Protein AF-0000000086396543 (afdb_homodimer)

InterPro domains:
  IPR000195 Rab-GAP-TBC domain [PF00566] (41-269)
  IPR000195 Rab-GAP-TBC domain [PS50086] (37-247)
  IPR000195 Rab-GAP-TBC domain [SM00164] (34-272)
  IPR035969 Rab-GAP-TBC domain superfamily [SSF47923] (40-202)
  IPR035969 Rab-GAP-TBC domain superfamily [SSF47923] (183-300)

Sequence (752 aa):
NTCYLIRITWVFCSWSSFFSFKGSSFTLSGFFFFGSMLCHALRKEVWKFLLGYYSWNSTRDERTSMQKRKTDEYFRMKLQWKSVSEEQEKRNCRLRDYRSLIEKDVNRTDRTNKFYEGQDNPGLILLHDILMTYCMYDFDLGYVQGMSDLLSPILYVMENEVDAFWCFALYMDQMHQNFEEQMQGMKTQLIQLSTLLRLLDSGFCNYLESQDSGYLYFCFRWLLIRFKREFSFQDILRLWEVMWTDLPCQNFHLLLCCAILESEKQQIMEKHYGFNEILKHINELSMKMDVDDILCKAEAVSMQMMTCKELPQAICEILGLENSAMTTPDSDAGEDETVDGMSCLASTYPNVSLPVAVVNKRNEKIQQVTHTDSTNNTCYLIRITWVFCSWSSFFSFKGSSFTLSGFFFFGSMLCHALRKEVWKFLLGYYSWNSTRDERTSMQKRKTDEYFRMKLQWKSVSEEQEKRNCRLRDYRSLIEKDVNRTDRTNKFYEGQDNPGLILLHDILMTYCMYDFDLGYVQGMSDLLSPILYVMENEVDAFWCFALYMDQMHQNFEEQMQGMKTQLIQLSTLLRLLDSGFCNYLESQDSGYLYFCFRWLLIRFKREFSFQDILRLWEVMWTDLPCQNFHLLLCCAILESEKQQIMEKHYGFNEILKHINELSMKMDVDDILCKAEAVSMQMMTCKELPQAICEILGLENSAMTTPDSDAGEDETVDGMSCLASTYPNVSLPVAVVNKRNEKIQQVTHTDSTN

pLDDT: mean 78.71, std 28.87, range [18.05, 98.94]

Organism: Laticauda laticaudata (NCBI:txid8630)

Structure (mmCIF, N/CA/C/O backbone):
data_AF-0000000086396543-model_v1
#
loop_
_entity.id
_entity.type
_entity.pdbx_description
1 polymer 'TBC1 domain family member 15'
#
loop_
_atom_site.group_PDB
_atom_site.id
_atom_site.type_symbol
_atom_site.label_atom_id
_atom_site.label_alt_id
_atom_site.label_comp_id
_atom_site.label_asym_id
_atom_site.label_entity_id
_atom_site.label_seq_id
_atom_site.pdbx_PDB_ins_code
_atom_site.Cartn_x
_atom_site.Cartn_y
_atom_site.Cartn_z
_atom_site.occupancy
_atom_site.B_iso_or_equiv
_atom_site.auth_seq_id
_atom_site.auth_comp_id
_atom_site.auth_asym_id
_atom_site.auth_atom_id
_atom_site.pdbx_PDB_model_num
ATOM 1 N N . ASN A 1 1 ? -13.297 -53.656 0.285 1 18.64 1 ASN A N 1
ATOM 2 C CA . ASN A 1 1 ? -12.969 -52.25 0.363 1 18.64 1 ASN A CA 1
ATOM 3 C C . ASN A 1 1 ? -11.992 -51.812 -0.74 1 18.64 1 ASN A C 1
ATOM 5 O O . ASN A 1 1 ? -10.781 -51.844 -0.545 1 18.64 1 ASN A O 1
ATOM 9 N N . THR A 1 2 ? -12.219 -52.312 -1.992 1 20.03 2 THR A N 1
ATOM 10 C CA . THR A 1 2 ? -11.539 -52.594 -3.248 1 20.03 2 THR A CA 1
ATOM 11 C C . THR A 1 2 ? -11.125 -51.312 -3.953 1 20.03 2 THR A C 1
ATOM 13 O O . THR A 1 2 ? -11.977 -50.5 -4.312 1 20.03 2 THR A O 1
ATOM 16 N N . CYS A 1 3 ? -10.008 -50.781 -3.469 1 23.42 3 CYS A N 1
ATOM 17 C CA . CYS A 1 3 ? -9.328 -49.594 -3.994 1 23.42 3 CYS A CA 1
ATOM 18 C C . CYS A 1 3 ? -9.164 -49.688 -5.508 1 23.42 3 CYS A C 1
ATOM 20 O O . CYS A 1 3 ? -8.492 -50.594 -6.008 1 23.42 3 CYS A O 1
ATOM 22 N N . TYR A 1 4 ? -10.234 -49.562 -6.309 1 24.08 4 TYR A N 1
ATOM 23 C CA . TYR A 1 4 ? -10.289 -49.625 -7.766 1 24.08 4 TYR A CA 1
ATOM 24 C C . TYR A 1 4 ? -9.25 -48.688 -8.383 1 24.08 4 TYR A C 1
ATOM 26 O O . TYR A 1 4 ? -9.125 -47.531 -7.984 1 24.08 4 TYR A O 1
ATOM 34 N N . LEU A 1 5 ? -8.133 -49.219 -8.586 1 24.39 5 LEU A N 1
ATOM 35 C CA . LEU A 1 5 ? -7.023 -48.688 -9.359 1 24.39 5 LEU A CA 1
ATOM 36 C C . LEU A 1 5 ? -7.508 -48.156 -10.703 1 24.39 5 LEU A C 1
ATOM 38 O O . LEU A 1 5 ? -7.918 -48.938 -11.57 1 24.39 5 LEU A O 1
ATOM 42 N N . ILE A 1 6 ? -8.43 -47.312 -10.711 1 26.95 6 ILE A N 1
ATOM 43 C CA . ILE A 1 6 ? -8.977 -46.719 -11.922 1 26.95 6 ILE A CA 1
ATOM 44 C C . ILE A 1 6 ? -7.844 -46.125 -12.773 1 26.95 6 ILE A C 1
ATOM 46 O O . ILE A 1 6 ? -7.051 -45.312 -12.289 1 26.95 6 ILE A O 1
ATOM 50 N N . ARG A 1 7 ? -7.332 -47.062 -13.586 1 26.44 7 ARG A N 1
ATOM 51 C CA . ARG A 1 7 ? -6.445 -46.656 -14.672 1 26.44 7 ARG A CA 1
ATOM 52 C C . ARG A 1 7 ? -7.051 -45.531 -15.477 1 26.44 7 ARG A C 1
ATOM 54 O O . ARG A 1 7 ? -8.172 -45.625 -15.984 1 26.44 7 ARG A O 1
ATOM 61 N N . ILE A 1 8 ? -6.902 -44.375 -15.188 1 29.88 8 ILE A N 1
ATOM 62 C CA . ILE A 1 8 ? -7.359 -43.094 -15.719 1 29.88 8 ILE A CA 1
ATOM 63 C C . ILE A 1 8 ? -6.961 -42.969 -17.188 1 29.88 8 ILE A C 1
ATOM 65 O O . ILE A 1 8 ? -5.781 -42.844 -17.516 1 29.88 8 ILE A O 1
ATOM 69 N N . THR A 1 9 ? -7.258 -43.906 -18.125 1 28.03 9 THR A N 1
ATOM 70 C CA . THR A 1 9 ? -7.113 -43.656 -19.547 1 28.03 9 THR A CA 1
ATOM 71 C C . THR A 1 9 ? -8.016 -42.5 -19.984 1 28.03 9 THR A C 1
ATOM 73 O O . THR A 1 9 ? -9.211 -42.5 -19.688 1 28.03 9 THR A O 1
ATOM 76 N N . TRP A 1 10 ? -7.52 -41.406 -20.266 1 29.61 10 TRP A N 1
ATOM 77 C CA . TRP A 1 10 ? -8.117 -40.156 -20.766 1 29.61 10 TRP A CA 1
ATOM 78 C C . TRP A 1 10 ? -8.766 -40.375 -22.125 1 29.61 10 TRP A C 1
ATOM 80 O O . TRP A 1 10 ? -8.086 -40.719 -23.094 1 29.61 10 TRP A O 1
ATOM 90 N N . VAL A 1 11 ? -9.602 -41.281 -22.469 1 30.58 11 VAL A N 1
ATOM 91 C CA . VAL A 1 11 ? -10.281 -41.25 -23.766 1 30.58 11 VAL A CA 1
ATOM 92 C C . VAL A 1 11 ? -11.172 -40 -23.844 1 30.58 11 VAL A C 1
ATOM 94 O O . VAL A 1 11 ? -12.031 -39.812 -22.984 1 30.58 11 VAL A O 1
ATOM 97 N N . PHE A 1 12 ? -10.672 -38.844 -24.469 1 31.28 12 PHE A N 1
ATOM 98 C CA . PHE A 1 12 ? -11.469 -37.75 -25.016 1 31.28 12 PHE A CA 1
ATOM 99 C C . PHE A 1 12 ? -12.719 -38.25 -25.703 1 31.28 12 PHE A C 1
ATOM 101 O O . PHE A 1 12 ? -12.641 -38.812 -26.797 1 31.28 12 PHE A O 1
ATOM 108 N N . CYS A 1 13 ? -13.641 -38.875 -25.109 1 31.38 13 CYS A N 1
ATOM 109 C CA . CYS A 1 13 ? -14.93 -39.062 -25.766 1 31.38 13 CYS A CA 1
ATOM 110 C C . CYS A 1 13 ? -15.5 -37.75 -26.266 1 31.38 13 CYS A C 1
ATOM 112 O O . CYS A 1 13 ? -15.141 -36.688 -25.75 1 31.38 13 CYS A O 1
ATOM 114 N N . SER A 1 14 ? -16.172 -37.625 -27.484 1 30.94 14 SER A N 1
ATOM 115 C CA . SER A 1 14 ? -17 -36.594 -28.109 1 30.94 14 SER A CA 1
ATOM 116 C C . SER A 1 14 ? -17.719 -35.781 -27.062 1 30.94 14 SER A C 1
ATOM 118 O O . SER A 1 14 ? -18.375 -36.312 -26.172 1 30.94 14 SER A O 1
ATOM 120 N N . TRP A 1 15 ? -17.25 -34.594 -26.797 1 32.59 15 TRP A N 1
ATOM 121 C CA . TRP A 1 15 ? -17.781 -33.562 -25.906 1 32.59 15 TRP A CA 1
ATOM 122 C C . TRP A 1 15 ? -19.297 -33.562 -25.953 1 32.59 15 TRP A C 1
ATOM 124 O O . TRP A 1 15 ? -19.953 -33.25 -24.938 1 32.59 15 TRP A O 1
ATOM 134 N N . SER A 1 16 ? -19.906 -33.719 -27.125 1 33.75 16 SER A N 1
ATOM 135 C CA . SER A 1 16 ? -21.375 -33.719 -27.172 1 33.75 16 SER A CA 1
ATOM 136 C C . SER A 1 16 ? -21.953 -34.688 -26.172 1 33.75 16 SER A C 1
ATOM 138 O O . SER A 1 16 ? -23.078 -34.531 -25.703 1 33.75 16 SER A O 1
ATOM 140 N N . SER A 1 17 ? -21.531 -35.875 -26.125 1 33.09 17 SER A N 1
ATOM 141 C CA . SER A 1 17 ? -22.094 -36.906 -25.266 1 33.09 17 SER A CA 1
ATOM 142 C C . SER A 1 17 ? -21.75 -36.656 -23.797 1 33.09 17 SER A C 1
ATOM 144 O O . SER A 1 17 ? -22.25 -37.344 -22.906 1 33.09 17 SER A O 1
ATOM 146 N N . PHE A 1 18 ? -20.656 -36.031 -23.453 1 34.47 18 PHE A N 1
ATOM 147 C CA . PHE A 1 18 ? -20.266 -35.781 -22.078 1 34.47 18 PHE A CA 1
ATOM 148 C C . PHE A 1 18 ? -21.156 -34.719 -21.453 1 34.47 18 PHE A C 1
ATOM 150 O O . PHE A 1 18 ? -21.391 -34.719 -20.234 1 34.47 18 PHE A O 1
ATOM 157 N N . PHE A 1 19 ? -21.422 -33.594 -22.172 1 33.12 19 PHE A N 1
ATOM 158 C CA . PHE A 1 19 ? -22.375 -32.625 -21.625 1 33.12 19 PHE A CA 1
ATOM 159 C C . PHE A 1 19 ? -23.797 -33.156 -21.672 1 33.12 19 PHE A C 1
ATOM 161 O O . PHE A 1 19 ? -24.625 -32.656 -22.453 1 33.12 19 PHE A O 1
ATOM 168 N N . SER A 1 20 ? -24.062 -34.406 -21.875 1 32.66 20 SER A N 1
ATOM 169 C CA . SER A 1 20 ? -25.484 -34.656 -21.594 1 32.66 20 SER A CA 1
ATOM 170 C C . SER A 1 20 ? -25.859 -34.156 -20.203 1 32.66 20 SER A C 1
ATOM 172 O O . SER A 1 20 ? -25.281 -34.625 -19.203 1 32.66 20 SER A O 1
ATOM 174 N N . PHE A 1 21 ? -26.312 -32.875 -20.031 1 32.44 21 PHE A N 1
ATOM 175 C CA . PHE A 1 21 ? -27.078 -32.188 -19 1 32.44 21 PHE A CA 1
ATOM 176 C C . PHE A 1 21 ? -28.125 -33.094 -18.391 1 32.44 21 PHE A C 1
ATOM 178 O O . PHE A 1 21 ? -29.312 -33 -18.734 1 32.44 21 PHE A O 1
ATOM 185 N N . LYS A 1 22 ? -28.078 -34.438 -18.234 1 31.34 22 LYS A N 1
ATOM 186 C CA . LYS A 1 22 ? -29.234 -34.812 -17.422 1 31.34 22 LYS A CA 1
ATOM 187 C C . LYS A 1 22 ? -29.203 -34.125 -16.062 1 31.34 22 LYS A C 1
ATOM 189 O O . LYS A 1 22 ? -28.172 -33.625 -15.633 1 31.34 22 LYS A O 1
ATOM 194 N N . GLY A 1 23 ? -30.156 -34.531 -14.93 1 29.62 23 GLY A N 1
ATOM 195 C CA . GLY A 1 23 ? -30.438 -34.031 -13.602 1 29.62 23 GLY A CA 1
ATOM 196 C C . GLY A 1 23 ? -29.188 -33.625 -12.844 1 29.62 23 GLY A C 1
ATOM 197 O O . GLY A 1 23 ? -28.094 -33.562 -13.422 1 29.62 23 GLY A O 1
ATOM 198 N N . SER A 1 24 ? -29.234 -34.062 -11.258 1 31.39 24 SER A N 1
ATOM 199 C CA . SER A 1 24 ? -28.672 -33.562 -10.008 1 31.39 24 SER A CA 1
ATOM 200 C C . SER A 1 24 ? -27.156 -33.594 -10.039 1 31.39 24 SER A C 1
ATOM 202 O O . SER A 1 24 ? -26.5 -32.594 -9.688 1 31.39 24 SER A O 1
ATOM 204 N N . SER A 1 25 ? -26.516 -34.875 -9.57 1 30.38 25 SER A N 1
ATOM 205 C CA . SER A 1 25 ? -25.203 -35.156 -9.023 1 30.38 25 SER A CA 1
ATOM 206 C C . SER A 1 25 ? -24.141 -35.156 -10.117 1 30.38 25 SER A C 1
ATOM 208 O O . SER A 1 25 ? -24.281 -35.875 -11.109 1 30.38 25 SER A O 1
ATOM 210 N N . PHE A 1 26 ? -23.609 -34.031 -10.43 1 33.62 26 PHE A N 1
ATOM 211 C CA . PHE A 1 26 ? -22.422 -34 -11.281 1 33.62 26 PHE A CA 1
ATOM 212 C C . PHE A 1 26 ? -21.391 -35 -10.836 1 33.62 26 PHE A C 1
ATOM 214 O O . PHE A 1 26 ? -20.875 -34.938 -9.719 1 33.62 26 PHE A O 1
ATOM 221 N N . THR A 1 27 ? -21.781 -36.281 -10.805 1 32.25 27 THR A N 1
ATOM 222 C CA . THR A 1 27 ? -20.656 -37.125 -10.484 1 32.25 27 THR A CA 1
ATOM 223 C C . THR A 1 27 ? -19.516 -36.906 -11.492 1 32.25 27 THR A C 1
ATOM 225 O O . THR A 1 27 ? -19.719 -37.062 -12.695 1 32.25 27 THR A O 1
ATOM 228 N N . LEU A 1 28 ? -18.828 -35.812 -11.383 1 35.38 28 LEU A N 1
ATOM 229 C CA . LEU A 1 28 ? -17.516 -35.812 -12.008 1 35.38 28 LEU A CA 1
ATOM 230 C C . LEU A 1 28 ? -16.922 -37.219 -12.039 1 35.38 28 LEU A C 1
ATOM 232 O O . LEU A 1 28 ? -16.422 -37.688 -11.023 1 35.38 28 LEU A O 1
ATOM 236 N N . SER A 1 29 ? -17.688 -38.188 -12.125 1 34.41 29 SER A N 1
ATOM 237 C CA . SER A 1 29 ? -17.094 -39.5 -12.195 1 34.41 29 SER A CA 1
ATOM 238 C C . SER A 1 29 ? -15.883 -39.5 -13.125 1 34.41 29 SER A C 1
ATOM 240 O O . SER A 1 29 ? -15.547 -40.531 -13.711 1 34.41 29 SER A O 1
ATOM 242 N N . GLY A 1 30 ? -15.57 -38.406 -13.766 1 34.41 30 GLY A N 1
ATOM 243 C CA . GLY A 1 30 ? -14.719 -38.219 -14.93 1 34.41 30 GLY A CA 1
ATOM 244 C C . GLY A 1 30 ? -13.297 -38.688 -14.703 1 34.41 30 GLY A C 1
ATOM 245 O O . GLY A 1 30 ? -12.688 -38.375 -13.68 1 34.41 30 GLY A O 1
ATOM 246 N N . PHE A 1 31 ? -12.836 -39.875 -15.125 1 33.69 31 PHE A N 1
ATOM 247 C CA . PHE A 1 31 ? -11.523 -40.5 -15.266 1 33.69 31 PHE A CA 1
ATOM 248 C C . PHE A 1 31 ? -10.516 -39.5 -15.844 1 33.69 31 PHE A C 1
ATOM 250 O O . PHE A 1 31 ? -10.625 -39.125 -17.016 1 33.69 31 PHE A O 1
ATOM 257 N N . PHE A 1 32 ? -10.047 -38.469 -15.312 1 36.47 32 PHE A N 1
ATOM 258 C CA . PHE A 1 32 ? -9.031 -37.5 -15.719 1 36.47 32 PHE A CA 1
ATOM 259 C C . PHE A 1 32 ? -7.719 -38.188 -16.047 1 36.47 32 PHE A C 1
ATOM 261 O O . PHE A 1 32 ? -7.012 -38.656 -15.156 1 36.47 32 PHE A O 1
ATOM 268 N N . PHE A 1 33 ? -7.574 -39.156 -17.078 1 35.22 33 PHE A N 1
ATOM 269 C CA . PHE A 1 33 ? -6.293 -39.688 -17.5 1 35.22 33 PHE A CA 1
ATOM 270 C C . PHE A 1 33 ? -5.402 -38.594 -18.078 1 35.22 33 PHE A C 1
ATOM 272 O O . PHE A 1 33 ? -5.887 -37.688 -18.719 1 35.22 33 PHE A O 1
ATOM 279 N N . PHE A 1 34 ? -4.324 -38.312 -17.578 1 43.56 34 PHE A N 1
ATOM 280 C CA . PHE A 1 34 ? -3.303 -37.344 -17.953 1 43.56 34 PHE A CA 1
ATOM 281 C C . PHE A 1 34 ? -2.994 -37.438 -19.453 1 43.56 34 PHE A C 1
ATOM 283 O O . PHE A 1 34 ? -2.293 -36.594 -20 1 43.56 34 PHE A O 1
ATOM 290 N N . GLY A 1 35 ? -3.268 -38.625 -20.172 1 40.12 35 GLY A N 1
ATOM 291 C CA . GLY A 1 35 ? -2.695 -38.75 -21.5 1 40.12 35 GLY A CA 1
ATOM 292 C C . GLY A 1 35 ? -3.289 -37.781 -22.516 1 40.12 35 GLY A C 1
ATOM 293 O O . GLY A 1 35 ? -2.746 -37.625 -23.594 1 40.12 35 GLY A O 1
ATOM 294 N N . SER A 1 36 ? -4.609 -37.625 -22.641 1 45.28 36 SER A N 1
ATOM 295 C CA . SER A 1 36 ? -5.121 -36.969 -23.844 1 45.28 36 SER A CA 1
ATOM 296 C C . SER A 1 36 ? -5.066 -35.469 -23.703 1 45.28 36 SER A C 1
ATOM 298 O O . SER A 1 36 ? -5.281 -34.906 -22.609 1 45.28 36 SER A O 1
ATOM 300 N N . MET A 1 37 ? -4.094 -34.875 -24.578 1 52.03 37 MET A N 1
ATOM 301 C CA . MET A 1 37 ? -3.895 -33.438 -24.781 1 52.03 37 MET A CA 1
ATOM 302 C C . MET A 1 37 ? -5.211 -32.75 -25.125 1 52.03 37 MET A C 1
ATOM 304 O O . MET A 1 37 ? -5.969 -33.25 -25.969 1 52.03 37 MET A O 1
ATOM 308 N N . LEU A 1 38 ? -5.777 -31.984 -24.281 1 56.5 38 LEU A N 1
ATOM 309 C CA . LEU A 1 38 ? -6.891 -31.125 -24.688 1 56.5 38 LEU A CA 1
ATOM 310 C C . LEU A 1 38 ? -6.586 -30.406 -25.984 1 56.5 38 LEU A C 1
ATOM 312 O O . LEU A 1 38 ? -5.469 -29.922 -26.188 1 56.5 38 LEU A O 1
ATOM 316 N N . CYS A 1 39 ? -7.457 -30.688 -27 1 71.12 39 CYS A N 1
ATOM 317 C CA . CYS A 1 39 ? -7.316 -29.875 -28.188 1 71.12 39 CYS A CA 1
ATOM 318 C C . CYS A 1 39 ? -7.363 -28.391 -27.844 1 71.12 39 CYS A C 1
ATOM 320 O O . CYS A 1 39 ? -8.039 -27.984 -26.891 1 71.12 39 CYS A O 1
ATOM 322 N N . HIS A 1 40 ? -6.566 -27.688 -28.5 1 75.12 40 HIS A N 1
ATOM 323 C CA . HIS A 1 40 ? -6.359 -26.266 -28.234 1 75.12 40 HIS A CA 1
ATOM 324 C C . HIS A 1 40 ? -7.68 -25.5 -28.219 1 75.12 40 HIS A C 1
ATOM 326 O O . HIS A 1 40 ? -7.898 -24.641 -27.375 1 75.12 40 HIS A O 1
ATOM 332 N N . ALA A 1 41 ? -8.609 -25.953 -29 1 74.62 41 ALA A N 1
ATOM 333 C CA . ALA A 1 41 ? -9.867 -25.234 -29.125 1 74.62 41 ALA A CA 1
ATOM 334 C C . ALA A 1 41 ? -10.734 -25.422 -27.875 1 74.62 41 ALA A C 1
ATOM 336 O O . ALA A 1 41 ? -11.492 -24.516 -27.5 1 74.62 41 ALA A O 1
ATOM 337 N N . LEU A 1 42 ? -10.508 -26.5 -27.219 1 83.62 42 LEU A N 1
ATOM 338 C CA . LEU A 1 42 ? -11.352 -26.812 -26.062 1 83.62 42 LEU A CA 1
ATOM 339 C C . LEU A 1 42 ? -10.781 -26.203 -24.797 1 83.62 42 LEU A C 1
ATOM 341 O O . LEU A 1 42 ? -11.484 -26.062 -23.797 1 83.62 42 LEU A O 1
ATOM 345 N N . ARG A 1 43 ? -9.516 -25.875 -24.844 1 88.81 43 ARG A N 1
ATOM 346 C CA . ARG A 1 43 ? -8.828 -25.391 -23.656 1 88.81 43 ARG A CA 1
ATOM 347 C C . ARG A 1 43 ? -9.492 -24.125 -23.109 1 88.81 43 ARG A C 1
ATOM 349 O O . ARG A 1 43 ? -9.609 -23.953 -21.891 1 88.81 43 ARG A O 1
ATOM 356 N N . LYS A 1 44 ? -9.938 -23.359 -24.047 1 90.62 44 LYS A N 1
ATOM 357 C CA . LYS A 1 44 ? -10.531 -22.078 -23.688 1 90.62 44 LYS A CA 1
ATOM 358 C C . LYS A 1 44 ? -11.719 -22.266 -22.75 1 90.62 44 LYS A C 1
ATOM 360 O O . LYS A 1 44 ? -11.922 -21.484 -21.812 1 90.62 44 LYS A O 1
ATOM 365 N N . GLU A 1 45 ? -12.422 -23.25 -23.016 1 88.31 45 GLU A N 1
ATOM 366 C CA . GLU A 1 45 ? -13.609 -23.516 -22.219 1 88.31 45 GLU A CA 1
ATOM 367 C C . GLU A 1 45 ? -13.281 -24.375 -21 1 88.31 45 GLU A C 1
ATOM 369 O O . GLU A 1 45 ? -13.727 -24.078 -19.891 1 88.31 45 GLU A O 1
ATOM 374 N N . VAL A 1 46 ? -12.539 -25.344 -21.188 1 89.62 46 VAL A N 1
ATOM 375 C CA . VAL A 1 46 ? -12.281 -26.359 -20.156 1 89.62 46 VAL A CA 1
ATOM 376 C C . VAL A 1 46 ? -11.469 -25.734 -19.016 1 89.62 46 VAL A C 1
ATOM 378 O O . VAL A 1 46 ? -11.68 -26.047 -17.844 1 89.62 46 VAL A O 1
ATOM 381 N N . TRP A 1 47 ? -10.539 -24.859 -19.344 1 94.62 47 TRP A N 1
ATOM 382 C CA . TRP A 1 47 ? -9.695 -24.234 -18.328 1 94.62 47 TRP A CA 1
ATOM 383 C C . TRP A 1 47 ? -10.531 -23.422 -17.344 1 94.62 47 TRP A C 1
ATOM 385 O O . TRP A 1 47 ? -10.203 -23.344 -16.156 1 94.62 47 TRP A O 1
ATOM 395 N N . LYS A 1 48 ? -11.586 -22.844 -17.844 1 95.5 48 LYS A N 1
ATOM 396 C CA . LYS A 1 48 ? -12.461 -22.047 -16.984 1 95.5 48 LYS A CA 1
ATOM 397 C C . LYS A 1 48 ? -13.094 -22.906 -15.891 1 95.5 48 LYS A C 1
ATOM 399 O O . LYS A 1 48 ? -13.328 -22.438 -14.781 1 95.5 48 LYS A O 1
ATOM 404 N N . PHE A 1 49 ? -13.32 -24.172 -16.219 1 91 49 PHE A N 1
ATOM 405 C CA . PHE A 1 49 ? -13.859 -25.109 -15.234 1 91 49 PHE A CA 1
ATOM 406 C C . PHE A 1 49 ? -12.75 -25.641 -14.336 1 91 49 PHE A C 1
ATOM 408 O O . PHE A 1 49 ? -12.922 -25.719 -13.117 1 91 49 PHE A O 1
ATOM 415 N N . LEU A 1 50 ? -11.617 -25.969 -14.898 1 90.75 50 LEU A N 1
ATOM 416 C CA . LEU A 1 50 ? -10.5 -26.547 -14.164 1 90.75 50 LEU A CA 1
ATOM 417 C C . LEU A 1 50 ? -10 -25.594 -13.094 1 90.75 50 LEU A C 1
ATOM 419 O O . LEU A 1 50 ? -9.641 -26.016 -11.992 1 90.75 50 LEU A O 1
ATOM 423 N N . LEU A 1 51 ? -10.062 -24.281 -13.453 1 95.94 51 LEU A N 1
ATOM 424 C CA . LEU A 1 51 ? -9.516 -23.281 -12.555 1 95.94 51 LEU A CA 1
ATOM 425 C C . LEU A 1 51 ? -10.586 -22.75 -11.617 1 95.94 51 LEU A C 1
ATOM 427 O O . LEU A 1 51 ? -10.297 -21.969 -10.703 1 95.94 51 LEU A O 1
ATOM 431 N N . GLY A 1 52 ? -11.82 -23.062 -11.844 1 93.94 52 GLY A N 1
ATOM 432 C CA . GLY A 1 52 ? -12.898 -22.719 -10.938 1 93.94 52 GLY A CA 1
ATOM 433 C C . GLY A 1 52 ? -13.594 -21.422 -11.312 1 93.94 52 GLY A C 1
ATOM 434 O O . GLY A 1 52 ? -14.266 -20.797 -10.484 1 93.94 52 GLY A O 1
ATOM 435 N N . TYR A 1 53 ? -13.297 -20.984 -12.523 1 95.56 53 TYR A N 1
ATOM 436 C CA . TYR A 1 53 ? -14.031 -19.828 -13.023 1 95.56 53 TYR A CA 1
ATOM 437 C C . TYR A 1 53 ? -15.516 -20.156 -13.164 1 95.56 53 TYR A C 1
ATOM 439 O O . TYR A 1 53 ? -16.375 -19.344 -12.781 1 95.56 53 TYR A O 1
ATOM 447 N N . TYR A 1 54 ? -15.797 -21.281 -13.703 1 92.69 54 TYR A N 1
ATOM 448 C CA . TYR A 1 54 ? -17.141 -21.844 -13.758 1 92.69 54 TYR A CA 1
ATOM 449 C C . TYR A 1 54 ? -17.281 -23.016 -12.805 1 92.69 54 TYR A C 1
ATOM 451 O O . TYR A 1 54 ? -16.359 -23.828 -12.656 1 92.69 54 TYR A O 1
ATOM 459 N N . SER A 1 55 ? -18.484 -23 -12.242 1 91.56 55 SER A N 1
ATOM 460 C CA . SER A 1 55 ? -18.844 -24.219 -11.516 1 91.56 55 SER A CA 1
ATOM 461 C C . SER A 1 55 ? -19.25 -25.344 -12.469 1 91.56 55 SER A C 1
ATOM 463 O O . SER A 1 55 ? -19.906 -25.078 -13.492 1 91.56 55 SER A O 1
ATOM 465 N N . TRP A 1 56 ? -18.891 -26.484 -12.07 1 84.69 56 TRP A N 1
ATOM 466 C CA . TRP A 1 56 ? -19.203 -27.641 -12.914 1 84.69 56 TRP A CA 1
ATOM 467 C C . TRP A 1 56 ? -20.719 -27.828 -13.023 1 84.69 56 TRP A C 1
ATOM 469 O O . TRP A 1 56 ? -21.203 -28.406 -14 1 84.69 56 TRP A O 1
ATOM 479 N N . ASN A 1 57 ? -21.422 -27.25 -12.047 1 88.81 57 ASN A N 1
ATOM 480 C CA . ASN A 1 57 ? -22.875 -27.406 -12 1 88.81 57 ASN A CA 1
ATOM 481 C C . ASN A 1 57 ? -23.594 -26.172 -12.516 1 88.81 57 ASN A C 1
ATOM 483 O O . ASN A 1 57 ? -24.812 -26.078 -12.453 1 88.81 57 ASN A O 1
ATOM 487 N N . SER A 1 58 ? -22.844 -25.359 -13.094 1 87.5 58 SER A N 1
ATOM 488 C CA . SER A 1 58 ? -23.453 -24.109 -13.516 1 87.5 58 SER A CA 1
ATOM 489 C C . SER A 1 58 ? -24.156 -24.25 -14.859 1 87.5 58 SER A C 1
ATOM 491 O O . SER A 1 58 ? -23.734 -25.047 -15.703 1 87.5 58 SER A O 1
ATOM 493 N N . THR A 1 59 ? -25.219 -23.469 -15.023 1 91.75 59 THR A N 1
ATOM 494 C CA . THR A 1 59 ? -25.938 -23.422 -16.297 1 91.75 59 THR A CA 1
ATOM 495 C C . THR A 1 59 ? -25.328 -22.375 -17.219 1 91.75 59 THR A C 1
ATOM 497 O O . THR A 1 59 ? -24.562 -21.516 -16.781 1 91.75 59 THR A O 1
ATOM 500 N N . ARG A 1 60 ? -25.719 -22.453 -18.438 1 89.69 60 ARG A N 1
ATOM 501 C CA . ARG A 1 60 ? -25.203 -21.5 -19.422 1 89.69 60 ARG A CA 1
ATOM 502 C C . ARG A 1 60 ? -25.609 -20.078 -19.078 1 89.69 60 ARG A C 1
ATOM 504 O O . ARG A 1 60 ? -24.828 -19.141 -19.234 1 89.69 60 ARG A O 1
ATOM 511 N N . ASP A 1 61 ? -26.844 -19.906 -18.672 1 92.44 61 ASP A N 1
ATOM 512 C CA . ASP A 1 61 ? -27.359 -18.594 -18.312 1 92.44 61 ASP A CA 1
ATOM 513 C C . ASP A 1 61 ? -26.609 -18.016 -17.125 1 92.44 61 ASP A C 1
ATOM 515 O O . ASP A 1 61 ? -26.297 -16.828 -17.078 1 92.44 61 ASP A O 1
ATOM 519 N N . GLU A 1 62 ? -26.359 -18.891 -16.25 1 93.94 62 GLU A N 1
ATOM 520 C CA . GLU A 1 62 ? -25.594 -18.469 -15.07 1 93.94 62 GLU A CA 1
ATOM 521 C C . GLU A 1 62 ? -24.188 -18.047 -15.445 1 93.94 62 GLU A C 1
ATOM 523 O O . GLU A 1 62 ? -23.672 -17.047 -14.922 1 93.94 62 GLU A O 1
ATOM 528 N N . ARG A 1 63 ? -23.562 -18.703 -16.328 1 95 63 ARG A N 1
ATOM 529 C CA . ARG A 1 63 ? -22.203 -18.391 -16.766 1 95 63 ARG A CA 1
ATOM 530 C C . ARG A 1 63 ? -22.156 -17.078 -17.547 1 95 63 ARG A C 1
ATOM 532 O O . ARG A 1 63 ? -21.234 -16.297 -17.375 1 95 63 ARG A O 1
ATOM 539 N N . THR A 1 64 ? -23.156 -16.859 -18.328 1 94.69 64 THR A N 1
ATOM 540 C CA . THR A 1 64 ? -23.234 -15.609 -19.094 1 94.69 64 THR A CA 1
ATOM 541 C C . THR A 1 64 ? -23.375 -14.414 -18.172 1 94.69 64 THR A C 1
ATOM 543 O O . THR A 1 64 ? -22.734 -13.383 -18.359 1 94.69 64 THR A O 1
ATOM 546 N N . SER A 1 65 ? -24.297 -14.562 -17.219 1 96.06 65 SER A N 1
ATOM 547 C CA . SER A 1 65 ? -24.5 -13.508 -16.234 1 96.06 65 SER A CA 1
ATOM 548 C C . SER A 1 65 ? -23.219 -13.25 -15.438 1 96.06 65 SER A C 1
ATOM 550 O O . SER A 1 65 ? -22.859 -12.102 -15.18 1 96.06 65 SER A O 1
ATOM 552 N N . MET A 1 66 ? -22.578 -14.289 -15.109 1 95.75 66 MET A N 1
ATOM 553 C CA . MET A 1 66 ? -21.328 -14.18 -14.367 1 95.75 66 MET A CA 1
ATOM 554 C C . MET A 1 66 ? -20.25 -13.492 -15.203 1 95.75 66 MET A C 1
ATOM 556 O O . MET A 1 66 ? -19.531 -12.641 -14.695 1 95.75 66 MET A O 1
ATOM 560 N N . GLN A 1 67 ? -20.172 -13.812 -16.406 1 95.88 67 GLN A N 1
ATOM 561 C CA . GLN A 1 67 ? -19.188 -13.227 -17.312 1 95.88 67 GLN A CA 1
ATOM 562 C C . GLN A 1 67 ? -19.391 -11.719 -17.453 1 95.88 67 GLN A C 1
ATOM 564 O O . GLN A 1 67 ? -18.422 -10.961 -17.547 1 95.88 67 GLN A O 1
ATOM 569 N N . LYS A 1 68 ? -20.625 -11.297 -17.547 1 97.44 68 LYS A N 1
ATOM 570 C CA . LYS A 1 68 ? -20.938 -9.875 -17.656 1 97.44 68 LYS A CA 1
ATOM 571 C C . LYS A 1 68 ? -20.484 -9.125 -16.406 1 97.44 68 LYS A C 1
ATOM 573 O O . LYS A 1 68 ? -19.859 -8.062 -16.5 1 97.44 68 LYS A O 1
ATOM 578 N N . ARG A 1 69 ? -20.828 -9.633 -15.297 1 97.44 69 ARG A N 1
ATOM 579 C CA . ARG A 1 69 ? -20.438 -9.023 -14.031 1 97.44 69 ARG A CA 1
ATOM 580 C C . ARG A 1 69 ? -18.922 -8.961 -13.898 1 97.44 69 ARG A C 1
ATOM 582 O O . ARG A 1 69 ? -18.375 -7.941 -13.469 1 97.44 69 ARG A O 1
ATOM 589 N N . LYS A 1 70 ? -18.266 -10.031 -14.25 1 97.88 70 LYS A N 1
ATOM 590 C CA . LYS A 1 70 ? -16.812 -10.125 -14.133 1 97.88 70 LYS A CA 1
ATOM 591 C C . LYS A 1 70 ? -16.125 -9.195 -15.125 1 97.88 70 LYS A C 1
ATOM 593 O O . LYS A 1 70 ? -15.047 -8.664 -14.836 1 97.88 70 LYS A O 1
ATOM 598 N N . THR A 1 71 ? -16.734 -8.992 -16.25 1 98.5 71 THR A N 1
ATOM 599 C CA . THR A 1 71 ? -16.203 -8.055 -17.234 1 98.5 71 THR A CA 1
ATOM 600 C C . THR A 1 71 ? -16.234 -6.629 -16.688 1 98.5 71 THR A C 1
ATOM 602 O O . THR A 1 71 ? -15.258 -5.895 -16.797 1 98.5 71 THR A O 1
ATOM 605 N N . ASP A 1 72 ? -17.328 -6.273 -16.125 1 98.19 72 ASP A N 1
ATOM 606 C CA . ASP A 1 72 ? -17.469 -4.949 -15.531 1 98.19 72 ASP A CA 1
ATOM 607 C C . ASP A 1 72 ? -16.469 -4.738 -14.406 1 98.19 72 ASP A C 1
ATOM 609 O O . ASP A 1 72 ? -15.859 -3.666 -14.297 1 98.19 72 ASP A O 1
ATOM 613 N N . GLU A 1 73 ? -16.328 -5.707 -13.602 1 98 73 GLU A N 1
ATOM 614 C CA . GLU A 1 73 ? -15.383 -5.629 -12.492 1 98 73 GLU A CA 1
ATOM 615 C C . GLU A 1 73 ? -13.953 -5.449 -13 1 98 73 GLU A C 1
ATOM 617 O O . GLU A 1 73 ? -13.188 -4.656 -12.445 1 98 73 GLU A O 1
ATOM 622 N N . TYR A 1 74 ? -13.641 -6.184 -14.008 1 98.62 74 TYR A N 1
ATOM 623 C CA . TYR A 1 74 ? -12.297 -6.105 -14.57 1 98.62 74 TYR A CA 1
ATOM 624 C C . TYR A 1 74 ? -12 -4.699 -15.07 1 98.62 74 TYR A C 1
ATOM 626 O O . TYR A 1 74 ? -10.953 -4.125 -14.75 1 98.62 74 TYR A O 1
ATOM 634 N N . PHE A 1 75 ? -12.836 -4.117 -15.844 1 98.38 75 PHE A N 1
ATOM 635 C CA . PHE A 1 75 ? -12.562 -2.824 -16.453 1 98.38 75 PHE A CA 1
ATOM 636 C C . PHE A 1 75 ? -12.633 -1.707 -15.422 1 98.38 75 PHE A C 1
ATOM 638 O O . PHE A 1 75 ? -11.93 -0.702 -15.539 1 98.38 75 PHE A O 1
ATOM 645 N N . ARG A 1 76 ? -13.445 -1.922 -14.414 1 98.12 76 ARG A N 1
ATOM 646 C CA . ARG A 1 76 ? -13.43 -0.987 -13.289 1 98.12 76 ARG A CA 1
ATOM 647 C C . ARG A 1 76 ? -12.047 -0.935 -12.648 1 98.12 76 ARG A C 1
ATOM 649 O O . ARG A 1 76 ? -11.516 0.148 -12.398 1 98.12 76 ARG A O 1
ATOM 656 N N . MET A 1 77 ? -11.484 -2.062 -12.414 1 98.5 77 MET A N 1
ATOM 657 C CA . MET A 1 77 ? -10.156 -2.131 -11.812 1 98.5 77 MET A CA 1
ATOM 658 C C . MET A 1 77 ? -9.102 -1.588 -12.773 1 98.5 77 MET A C 1
ATOM 660 O O . MET A 1 77 ? -8.164 -0.911 -12.352 1 98.5 77 MET A O 1
ATOM 664 N N . LYS A 1 78 ? -9.242 -1.94 -14.031 1 98.44 78 LYS A N 1
ATOM 665 C CA . LYS A 1 78 ? -8.297 -1.441 -15.023 1 98.44 78 LYS A CA 1
ATOM 666 C C . LYS A 1 78 ? -8.297 0.084 -15.07 1 98.44 78 LYS A C 1
ATOM 668 O O . LYS A 1 78 ? -7.238 0.708 -15.172 1 98.44 78 LYS A O 1
ATOM 673 N N . LEU A 1 79 ? -9.438 0.667 -14.977 1 98 79 LEU A N 1
ATOM 674 C CA . LEU A 1 79 ? -9.562 2.121 -14.992 1 98 79 LEU A CA 1
ATOM 675 C C . LEU A 1 79 ? -8.906 2.736 -13.766 1 98 79 LEU A C 1
ATOM 677 O O . LEU A 1 79 ? -8.352 3.836 -13.836 1 98 79 LEU A O 1
ATOM 681 N N . GLN A 1 80 ? -8.945 2.107 -12.695 1 97.69 80 GLN A N 1
ATOM 682 C CA . GLN A 1 80 ? -8.367 2.605 -11.453 1 97.69 80 GLN A CA 1
ATOM 683 C C . GLN A 1 80 ? -6.887 2.926 -11.625 1 97.69 80 GLN A C 1
ATOM 685 O O . GLN A 1 80 ? -6.453 4.047 -11.359 1 97.69 80 GLN A O 1
ATOM 690 N N . TRP A 1 81 ? -6.098 1.961 -12.125 1 97.81 81 TRP A N 1
ATOM 691 C CA . TRP A 1 81 ? -4.664 2.217 -12.219 1 97.81 81 TRP A CA 1
ATOM 692 C C . TRP A 1 81 ? -4.34 3.064 -13.445 1 97.81 81 TRP A C 1
ATOM 694 O O . TRP A 1 81 ? -3.383 3.842 -13.438 1 97.81 81 TRP A O 1
ATOM 704 N N . LYS A 1 82 ? -5.16 2.979 -14.5 1 98.06 82 LYS A N 1
ATOM 705 C CA . LYS A 1 82 ? -4.91 3.777 -15.695 1 98.06 82 LYS A CA 1
ATOM 706 C C . LYS A 1 82 ? -5.156 5.258 -15.43 1 98.06 82 LYS A C 1
ATOM 708 O O . LYS A 1 82 ? -4.578 6.121 -16.094 1 98.06 82 LYS A O 1
ATOM 713 N N . SER A 1 83 ? -5.957 5.551 -14.453 1 97.69 83 SER A N 1
ATOM 714 C CA . SER A 1 83 ? -6.32 6.93 -14.141 1 97.69 83 SER A CA 1
ATOM 715 C C . SER A 1 83 ? -5.32 7.566 -13.188 1 97.69 83 SER A C 1
ATOM 717 O O . SER A 1 83 ? -5.406 8.766 -12.898 1 97.69 83 SER A O 1
ATOM 719 N N . VAL A 1 84 ? -4.418 6.84 -12.672 1 97.5 84 VAL A N 1
ATOM 720 C CA . VAL A 1 84 ? -3.395 7.379 -11.781 1 97.5 84 VAL A CA 1
ATOM 721 C C . VAL A 1 84 ? -2.396 8.211 -12.578 1 97.5 84 VAL A C 1
ATOM 723 O O . VAL A 1 84 ? -1.764 7.707 -13.508 1 97.5 84 VAL A O 1
ATOM 726 N N . SER A 1 85 ? -2.27 9.445 -12.242 1 96.75 85 SER A N 1
ATOM 727 C CA . SER A 1 85 ? -1.364 10.336 -12.969 1 96.75 85 SER A CA 1
ATOM 728 C C . SER A 1 85 ? 0.089 10.062 -12.594 1 96.75 85 SER A C 1
ATOM 730 O O . SER A 1 85 ? 0.365 9.367 -11.609 1 96.75 85 SER A O 1
ATOM 732 N N . GLU A 1 86 ? 0.998 10.586 -13.375 1 95.56 86 GLU A N 1
ATOM 733 C CA . GLU A 1 86 ? 2.424 10.445 -13.094 1 95.56 86 GLU A CA 1
ATOM 734 C C . GLU A 1 86 ? 2.783 11.078 -11.75 1 95.56 86 GLU A C 1
ATOM 736 O O . GLU A 1 86 ? 3.611 10.539 -11.008 1 95.56 86 GLU A O 1
ATOM 741 N N . GLU A 1 87 ? 2.189 12.227 -11.438 1 94.88 87 GLU A N 1
ATOM 742 C CA . GLU A 1 87 ? 2.447 12.914 -10.18 1 94.88 87 GLU A CA 1
ATOM 743 C C . GLU A 1 87 ? 1.969 12.094 -8.984 1 94.88 87 GLU A C 1
ATOM 745 O O . GLU A 1 87 ? 2.643 12.031 -7.957 1 94.88 87 GLU A O 1
ATOM 750 N N . GLN A 1 88 ? 0.827 11.461 -9.125 1 95.69 88 GLN A N 1
ATOM 751 C CA . GLN A 1 88 ? 0.319 10.586 -8.078 1 95.69 88 GLN A CA 1
ATOM 752 C C . GLN A 1 88 ? 1.254 9.398 -7.855 1 95.69 88 GLN A C 1
ATOM 754 O O . GLN A 1 88 ? 1.498 9 -6.715 1 95.69 88 GLN A O 1
ATOM 759 N N . GLU A 1 89 ? 1.671 8.828 -8.938 1 96.19 89 GLU A N 1
ATOM 760 C CA . GLU A 1 89 ? 2.516 7.637 -8.867 1 96.19 89 GLU A CA 1
ATOM 761 C C . GLU A 1 89 ? 3.82 7.934 -8.133 1 96.19 89 GLU A C 1
ATOM 763 O O . GLU A 1 89 ? 4.379 7.059 -7.469 1 96.19 89 GLU A O 1
ATOM 768 N N . LYS A 1 90 ? 4.336 9.172 -8.227 1 96.81 90 LYS A N 1
ATOM 769 C CA . LYS A 1 90 ? 5.539 9.586 -7.508 1 96.81 90 LYS A CA 1
ATOM 770 C C . LYS A 1 90 ? 5.332 9.492 -6 1 96.81 90 LYS A C 1
ATOM 772 O O . LYS A 1 90 ? 6.293 9.328 -5.246 1 96.81 90 LYS A O 1
ATOM 777 N N . ARG A 1 91 ? 4.105 9.656 -5.57 1 97.31 91 ARG A N 1
ATOM 778 C CA . ARG A 1 91 ? 3.768 9.594 -4.152 1 97.31 91 ARG A CA 1
ATOM 779 C C . ARG A 1 91 ? 3.074 8.273 -3.816 1 97.31 91 ARG A C 1
ATOM 781 O O . ARG A 1 91 ? 2.311 8.203 -2.852 1 97.31 91 ARG A O 1
ATOM 788 N N . ASN A 1 92 ? 3.162 7.332 -4.641 1 97.25 92 ASN A N 1
ATOM 789 C CA . ASN A 1 92 ? 2.727 5.949 -4.465 1 97.25 92 ASN A CA 1
ATOM 790 C C . ASN A 1 92 ? 3.82 4.961 -4.855 1 97.25 92 ASN A C 1
ATOM 792 O O . ASN A 1 92 ? 3.752 4.34 -5.918 1 97.25 92 ASN A O 1
ATOM 796 N N . CYS A 1 93 ? 4.719 4.754 -3.953 1 96.5 93 CYS A N 1
ATOM 797 C CA . CYS A 1 93 ? 5.914 3.975 -4.25 1 96.5 93 CYS A CA 1
ATOM 798 C C . CYS A 1 93 ? 5.562 2.523 -4.547 1 96.5 93 CYS A C 1
ATOM 800 O O . CYS A 1 93 ? 6.199 1.885 -5.387 1 96.5 93 CYS A O 1
ATOM 802 N N . ARG A 1 94 ? 4.633 2.057 -3.898 1 96.56 94 ARG A N 1
ATOM 803 C CA . ARG A 1 94 ? 4.258 0.661 -4.098 1 96.56 94 ARG A CA 1
ATOM 804 C C . ARG A 1 94 ? 3.773 0.422 -5.523 1 96.56 94 ARG A C 1
ATOM 806 O O . ARG A 1 94 ? 4.234 -0.504 -6.195 1 96.56 94 ARG A O 1
ATOM 813 N N . LEU A 1 95 ? 2.838 1.261 -5.953 1 97.56 95 LEU A N 1
ATOM 814 C CA . LEU A 1 95 ? 2.311 1.122 -7.305 1 97.56 95 LEU A CA 1
ATOM 815 C C . LEU A 1 95 ? 3.408 1.35 -8.344 1 97.56 95 LEU A C 1
ATOM 817 O O . LEU A 1 95 ? 3.469 0.647 -9.352 1 97.56 95 LEU A O 1
ATOM 821 N N . ARG A 1 96 ? 4.211 2.342 -8.141 1 97.75 96 ARG A N 1
ATOM 822 C CA . ARG A 1 96 ? 5.328 2.635 -9.031 1 97.75 96 ARG A CA 1
ATOM 823 C C . ARG A 1 96 ? 6.27 1.439 -9.141 1 97.75 96 ARG A C 1
ATOM 825 O O . ARG A 1 96 ? 6.707 1.087 -10.234 1 97.75 96 ARG A O 1
ATOM 832 N N . ASP A 1 97 ? 6.582 0.847 -8.031 1 97.69 97 ASP A N 1
ATOM 833 C CA . ASP A 1 97 ? 7.465 -0.314 -7.996 1 97.69 97 ASP A CA 1
ATOM 834 C C . ASP A 1 97 ? 6.848 -1.498 -8.734 1 97.69 97 ASP A C 1
ATOM 836 O O . ASP A 1 97 ? 7.539 -2.217 -9.461 1 97.69 97 ASP A O 1
ATOM 840 N N . TYR A 1 98 ? 5.543 -1.725 -8.516 1 98.19 98 TYR A N 1
ATOM 841 C CA . TYR A 1 98 ? 4.848 -2.773 -9.25 1 98.19 98 TYR A CA 1
ATOM 842 C C . TYR A 1 98 ? 4.969 -2.557 -10.758 1 98.19 98 TYR A C 1
ATOM 844 O O . TYR A 1 98 ? 5.344 -3.471 -11.492 1 98.19 98 TYR A O 1
ATOM 852 N N . ARG A 1 99 ? 4.684 -1.368 -11.219 1 98.19 99 ARG A N 1
ATOM 853 C CA . ARG A 1 99 ? 4.703 -1.052 -12.648 1 98.19 99 ARG A CA 1
ATOM 854 C C . ARG A 1 99 ? 6.09 -1.272 -13.234 1 98.19 99 ARG A C 1
ATOM 856 O O . ARG A 1 99 ? 6.227 -1.869 -14.305 1 98.19 99 ARG A O 1
ATOM 863 N N . SER A 1 100 ? 7.02 -0.753 -12.539 1 98.12 100 SER A N 1
ATOM 864 C CA . SER A 1 100 ? 8.398 -0.877 -13.008 1 98.12 100 SER A CA 1
ATOM 865 C C . SER A 1 100 ? 8.797 -2.34 -13.164 1 98.12 100 SER A C 1
ATOM 867 O O . SER A 1 100 ? 9.375 -2.723 -14.18 1 98.12 100 SER A O 1
ATOM 869 N N . LEU A 1 101 ? 8.523 -3.154 -12.211 1 98.31 101 LEU A N 1
ATOM 870 C CA . LEU A 1 101 ? 8.867 -4.57 -12.242 1 98.31 101 LEU A CA 1
ATOM 871 C C . LEU A 1 101 ? 8.094 -5.301 -13.328 1 98.31 101 LEU A C 1
ATOM 873 O O . LEU A 1 101 ? 8.648 -6.156 -14.023 1 98.31 101 LEU A O 1
ATOM 877 N N . ILE A 1 102 ? 6.809 -4.992 -13.484 1 98.56 102 ILE A N 1
ATOM 878 C CA . ILE A 1 102 ? 5.961 -5.598 -14.5 1 98.56 102 ILE A CA 1
ATOM 879 C C . ILE A 1 102 ? 6.516 -5.281 -15.891 1 98.56 102 ILE A C 1
ATOM 881 O O . ILE A 1 102 ? 6.633 -6.172 -16.734 1 98.56 102 ILE A O 1
ATOM 885 N N . GLU A 1 103 ? 6.832 -4.043 -16.109 1 97.75 103 GLU A N 1
ATOM 886 C CA . GLU A 1 103 ? 7.332 -3.627 -17.406 1 97.75 103 GLU A CA 1
ATOM 887 C C . GLU A 1 103 ? 8.633 -4.348 -17.766 1 97.75 103 GLU A C 1
ATOM 889 O O . GLU A 1 103 ? 8.82 -4.77 -18.906 1 97.75 103 GLU A O 1
ATOM 894 N N . LYS A 1 104 ? 9.453 -4.523 -16.828 1 97.38 104 LYS A N 1
ATOM 895 C CA . LYS A 1 104 ? 10.703 -5.258 -17.031 1 97.38 104 LYS A CA 1
ATOM 896 C C . LYS A 1 104 ? 10.422 -6.715 -17.391 1 97.38 104 LYS A C 1
ATOM 898 O O . LYS A 1 104 ? 11.016 -7.254 -18.328 1 97.38 104 LYS A O 1
ATOM 903 N N . ASP A 1 105 ? 9.57 -7.34 -16.719 1 97.31 105 ASP A N 1
ATOM 904 C CA . ASP A 1 105 ? 9.289 -8.758 -16.906 1 97.31 105 ASP A CA 1
ATOM 905 C C . ASP A 1 105 ? 8.516 -8.992 -18.203 1 97.31 105 ASP A C 1
ATOM 907 O O . ASP A 1 105 ? 8.773 -9.953 -18.922 1 97.31 105 ASP A O 1
ATOM 911 N N . VAL A 1 106 ? 7.523 -8.148 -18.469 1 97.31 106 VAL A N 1
ATOM 912 C CA . VAL A 1 106 ? 6.684 -8.305 -19.656 1 97.31 106 VAL A CA 1
ATOM 913 C C . VAL A 1 106 ? 7.547 -8.242 -20.906 1 97.31 106 VAL A C 1
ATOM 915 O O . VAL A 1 106 ? 7.332 -9 -21.859 1 97.31 106 VAL A O 1
ATOM 918 N N . ASN A 1 107 ? 8.508 -7.418 -20.922 1 95 107 ASN A N 1
ATOM 919 C CA . ASN A 1 107 ? 9.352 -7.199 -22.094 1 95 107 ASN A CA 1
ATOM 920 C C . ASN A 1 107 ? 10.219 -8.422 -22.391 1 95 107 ASN A C 1
ATOM 922 O O . ASN A 1 107 ? 10.727 -8.57 -23.5 1 95 107 ASN A O 1
ATOM 926 N N . ARG A 1 108 ? 10.336 -9.289 -21.469 1 94.81 108 ARG A N 1
ATOM 927 C CA . ARG A 1 108 ? 11.195 -10.445 -21.672 1 94.81 108 ARG A CA 1
ATOM 928 C C . ARG A 1 108 ? 10.406 -11.75 -21.578 1 94.81 108 ARG A C 1
ATOM 930 O O . ARG A 1 108 ? 10.977 -12.836 -21.672 1 94.81 108 ARG A O 1
ATOM 937 N N . THR A 1 109 ? 9.102 -11.727 -21.438 1 95.12 109 THR A N 1
ATOM 938 C CA . THR A 1 109 ? 8.281 -12.914 -21.234 1 95.12 109 THR A CA 1
ATOM 939 C C . THR A 1 109 ? 7.914 -13.547 -22.578 1 95.12 109 THR A C 1
ATOM 941 O O . THR A 1 109 ? 7.145 -12.977 -23.344 1 95.12 109 THR A O 1
ATOM 944 N N . ASP A 1 110 ? 8.391 -14.758 -22.891 1 95.69 110 ASP A N 1
ATOM 945 C CA . ASP A 1 110 ? 8.008 -15.641 -23.984 1 95.69 110 ASP A CA 1
ATOM 946 C C . ASP A 1 110 ? 8.094 -14.922 -25.328 1 95.69 110 ASP A C 1
ATOM 948 O O . ASP A 1 110 ? 7.203 -15.055 -26.172 1 95.69 110 ASP A O 1
ATOM 952 N N . ARG A 1 111 ? 9.133 -14.25 -25.594 1 93.12 111 ARG A N 1
ATOM 953 C CA . ARG A 1 111 ? 9.281 -13.414 -26.781 1 93.12 111 ARG A CA 1
ATOM 954 C C . ARG A 1 111 ? 9.539 -14.266 -28.031 1 93.12 111 ARG A C 1
ATOM 956 O O . ARG A 1 111 ? 9.453 -13.773 -29.156 1 93.12 111 ARG A O 1
ATOM 963 N N . THR A 1 112 ? 9.758 -15.562 -27.844 1 91.12 112 THR A N 1
ATOM 964 C CA . THR A 1 112 ? 9.945 -16.469 -28.969 1 91.12 112 THR A CA 1
ATOM 965 C C . THR A 1 112 ? 8.609 -17.062 -29.422 1 91.12 112 THR A C 1
ATOM 967 O O . THR A 1 112 ? 8.523 -17.688 -30.484 1 91.12 112 THR A O 1
ATOM 970 N N . ASN A 1 113 ? 7.652 -16.922 -28.594 1 92.5 113 ASN A N 1
ATOM 971 C CA . ASN A 1 113 ? 6.305 -17.344 -28.953 1 92.5 113 ASN A CA 1
ATOM 972 C C . ASN A 1 113 ? 5.66 -16.375 -29.953 1 92.5 113 ASN A C 1
ATOM 974 O O . ASN A 1 113 ? 5.703 -15.164 -29.75 1 92.5 113 ASN A O 1
ATOM 978 N N . LYS A 1 114 ? 5.02 -16.891 -30.953 1 91 114 LYS A N 1
ATOM 979 C CA . LYS A 1 114 ? 4.441 -16.078 -32.031 1 91 114 LYS A CA 1
ATOM 980 C C . LYS A 1 114 ? 3.391 -15.117 -31.484 1 91 114 LYS A C 1
ATOM 982 O O . LYS A 1 114 ? 3.227 -14.016 -32 1 91 114 LYS A O 1
ATOM 987 N N . PHE A 1 115 ? 2.748 -15.484 -30.531 1 92.31 115 PHE A N 1
ATOM 988 C CA . PHE A 1 115 ? 1.709 -14.664 -29.922 1 92.31 115 PHE A CA 1
ATOM 989 C C . PHE A 1 115 ? 2.311 -13.422 -29.266 1 92.31 115 PHE A C 1
ATOM 991 O O . PHE A 1 115 ? 1.671 -12.375 -29.219 1 92.31 115 PHE A O 1
ATOM 998 N N . TYR A 1 116 ? 3.533 -13.453 -28.859 1 94.25 116 TYR A N 1
ATOM 999 C CA . TYR A 1 116 ? 4.152 -12.391 -28.078 1 94.25 116 TYR A CA 1
ATOM 1000 C C . TYR A 1 116 ? 5.32 -11.766 -28.844 1 94.25 116 TYR A C 1
ATOM 1002 O O . TYR A 1 116 ? 5.875 -10.75 -28.406 1 94.25 116 TYR A O 1
ATOM 1010 N N . GLU A 1 117 ? 5.652 -12.25 -29.891 1 90.75 117 GLU A N 1
ATOM 1011 C CA . GLU A 1 117 ? 6.859 -11.844 -30.609 1 90.75 117 GLU A CA 1
ATOM 1012 C C . GLU A 1 117 ? 6.688 -10.477 -31.25 1 90.75 117 GLU A C 1
ATOM 1014 O O . GLU A 1 117 ? 5.578 -10.102 -31.641 1 90.75 117 GLU A O 1
ATOM 1019 N N . GLY A 1 118 ? 7.812 -9.695 -31.344 1 87.44 118 GLY A N 1
ATOM 1020 C CA . GLY A 1 118 ? 7.801 -8.406 -32.031 1 87.44 118 GLY A CA 1
ATOM 1021 C C . GLY A 1 118 ? 7.668 -7.23 -31.078 1 87.44 118 GLY A C 1
ATOM 1022 O O . GLY A 1 118 ? 7.418 -7.418 -29.875 1 87.44 118 GLY A O 1
ATOM 1023 N N . GLN A 1 119 ? 7.898 -6.094 -31.656 1 85.56 119 GLN A N 1
ATOM 1024 C CA . GLN A 1 119 ? 7.793 -4.855 -30.891 1 85.56 119 GLN A CA 1
ATOM 1025 C C . GLN A 1 119 ? 6.348 -4.371 -30.828 1 85.56 119 GLN A C 1
ATOM 1027 O O . GLN A 1 119 ? 5.605 -4.488 -31.812 1 85.56 119 GLN A O 1
ATOM 1032 N N . ASP A 1 120 ? 5.926 -3.766 -29.781 1 85.31 120 ASP A N 1
ATOM 1033 C CA . ASP A 1 120 ? 4.582 -3.24 -29.562 1 85.31 120 ASP A CA 1
ATOM 1034 C C . ASP A 1 120 ? 3.525 -4.305 -29.844 1 85.31 120 ASP A C 1
ATOM 1036 O O . ASP A 1 120 ? 2.537 -4.039 -30.531 1 85.31 120 ASP A O 1
ATOM 1040 N N . ASN A 1 121 ? 3.848 -5.465 -29.5 1 91.81 121 ASN A N 1
ATOM 1041 C CA . ASN A 1 121 ? 2.953 -6.605 -29.672 1 91.81 121 ASN A CA 1
ATOM 1042 C C . ASN A 1 121 ? 1.718 -6.496 -28.797 1 91.81 121 ASN A C 1
ATOM 1044 O O . ASN A 1 121 ? 1.834 -6.254 -27.594 1 91.81 121 ASN A O 1
ATOM 1048 N N . PRO A 1 122 ? 0.572 -6.621 -29.344 1 94.62 122 PRO A N 1
ATOM 1049 C CA . PRO A 1 122 ? -0.653 -6.52 -28.547 1 94.62 122 PRO A CA 1
ATOM 1050 C C . PRO A 1 122 ? -0.692 -7.516 -27.391 1 94.62 122 PRO A C 1
ATOM 1052 O O . PRO A 1 122 ? -1.276 -7.23 -26.344 1 94.62 122 PRO A O 1
ATOM 1055 N N . GLY A 1 123 ? -0.106 -8.672 -27.625 1 96 123 GLY A N 1
ATOM 1056 C CA . GLY A 1 123 ? -0.039 -9.648 -26.562 1 96 123 GLY A CA 1
ATOM 1057 C C . GLY A 1 123 ? 0.713 -9.141 -25.344 1 96 123 GLY A C 1
ATOM 1058 O O . GLY A 1 123 ? 0.324 -9.422 -24.203 1 96 123 GLY A O 1
ATOM 1059 N N . LEU A 1 124 ? 1.763 -8.414 -25.594 1 96.81 124 LEU A N 1
ATOM 1060 C CA . LEU A 1 124 ? 2.559 -7.859 -24.5 1 96.81 124 LEU A CA 1
ATOM 1061 C C . LEU A 1 124 ? 1.793 -6.758 -23.766 1 96.81 124 LEU A C 1
ATOM 1063 O O . LEU A 1 124 ? 1.896 -6.625 -22.547 1 96.81 124 LEU A O 1
ATOM 1067 N N . ILE A 1 125 ? 1.048 -6.004 -24.516 1 97.12 125 ILE A N 1
ATOM 1068 C CA . ILE A 1 125 ? 0.222 -4.953 -23.938 1 97.12 125 ILE A CA 1
ATOM 1069 C C . ILE A 1 125 ? -0.826 -5.574 -23.016 1 97.12 125 ILE A C 1
ATOM 1071 O O . ILE A 1 125 ? -1.065 -5.078 -21.906 1 97.12 125 ILE A O 1
ATOM 1075 N N . LEU A 1 126 ? -1.42 -6.656 -23.516 1 98.12 126 LEU A N 1
ATOM 1076 C CA . LEU A 1 126 ? -2.418 -7.355 -22.719 1 98.12 126 LEU A CA 1
ATOM 1077 C C . LEU A 1 126 ? -1.79 -7.945 -21.453 1 98.12 126 LEU A C 1
ATOM 1079 O O . LEU A 1 126 ? -2.387 -7.898 -20.375 1 98.12 126 LEU A O 1
ATOM 1083 N N . LEU A 1 127 ? -0.57 -8.508 -21.609 1 98.25 127 LEU A N 1
ATOM 1084 C CA . LEU A 1 127 ? 0.154 -9.031 -20.453 1 98.25 127 LEU A CA 1
ATOM 1085 C C . LEU A 1 127 ? 0.363 -7.945 -19.406 1 98.25 127 LEU A C 1
ATOM 1087 O O . LEU A 1 127 ? 0.087 -8.156 -18.219 1 98.25 127 LEU A O 1
ATOM 1091 N N . HIS A 1 128 ? 0.843 -6.84 -19.875 1 98.31 128 HIS A N 1
ATOM 1092 C CA . HIS A 1 128 ? 1.079 -5.691 -19 1 98.31 128 HIS A CA 1
ATOM 1093 C C . HIS A 1 128 ? -0.203 -5.258 -18.297 1 98.31 128 HIS A C 1
ATOM 1095 O O . HIS A 1 128 ? -0.225 -5.105 -17.078 1 98.31 128 HIS A O 1
ATOM 1101 N N . ASP A 1 129 ? -1.222 -5.105 -19.047 1 98.62 129 ASP A N 1
ATOM 1102 C CA . ASP A 1 129 ? -2.467 -4.559 -18.516 1 98.62 129 ASP A CA 1
ATOM 1103 C C . ASP A 1 129 ? -3.096 -5.512 -17.5 1 98.62 129 ASP A C 1
ATOM 1105 O O . ASP A 1 129 ? -3.629 -5.078 -16.469 1 98.62 129 ASP A O 1
ATOM 1109 N N . ILE A 1 130 ? -3.039 -6.754 -17.812 1 98.88 130 ILE A N 1
ATOM 1110 C CA . ILE A 1 130 ? -3.639 -7.742 -16.922 1 98.88 130 ILE A CA 1
ATOM 1111 C C . ILE A 1 130 ? -2.867 -7.785 -15.602 1 98.88 130 ILE A C 1
ATOM 1113 O O . ILE A 1 130 ? -3.469 -7.855 -14.523 1 98.88 130 ILE A O 1
ATOM 1117 N N . LEU A 1 131 ? -1.548 -7.746 -15.68 1 98.94 131 LEU A N 1
ATOM 1118 C CA . LEU A 1 131 ? -0.737 -7.777 -14.469 1 98.94 131 LEU A CA 1
ATOM 1119 C C . LEU A 1 131 ? -0.953 -6.516 -13.633 1 98.94 131 LEU A C 1
ATOM 1121 O O . LEU A 1 131 ? -1.06 -6.586 -12.406 1 98.94 131 LEU A O 1
ATOM 1125 N N . MET A 1 132 ? -1.062 -5.367 -14.258 1 98.81 132 MET A N 1
ATOM 1126 C CA . MET A 1 132 ? -1.359 -4.125 -13.547 1 98.81 132 MET A CA 1
ATOM 1127 C C . MET A 1 132 ? -2.729 -4.199 -12.875 1 98.81 132 MET A C 1
ATOM 1129 O O . MET A 1 132 ? -2.898 -3.734 -11.75 1 98.81 132 MET A O 1
ATOM 1133 N N . THR A 1 133 ? -3.668 -4.695 -13.602 1 98.88 133 THR A N 1
ATOM 1134 C CA . THR A 1 133 ? -5.02 -4.816 -13.062 1 98.88 133 THR A CA 1
ATOM 1135 C C . THR A 1 133 ? -5.043 -5.781 -11.875 1 98.88 133 THR A C 1
ATOM 1137 O O . THR A 1 133 ? -5.789 -5.578 -10.914 1 98.88 133 THR A O 1
ATOM 1140 N N . TYR A 1 134 ? -4.207 -6.805 -11.953 1 98.88 134 TYR A N 1
ATOM 1141 C CA . TYR A 1 134 ? -4.137 -7.738 -10.836 1 98.88 134 TYR A CA 1
ATOM 1142 C C . TYR A 1 134 ? -3.643 -7.043 -9.57 1 98.88 134 TYR A C 1
ATOM 1144 O O . TYR A 1 134 ? -4.086 -7.359 -8.469 1 98.88 134 TYR A O 1
ATOM 1152 N N . CYS A 1 135 ? -2.75 -6.113 -9.711 1 98.56 135 CYS A N 1
ATOM 1153 C CA . CYS A 1 135 ? -2.271 -5.355 -8.555 1 98.56 135 CYS A CA 1
ATOM 1154 C C . CYS A 1 135 ? -3.42 -4.633 -7.863 1 98.56 135 CYS A C 1
ATOM 1156 O O . CYS A 1 135 ? -3.418 -4.492 -6.637 1 98.56 135 CYS A O 1
ATOM 1158 N N . MET A 1 136 ? -4.359 -4.137 -8.656 1 98.44 136 MET A N 1
ATOM 1159 C CA . MET A 1 136 ? -5.527 -3.484 -8.07 1 98.44 136 MET A CA 1
ATOM 1160 C C . MET A 1 136 ? -6.449 -4.504 -7.414 1 98.44 136 MET A C 1
ATOM 1162 O O . MET A 1 136 ? -7.082 -4.211 -6.398 1 98.44 136 MET A O 1
ATOM 1166 N N . TYR A 1 137 ? -6.516 -5.723 -8.016 1 98.69 137 TYR A N 1
ATOM 1167 C CA . TYR A 1 137 ? -7.328 -6.816 -7.5 1 98.69 137 TYR A CA 1
ATOM 1168 C C . TYR A 1 137 ? -6.816 -7.277 -6.141 1 98.69 137 TYR A C 1
ATOM 1170 O O . TYR A 1 137 ? -7.602 -7.488 -5.215 1 98.69 137 TYR A O 1
ATOM 1178 N N . ASP A 1 138 ? -5.625 -7.422 -6.02 1 98.19 138 ASP A N 1
ATOM 1179 C CA . ASP A 1 138 ? -4.918 -7.812 -4.805 1 98.19 138 ASP A CA 1
ATOM 1180 C C . ASP A 1 138 ? -3.695 -6.93 -4.57 1 98.19 138 ASP A C 1
ATOM 1182 O O . ASP A 1 138 ? -2.57 -7.328 -4.875 1 98.19 138 ASP A O 1
ATOM 1186 N N . PHE A 1 139 ? -3.947 -5.809 -3.947 1 97.81 139 PHE A N 1
ATOM 1187 C CA . PHE A 1 139 ? -2.891 -4.82 -3.77 1 97.81 139 PHE A CA 1
ATOM 1188 C C . PHE A 1 139 ? -1.905 -5.266 -2.697 1 97.81 139 PHE A C 1
ATOM 1190 O O . PHE A 1 139 ? -0.738 -4.871 -2.713 1 97.81 139 PHE A O 1
ATOM 1197 N N . ASP A 1 140 ? -2.355 -6.047 -1.777 1 97.56 140 ASP A N 1
ATOM 1198 C CA . ASP A 1 140 ? -1.491 -6.551 -0.716 1 97.56 140 ASP A CA 1
ATOM 1199 C C . ASP A 1 140 ? -0.373 -7.422 -1.286 1 97.56 140 ASP A C 1
ATOM 1201 O O . ASP A 1 140 ? 0.783 -7.305 -0.873 1 97.56 140 ASP A O 1
ATOM 1205 N N . LEU A 1 141 ? -0.723 -8.25 -2.199 1 97.5 141 LEU A N 1
ATOM 1206 C CA . LEU A 1 141 ? 0.288 -9.094 -2.832 1 97.5 141 LEU A CA 1
ATOM 1207 C C . LEU A 1 141 ? 1.052 -8.312 -3.898 1 97.5 141 LEU A C 1
ATOM 1209 O O . LEU A 1 141 ? 2.279 -8.414 -3.982 1 97.5 141 LEU A O 1
ATOM 1213 N N . GLY A 1 142 ? 0.271 -7.629 -4.742 1 97.88 142 GLY A N 1
ATOM 1214 C CA . GLY A 1 142 ? 0.873 -6.859 -5.82 1 97.88 142 GLY A CA 1
ATOM 1215 C C . GLY A 1 142 ? 1.479 -7.727 -6.906 1 97.88 142 GLY A C 1
ATOM 1216 O O . GLY A 1 142 ? 0.825 -8.641 -7.414 1 97.88 142 GLY A O 1
ATOM 1217 N N . TYR A 1 143 ? 2.68 -7.301 -7.391 1 98.38 143 TYR A N 1
ATOM 1218 C CA . TYR A 1 143 ? 3.391 -8.062 -8.414 1 98.38 143 TYR A CA 1
ATOM 1219 C C . TYR A 1 143 ? 4.715 -8.594 -7.875 1 98.38 143 TYR A C 1
ATOM 1221 O O . TYR A 1 143 ? 5.496 -7.844 -7.281 1 98.38 143 TYR A O 1
ATOM 1229 N N . VAL A 1 144 ? 4.844 -9.797 -8.055 1 97.69 144 VAL A N 1
ATOM 1230 C CA . VAL A 1 144 ? 6.094 -10.477 -7.738 1 97.69 144 VAL A CA 1
ATOM 1231 C C . VAL A 1 144 ? 6.633 -11.18 -8.984 1 97.69 144 VAL A C 1
ATOM 1233 O O . VAL A 1 144 ? 5.859 -11.695 -9.797 1 97.69 144 VAL A O 1
ATOM 1236 N N . GLN A 1 145 ? 7.953 -11.172 -9.109 1 96.44 145 GLN A N 1
ATOM 1237 C CA . GLN A 1 145 ? 8.578 -11.789 -10.273 1 96.44 145 GLN A CA 1
ATOM 1238 C C . GLN A 1 145 ? 8.18 -13.258 -10.398 1 96.44 145 GLN A C 1
ATOM 1240 O O . GLN A 1 145 ? 8.141 -13.984 -9.406 1 96.44 145 GLN A O 1
ATOM 1245 N N . GLY A 1 146 ? 7.879 -13.641 -11.625 1 97.25 146 GLY A N 1
ATOM 1246 C CA . GLY A 1 146 ? 7.395 -14.984 -11.891 1 97.25 146 GLY A CA 1
ATOM 1247 C C . GLY A 1 146 ? 5.918 -15.031 -12.242 1 97.25 146 GLY A C 1
ATOM 1248 O O . GLY A 1 146 ? 5.453 -15.984 -12.875 1 97.25 146 GLY A O 1
ATOM 1249 N N . MET A 1 147 ? 5.188 -14.016 -11.844 1 98.5 147 MET A N 1
ATOM 1250 C CA . MET A 1 147 ? 3.752 -13.977 -12.117 1 98.5 147 MET A CA 1
ATOM 1251 C C . MET A 1 147 ? 3.484 -13.883 -13.617 1 98.5 147 MET A C 1
ATOM 1253 O O . MET A 1 147 ? 2.496 -14.422 -14.109 1 98.5 147 MET A O 1
ATOM 1257 N N . SER A 1 148 ? 4.363 -13.18 -14.391 1 98.56 148 SER A N 1
ATOM 1258 C CA . SER A 1 148 ? 4.199 -13.07 -15.836 1 98.56 148 SER A CA 1
ATOM 1259 C C . SER A 1 148 ? 4.309 -14.438 -16.5 1 98.56 148 SER A C 1
ATOM 1261 O O . SER A 1 148 ? 3.596 -14.719 -17.469 1 98.56 148 SER A O 1
ATOM 1263 N N . ASP A 1 149 ? 5.16 -15.297 -15.914 1 98.12 149 ASP A N 1
ATOM 1264 C CA . ASP A 1 149 ? 5.312 -16.656 -16.422 1 98.12 149 ASP A CA 1
ATOM 1265 C C . ASP A 1 149 ? 4.016 -17.453 -16.281 1 98.12 149 ASP A C 1
ATOM 1267 O O . ASP A 1 149 ? 3.688 -18.281 -17.125 1 98.12 149 ASP A O 1
ATOM 1271 N N . LEU A 1 150 ? 3.332 -17.203 -15.211 1 98.62 150 LEU A N 1
ATOM 1272 C CA . LEU A 1 150 ? 2.086 -17.922 -14.961 1 98.62 150 LEU A CA 1
ATOM 1273 C C . LEU A 1 150 ? 0.961 -17.391 -15.836 1 98.62 150 LEU A C 1
ATOM 1275 O O . LEU A 1 150 ? 0.104 -18.156 -16.297 1 98.62 150 LEU A O 1
ATOM 1279 N N . LEU A 1 151 ? 0.989 -16.109 -16.094 1 98.81 151 LEU A N 1
ATOM 1280 C CA . LEU A 1 151 ? -0.085 -15.484 -16.859 1 98.81 151 LEU A CA 1
ATOM 1281 C C . LEU A 1 151 ? 0.062 -15.781 -18.344 1 98.81 151 LEU A C 1
ATOM 1283 O O . LEU A 1 151 ? -0.935 -15.953 -19.047 1 98.81 151 LEU A O 1
ATOM 1287 N N . SER A 1 152 ? 1.199 -15.891 -18.859 1 98.56 152 SER A N 1
ATOM 1288 C CA . SER A 1 152 ? 1.498 -15.938 -20.297 1 98.56 152 SER A CA 1
ATOM 1289 C C . SER A 1 152 ? 0.769 -17.094 -20.969 1 98.56 152 SER A C 1
ATOM 1291 O O . SER A 1 152 ? 0.025 -16.891 -21.922 1 98.56 152 SER A O 1
ATOM 1293 N N . PRO A 1 153 ? 0.88 -18.328 -20.484 1 98.12 153 PRO A N 1
ATOM 1294 C CA . PRO A 1 153 ? 0.163 -19.422 -21.141 1 98.12 153 PRO A CA 1
ATOM 1295 C C . PRO A 1 153 ? -1.354 -19.266 -21.062 1 98.12 153 PRO A C 1
ATOM 1297 O O . PRO A 1 153 ? -2.064 -19.625 -22 1 98.12 153 PRO A O 1
ATOM 1300 N N . ILE A 1 154 ? -1.809 -18.703 -19.984 1 98.5 154 ILE A N 1
ATOM 1301 C CA . ILE A 1 154 ? -3.246 -18.531 -19.812 1 98.5 154 ILE A CA 1
ATOM 1302 C C . ILE A 1 154 ? -3.773 -17.531 -20.828 1 98.5 154 ILE A C 1
ATOM 1304 O O . ILE A 1 154 ? -4.797 -17.766 -21.484 1 98.5 154 ILE A O 1
ATOM 1308 N N . LEU A 1 155 ? -3.045 -16.438 -20.938 1 98.5 155 LEU A N 1
ATOM 1309 C CA . LEU A 1 155 ? -3.451 -15.422 -21.906 1 98.5 155 LEU A CA 1
ATOM 1310 C C . LEU A 1 155 ? -3.385 -15.969 -23.328 1 98.5 155 LEU A C 1
ATOM 1312 O O . LEU A 1 155 ? -4.266 -15.695 -24.141 1 98.5 155 LEU A O 1
ATOM 1316 N N . TYR A 1 156 ? -2.404 -16.734 -23.625 1 97.12 156 TYR A N 1
ATOM 1317 C CA . TYR A 1 156 ? -2.24 -17.359 -24.922 1 97.12 156 TYR A CA 1
ATOM 1318 C C . TYR A 1 156 ? -3.451 -18.219 -25.281 1 97.12 156 TYR A C 1
ATOM 1320 O O . TYR A 1 156 ? -3.949 -18.172 -26.406 1 97.12 156 TYR A O 1
ATOM 1328 N N . VAL A 1 157 ? -3.934 -18.969 -24.359 1 96.44 157 VAL A N 1
ATOM 1329 C CA . VAL A 1 157 ? -5.035 -19.891 -24.609 1 96.44 157 VAL A CA 1
ATOM 1330 C C . VAL A 1 157 ? -6.355 -19.125 -24.656 1 96.44 157 VAL A C 1
ATOM 1332 O O . VAL A 1 157 ? -7.176 -19.359 -25.547 1 96.44 157 VAL A O 1
ATOM 1335 N N . MET A 1 158 ? -6.555 -18.219 -23.75 1 96.69 158 MET A N 1
ATOM 1336 C CA . MET A 1 158 ? -7.84 -17.531 -23.625 1 96.69 158 MET A CA 1
ATOM 1337 C C . MET A 1 158 ? -8.039 -16.547 -24.766 1 96.69 158 MET A C 1
ATOM 1339 O O . MET A 1 158 ? -9.156 -16.344 -25.234 1 96.69 158 MET A O 1
ATOM 1343 N N . GLU A 1 159 ? -6.945 -15.859 -25.125 1 95.19 159 GLU A N 1
ATOM 1344 C CA . GLU A 1 159 ? -6.973 -14.82 -26.156 1 95.19 159 GLU A CA 1
ATOM 1345 C C . GLU A 1 159 ? -8.055 -13.781 -25.859 1 95.19 159 GLU A C 1
ATOM 1347 O O . GLU A 1 159 ? -8.711 -13.297 -26.781 1 95.19 159 GLU A O 1
ATOM 1352 N N . ASN A 1 160 ? -8.438 -13.641 -24.719 1 96.12 160 ASN A N 1
ATOM 1353 C CA . ASN A 1 160 ? -9.398 -12.68 -24.188 1 96.12 160 ASN A CA 1
ATOM 1354 C C . ASN A 1 160 ? -8.914 -12.086 -22.875 1 96.12 160 ASN A C 1
ATOM 1356 O O . ASN A 1 160 ? -8.656 -12.82 -21.906 1 96.12 160 ASN A O 1
ATOM 1360 N N . GLU A 1 161 ? -8.852 -10.859 -22.844 1 97.94 161 GLU A N 1
ATOM 1361 C CA . GLU A 1 161 ? -8.258 -10.148 -21.719 1 97.94 161 GLU A CA 1
ATOM 1362 C C . GLU A 1 161 ? -8.992 -10.461 -20.406 1 97.94 161 GLU A C 1
ATOM 1364 O O . GLU A 1 161 ? -8.359 -10.766 -19.406 1 97.94 161 GLU A O 1
ATOM 1369 N N . VAL A 1 162 ? -10.32 -10.398 -20.438 1 98.56 162 VAL A N 1
ATOM 1370 C CA . VAL A 1 162 ? -11.141 -10.555 -19.234 1 98.56 162 VAL A CA 1
ATOM 1371 C C . VAL A 1 162 ? -11.062 -12.008 -18.75 1 98.56 162 VAL A C 1
ATOM 1373 O O . VAL A 1 162 ? -10.812 -12.258 -17.578 1 98.56 162 VAL A O 1
ATOM 1376 N N . ASP A 1 163 ? -11.234 -12.945 -19.672 1 98.19 163 ASP A N 1
ATOM 1377 C CA . ASP A 1 163 ? -11.164 -14.359 -19.328 1 98.19 163 ASP A CA 1
ATOM 1378 C C . ASP A 1 163 ? -9.766 -14.727 -18.812 1 98.19 163 ASP A C 1
ATOM 1380 O O . ASP A 1 163 ? -9.633 -15.484 -17.844 1 98.19 163 ASP A O 1
ATOM 1384 N N . ALA A 1 164 ? -8.781 -14.188 -19.438 1 98.69 164 ALA A N 1
ATOM 1385 C CA . AL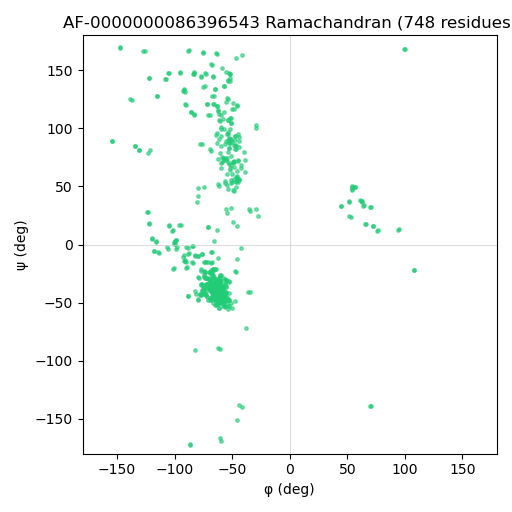A A 1 164 ? -7.406 -14.453 -19.016 1 98.69 164 ALA A CA 1
ATOM 1386 C C . ALA A 1 164 ? -7.172 -13.938 -17.594 1 98.69 164 ALA A C 1
ATOM 1388 O O . ALA A 1 164 ? -6.535 -14.609 -16.781 1 98.69 164 ALA A O 1
ATOM 1389 N N . PHE A 1 165 ? -7.723 -12.781 -17.359 1 98.88 165 PHE A N 1
ATOM 1390 C CA . PHE A 1 165 ? -7.543 -12.195 -16.047 1 98.88 165 PHE A CA 1
ATOM 1391 C C . PHE A 1 165 ? -8.141 -13.086 -14.961 1 98.88 165 PHE A C 1
ATOM 1393 O O . PHE A 1 165 ? -7.488 -13.375 -13.961 1 98.88 165 PHE A O 1
ATOM 1400 N N . TRP A 1 166 ? -9.352 -13.398 -15.109 1 98.81 166 TRP A N 1
ATOM 1401 C CA . TRP A 1 166 ? -10.031 -14.125 -14.047 1 98.81 166 TRP A CA 1
ATOM 1402 C C . TRP A 1 166 ? -9.461 -15.531 -13.891 1 98.81 166 TRP A C 1
ATOM 1404 O O . TRP A 1 166 ? -9.375 -16.047 -12.773 1 98.81 166 TRP A O 1
ATOM 1414 N N . CYS A 1 167 ? -9.062 -16.219 -14.984 1 98.69 167 CYS A N 1
ATOM 1415 C CA . CYS A 1 167 ? -8.359 -17.484 -14.891 1 98.69 167 CYS A CA 1
ATOM 1416 C C . CYS A 1 167 ? -7.035 -17.328 -14.148 1 98.69 167 CYS A C 1
ATOM 1418 O O . CYS A 1 167 ? -6.691 -18.141 -13.297 1 98.69 167 CYS A O 1
ATOM 1420 N N . PHE A 1 168 ? -6.332 -16.281 -14.477 1 98.81 168 PHE A N 1
ATOM 1421 C CA . PHE A 1 168 ? -5.07 -15.969 -13.82 1 98.81 168 PHE A CA 1
ATOM 1422 C C . PHE A 1 168 ? -5.281 -15.695 -12.336 1 98.81 168 PHE A C 1
ATOM 1424 O O . PHE A 1 168 ? -4.527 -16.188 -11.492 1 98.81 168 PHE A O 1
ATOM 1431 N N . ALA A 1 169 ? -6.262 -14.875 -12.031 1 98.81 169 ALA A N 1
ATOM 1432 C CA . ALA A 1 169 ? -6.551 -14.539 -10.641 1 98.81 169 ALA A CA 1
ATOM 1433 C C . ALA A 1 169 ? -6.852 -15.797 -9.828 1 98.81 169 ALA A C 1
ATOM 1435 O O . ALA A 1 169 ? -6.395 -15.93 -8.688 1 98.81 169 ALA A O 1
ATOM 1436 N N . LEU A 1 170 ? -7.629 -16.703 -10.398 1 98.38 170 LEU A N 1
ATOM 1437 C CA . LEU A 1 170 ? -7.965 -17.938 -9.711 1 98.38 170 LEU A CA 1
ATOM 1438 C C . LEU A 1 170 ? -6.742 -18.828 -9.578 1 98.38 170 LEU A C 1
ATOM 1440 O O . LEU A 1 170 ? -6.559 -19.5 -8.547 1 98.38 170 LEU A O 1
ATOM 1444 N N . TYR A 1 171 ? -5.938 -18.844 -10.594 1 98.5 171 TYR A N 1
ATOM 1445 C CA . TYR A 1 171 ? -4.691 -19.594 -10.5 1 98.5 171 TYR A CA 1
ATOM 1446 C C . TYR A 1 171 ? -3.779 -19 -9.43 1 98.5 171 TYR A C 1
ATOM 1448 O O . TYR A 1 171 ? -3.131 -19.734 -8.688 1 98.5 171 TYR A O 1
ATOM 1456 N N . MET A 1 172 ? -3.736 -17.703 -9.352 1 98.44 172 MET A N 1
ATOM 1457 C CA . MET A 1 172 ? -2.926 -17.016 -8.352 1 98.44 172 MET A CA 1
ATOM 1458 C C . MET A 1 172 ? -3.422 -17.328 -6.941 1 98.44 172 MET A C 1
ATOM 1460 O O . MET A 1 172 ? -2.633 -17.375 -5.996 1 98.44 172 MET A O 1
ATOM 1464 N N . ASP A 1 173 ? -4.703 -17.562 -6.828 1 97.19 173 ASP A N 1
ATOM 1465 C CA . ASP A 1 173 ? -5.211 -17.984 -5.523 1 97.19 173 ASP A CA 1
ATOM 1466 C C . ASP A 1 173 ? -4.559 -19.281 -5.07 1 97.19 173 ASP A C 1
ATOM 1468 O O . ASP A 1 173 ? -4.242 -19.453 -3.891 1 97.19 173 ASP A O 1
ATOM 1472 N N . GLN A 1 174 ? -4.355 -20.141 -6.016 1 95.69 174 GLN A N 1
ATOM 1473 C CA . GLN A 1 174 ? -3.705 -21.422 -5.73 1 95.69 174 GLN A CA 1
ATOM 1474 C C . GLN A 1 174 ? -2.217 -21.234 -5.457 1 95.69 174 GLN A C 1
ATOM 1476 O O . GLN A 1 174 ? -1.639 -21.938 -4.621 1 95.69 174 GLN A O 1
ATOM 1481 N N . MET A 1 175 ? -1.637 -20.297 -6.109 1 97.31 175 MET A N 1
ATOM 1482 C CA . MET A 1 175 ? -0.191 -20.094 -6.078 1 97.31 175 MET A CA 1
ATOM 1483 C C . MET A 1 175 ? 0.183 -18.984 -5.102 1 97.31 175 MET A C 1
ATOM 1485 O O . MET A 1 175 ? 1.357 -18.625 -4.973 1 97.31 175 MET A O 1
ATOM 1489 N N . HIS A 1 176 ? -0.777 -18.438 -4.398 1 97.56 176 HIS A N 1
ATOM 1490 C CA . HIS A 1 176 ? -0.632 -17.203 -3.633 1 97.56 176 HIS A CA 1
ATOM 1491 C C . HIS A 1 176 ? 0.532 -17.297 -2.652 1 97.56 176 HIS A C 1
ATOM 1493 O O . HIS A 1 176 ? 1.34 -16.375 -2.553 1 97.56 176 HIS A O 1
ATOM 1499 N N . GLN A 1 177 ? 0.69 -18.406 -2.008 1 96.12 177 GLN A N 1
ATOM 1500 C CA . GLN A 1 177 ? 1.69 -18.578 -0.96 1 96.12 177 GLN A CA 1
ATOM 1501 C C . GLN A 1 177 ? 3.102 -18.594 -1.543 1 96.12 177 GLN A C 1
ATOM 1503 O O . GLN A 1 177 ? 4.07 -18.281 -0.847 1 96.12 177 GLN A O 1
ATOM 1508 N N . ASN A 1 178 ? 3.213 -18.938 -2.787 1 96.88 178 ASN A N 1
ATOM 1509 C CA . ASN A 1 178 ? 4.516 -18.953 -3.441 1 96.88 178 ASN A CA 1
ATOM 1510 C C . ASN A 1 178 ? 5.094 -17.547 -3.57 1 96.88 178 ASN A C 1
ATOM 1512 O O . ASN A 1 178 ? 6.312 -17.375 -3.674 1 96.88 178 ASN A O 1
ATOM 1516 N N . PHE A 1 179 ? 4.215 -16.562 -3.496 1 97.25 179 PHE A N 1
ATOM 1517 C CA . PHE A 1 179 ? 4.66 -15.227 -3.857 1 97.25 179 PHE A CA 1
ATOM 1518 C C . PHE A 1 179 ? 4.59 -14.289 -2.658 1 97.25 179 PHE A C 1
ATOM 1520 O O . PHE A 1 179 ? 4.93 -13.109 -2.764 1 97.25 179 PHE A O 1
ATOM 1527 N N . GLU A 1 180 ? 4.215 -14.828 -1.603 1 95.31 180 GLU A N 1
ATOM 1528 C CA . GLU A 1 180 ? 4.168 -14.008 -0.398 1 95.31 180 GLU A CA 1
ATOM 1529 C C . GLU A 1 180 ? 5.574 -13.609 0.048 1 95.31 180 GLU A C 1
ATOM 1531 O O . GLU A 1 180 ? 6.547 -14.305 -0.244 1 95.31 180 GLU A O 1
ATOM 1536 N N . GLU A 1 181 ? 5.75 -12.531 0.756 1 87.38 181 GLU A N 1
ATOM 1537 C CA . 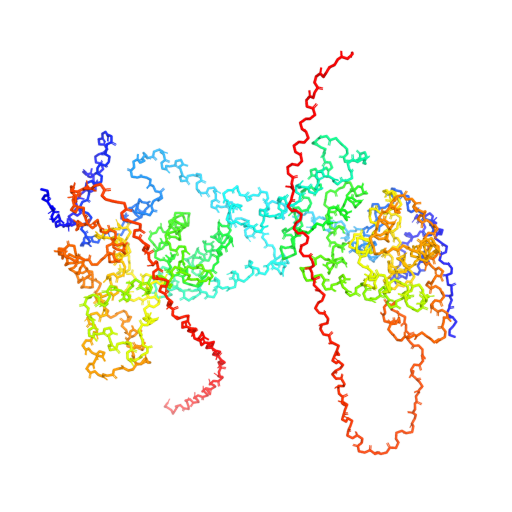GLU A 1 181 ? 7.02 -11.906 1.114 1 87.38 181 GLU A CA 1
ATOM 1538 C C . GLU A 1 181 ? 7.914 -12.875 1.887 1 87.38 181 GLU A C 1
ATOM 1540 O O . GLU A 1 181 ? 9.109 -13 1.594 1 87.38 181 GLU A O 1
ATOM 1545 N N . GLN A 1 182 ? 7.523 -13.57 2.822 1 89.12 182 GLN A N 1
ATOM 1546 C CA . GLN A 1 182 ? 8.367 -14.461 3.611 1 89.12 182 GLN A CA 1
ATOM 1547 C C . GLN A 1 182 ? 8.508 -15.82 2.936 1 89.12 182 GLN A C 1
ATOM 1549 O O . GLN A 1 182 ? 9.258 -16.688 3.408 1 89.12 182 GLN A O 1
ATOM 1554 N N . MET A 1 183 ? 7.844 -15.984 1.8 1 90.19 183 MET A N 1
ATOM 1555 C CA . MET A 1 183 ? 7.887 -17.188 0.972 1 90.19 183 MET A CA 1
ATOM 1556 C C . MET A 1 183 ? 7.762 -18.438 1.828 1 90.19 183 MET A C 1
ATOM 1558 O O . MET A 1 183 ? 8.461 -19.438 1.598 1 90.19 183 MET A O 1
ATOM 1562 N N . GLN A 1 184 ? 7.02 -18.328 2.869 1 92.62 184 GLN A N 1
ATOM 1563 C CA . GLN A 1 184 ? 6.785 -19.469 3.754 1 92.62 184 GLN A CA 1
ATOM 1564 C C . GLN A 1 184 ? 6.223 -20.656 2.984 1 92.62 184 GLN A C 1
ATOM 1566 O O . GLN A 1 184 ? 6.559 -21.797 3.275 1 92.62 184 GLN A O 1
ATOM 1571 N N . GLY A 1 185 ? 5.414 -20.375 2.023 1 95.88 185 GLY A N 1
ATOM 1572 C CA . GLY A 1 185 ? 4.875 -21.438 1.186 1 95.88 185 GLY A CA 1
ATOM 1573 C C . GLY A 1 185 ? 5.945 -22.188 0.414 1 95.88 185 GLY A C 1
ATOM 1574 O O . GLY A 1 185 ? 5.902 -23.422 0.322 1 95.88 185 GLY A O 1
ATOM 1575 N N . MET A 1 186 ? 6.898 -21.547 -0.117 1 96.5 186 MET A N 1
ATOM 1576 C CA . MET A 1 186 ? 8 -22.141 -0.868 1 96.5 186 MET A CA 1
ATOM 1577 C C . MET A 1 186 ? 8.875 -23.016 0.038 1 96.5 186 MET A C 1
ATOM 1579 O O . MET A 1 186 ? 9.266 -24.109 -0.341 1 96.5 186 MET A O 1
ATOM 1583 N N . LYS A 1 187 ? 9.164 -22.422 1.182 1 96.25 187 LYS A N 1
ATOM 1584 C CA . LYS A 1 187 ? 9.969 -23.172 2.145 1 96.25 187 LYS A CA 1
ATOM 1585 C C . LYS A 1 187 ? 9.281 -24.469 2.539 1 96.25 187 LYS A C 1
ATOM 1587 O O . LYS A 1 187 ? 9.922 -25.531 2.598 1 96.25 187 LYS A O 1
ATOM 1592 N N . THR A 1 188 ? 8.039 -24.328 2.771 1 97.25 188 THR A N 1
ATOM 1593 C CA . THR A 1 188 ? 7.258 -25.5 3.135 1 97.25 188 THR A CA 1
ATOM 1594 C C . THR A 1 188 ? 7.312 -26.547 2.023 1 97.25 188 THR A C 1
ATOM 1596 O O . THR A 1 188 ? 7.508 -27.734 2.291 1 97.25 188 THR A O 1
ATOM 1599 N N . GLN A 1 189 ? 7.234 -26.172 0.844 1 97.94 189 GLN A N 1
ATOM 1600 C CA . GLN A 1 189 ? 7.25 -27.078 -0.29 1 97.94 189 GLN A CA 1
ATOM 1601 C C . GLN A 1 189 ? 8.617 -27.75 -0.44 1 97.94 189 GLN A C 1
ATOM 1603 O O . GLN A 1 189 ? 8.711 -28.922 -0.793 1 97.94 189 GLN A O 1
ATOM 1608 N N . LEU A 1 190 ? 9.656 -27 -0.18 1 98 190 LEU A N 1
ATOM 1609 C CA . LEU A 1 190 ? 11.008 -27.562 -0.261 1 98 190 LEU A CA 1
ATOM 1610 C C . LEU A 1 190 ? 11.219 -28.625 0.816 1 98 190 LEU A C 1
ATOM 1612 O O . LEU A 1 190 ? 11.852 -29.656 0.562 1 98 190 LEU A O 1
ATOM 1616 N N . ILE A 1 191 ? 10.672 -28.344 1.979 1 97.69 191 ILE A N 1
ATOM 1617 C CA . ILE A 1 191 ? 10.758 -29.312 3.064 1 97.69 191 ILE A CA 1
ATOM 1618 C C . ILE A 1 191 ? 9.961 -30.578 2.703 1 97.69 191 ILE A C 1
ATOM 1620 O O . ILE A 1 191 ? 10.43 -31.688 2.914 1 97.69 191 ILE A O 1
ATOM 1624 N N . GLN A 1 192 ? 8.836 -30.344 2.189 1 98.12 192 GLN A N 1
ATOM 1625 C CA . GLN A 1 192 ? 8 -31.469 1.761 1 98.12 192 GLN A CA 1
ATOM 1626 C C . GLN A 1 192 ? 8.695 -32.281 0.668 1 98.12 192 GLN A C 1
ATOM 1628 O O . GLN A 1 192 ? 8.656 -33.5 0.683 1 98.12 192 GLN A O 1
ATOM 1633 N N . LEU A 1 193 ? 9.312 -31.609 -0.264 1 98.19 193 LEU A N 1
ATOM 1634 C CA . LEU A 1 193 ? 10.039 -32.281 -1.341 1 98.19 193 LEU A CA 1
ATOM 1635 C C . LEU A 1 193 ? 11.18 -33.125 -0.785 1 98.19 193 LEU A C 1
ATOM 1637 O O . LEU A 1 193 ? 11.391 -34.25 -1.217 1 98.19 193 LEU A O 1
ATOM 1641 N N . SER A 1 194 ? 11.914 -32.562 0.131 1 97.44 194 SER A N 1
ATOM 1642 C CA . SER A 1 194 ? 13.008 -33.281 0.768 1 97.44 194 SER A CA 1
ATOM 1643 C C . SER A 1 194 ? 12.492 -34.531 1.477 1 97.44 194 SER A C 1
ATOM 1645 O O . SER A 1 194 ? 13.133 -35.594 1.42 1 97.44 194 SER A O 1
ATOM 1647 N N . THR A 1 195 ? 11.375 -34.375 2.139 1 96.88 195 THR A N 1
ATOM 1648 C CA . THR A 1 195 ? 10.758 -35.5 2.846 1 96.88 195 THR A CA 1
ATOM 1649 C C . THR A 1 195 ? 10.383 -36.594 1.871 1 96.88 195 THR A C 1
ATOM 1651 O O . THR A 1 195 ? 10.633 -37.781 2.135 1 96.88 195 THR A O 1
ATOM 1654 N N . LEU A 1 196 ? 9.836 -36.25 0.788 1 96.69 196 LEU A N 1
ATOM 1655 C CA . LEU A 1 196 ? 9.453 -37.219 -0.237 1 96.69 196 LEU A CA 1
ATOM 1656 C C . LEU A 1 196 ? 10.68 -37.875 -0.836 1 96.69 196 LEU A C 1
ATOM 1658 O O . LEU A 1 196 ? 10.703 -39.094 -1.008 1 96.69 196 LEU A O 1
ATOM 1662 N N . LEU A 1 197 ? 11.719 -37.094 -1.162 1 96.31 197 LEU A N 1
ATOM 1663 C CA . LEU A 1 197 ? 12.945 -37.625 -1.77 1 96.31 197 LEU A CA 1
ATOM 1664 C C . LEU A 1 197 ? 13.648 -38.594 -0.831 1 96.31 197 LEU A C 1
ATOM 1666 O O . LEU A 1 197 ? 14.211 -39.594 -1.277 1 96.31 197 LEU A O 1
ATOM 1670 N N . ARG A 1 198 ? 13.625 -38.25 0.472 1 95.31 198 ARG A N 1
ATOM 1671 C CA . ARG A 1 198 ? 14.266 -39.125 1.465 1 95.31 198 ARG A CA 1
ATOM 1672 C C . ARG A 1 198 ? 13.602 -40.5 1.507 1 95.31 198 ARG A C 1
ATOM 1674 O O . ARG A 1 198 ? 14.281 -41.5 1.648 1 95.31 198 ARG A O 1
ATOM 1681 N N . LEU A 1 199 ? 12.328 -40.5 1.417 1 94 199 LEU A N 1
ATOM 1682 C CA . LEU A 1 199 ? 11.602 -41.75 1.394 1 94 199 LEU A CA 1
ATOM 1683 C C . LEU A 1 199 ? 11.914 -42.531 0.121 1 94 199 LEU A C 1
ATOM 1685 O O . LEU A 1 199 ? 12.109 -43.75 0.167 1 94 199 LEU A O 1
ATOM 1689 N N . LEU A 1 200 ? 11.984 -41.875 -1.029 1 94.38 200 LEU A N 1
ATOM 1690 C CA . LEU A 1 200 ? 12.164 -42.5 -2.328 1 94.38 200 LEU A CA 1
ATOM 1691 C C . LEU A 1 200 ? 13.602 -43 -2.506 1 94.38 200 LEU A C 1
ATOM 1693 O O . LEU A 1 200 ? 13.836 -44.062 -3.059 1 94.38 200 LEU A O 1
ATOM 1697 N N . ASP A 1 201 ? 14.562 -42.188 -2.082 1 94.88 201 ASP A N 1
ATOM 1698 C CA . ASP A 1 201 ? 15.984 -42.5 -2.273 1 94.88 201 ASP A CA 1
ATOM 1699 C C . ASP A 1 201 ? 16.844 -41.812 -1.2 1 94.88 201 ASP A C 1
ATOM 1701 O O . ASP A 1 201 ? 17.406 -40.75 -1.43 1 94.88 201 ASP A O 1
ATOM 1705 N N . SER A 1 202 ? 17.016 -42.5 -0.122 1 95.75 202 SER A N 1
ATOM 1706 C CA . SER A 1 202 ? 17.781 -41.938 1.006 1 95.75 202 SER A CA 1
ATOM 1707 C C . SER A 1 202 ? 19.234 -41.719 0.638 1 95.75 202 SER A C 1
ATOM 1709 O O . SER A 1 202 ? 19.859 -40.781 1.108 1 95.75 202 SER A O 1
ATOM 1711 N N . GLY A 1 203 ? 19.766 -42.625 -0.193 1 96.69 203 GLY A N 1
ATOM 1712 C CA . GLY A 1 203 ? 21.141 -42.469 -0.64 1 96.69 203 GLY A CA 1
ATOM 1713 C C . GLY A 1 203 ? 21.375 -41.188 -1.415 1 96.69 203 GLY A C 1
ATOM 1714 O O . GLY A 1 203 ? 22.375 -40.5 -1.185 1 96.69 203 GLY A O 1
ATOM 1715 N N . PHE A 1 204 ? 20.547 -40.938 -2.311 1 96.69 204 PHE A N 1
ATOM 1716 C CA . PHE A 1 204 ? 20.656 -39.719 -3.098 1 96.69 204 PHE A CA 1
ATOM 1717 C C . PHE A 1 204 ? 20.469 -38.5 -2.217 1 96.69 204 PHE A C 1
ATOM 1719 O O . PHE A 1 204 ? 21.188 -37.5 -2.369 1 96.69 204 PHE A O 1
ATOM 1726 N N . CYS A 1 205 ? 19.562 -38.562 -1.279 1 95.69 205 CYS A N 1
ATOM 1727 C CA . CYS A 1 205 ? 19.328 -37.438 -0.353 1 95.69 205 CYS A CA 1
ATOM 1728 C C . CYS A 1 205 ? 20.562 -37.156 0.479 1 95.69 205 CYS A C 1
ATOM 1730 O O . CYS A 1 205 ? 20.922 -36 0.691 1 95.69 205 CYS A O 1
ATOM 1732 N N . ASN A 1 206 ? 21.172 -38.219 0.924 1 96.94 206 ASN A N 1
ATOM 1733 C CA . ASN A 1 206 ? 22.406 -38.062 1.697 1 96.94 206 ASN A CA 1
ATOM 1734 C C . ASN A 1 206 ? 23.516 -37.406 0.872 1 96.94 206 ASN A C 1
ATOM 1736 O O . ASN A 1 206 ? 24.281 -36.594 1.385 1 96.94 206 ASN A O 1
ATOM 1740 N N . TYR A 1 207 ? 23.547 -37.875 -0.311 1 97.56 207 TYR A N 1
ATOM 1741 C CA . TYR A 1 207 ? 24.547 -37.281 -1.199 1 97.56 207 TYR A CA 1
ATOM 1742 C C . TYR A 1 207 ? 24.312 -35.781 -1.341 1 97.56 207 TYR A C 1
ATOM 1744 O O . TYR A 1 207 ? 25.25 -35 -1.219 1 97.56 207 TYR A O 1
ATOM 1752 N N . LEU A 1 208 ? 23.141 -35.375 -1.623 1 97.44 208 LEU A N 1
ATOM 1753 C CA . LEU A 1 208 ? 22.812 -33.938 -1.781 1 97.44 208 LEU A CA 1
ATOM 1754 C C . LEU A 1 208 ? 23.141 -33.156 -0.515 1 97.44 208 LEU A C 1
ATOM 1756 O O . LEU A 1 208 ? 23.672 -32.062 -0.586 1 97.44 208 LEU A O 1
ATOM 1760 N N . GLU A 1 209 ? 22.828 -33.75 0.619 1 96.81 209 GLU A N 1
ATOM 1761 C CA . GLU A 1 209 ? 23.156 -33.094 1.894 1 96.81 209 GLU A CA 1
ATOM 1762 C C . GLU A 1 209 ? 24.656 -32.938 2.061 1 96.81 209 GLU A C 1
ATOM 1764 O O . GLU A 1 209 ? 25.125 -31.891 2.527 1 96.81 209 GLU A O 1
ATOM 1769 N N . SER A 1 210 ? 25.344 -33.938 1.666 1 97.06 210 SER A N 1
ATOM 1770 C CA . SER A 1 210 ? 26.797 -33.875 1.788 1 97.06 210 SER A CA 1
ATOM 1771 C C . SER A 1 210 ? 27.391 -32.812 0.871 1 97.06 210 SER A C 1
ATOM 1773 O O . SER A 1 210 ? 28.484 -32.312 1.139 1 97.06 210 SER A O 1
ATOM 1775 N N . GLN A 1 211 ? 26.766 -32.531 -0.189 1 96.56 211 GLN A N 1
ATOM 1776 C CA . GLN A 1 211 ? 27.219 -31.5 -1.128 1 96.56 211 GLN A CA 1
ATOM 1777 C C . GLN A 1 211 ? 26.547 -30.156 -0.851 1 96.56 211 GLN A C 1
ATOM 1779 O O . GLN A 1 211 ? 26.438 -29.328 -1.749 1 96.56 211 GLN A O 1
ATOM 1784 N N . ASP A 1 212 ? 25.969 -29.953 0.291 1 94.44 212 ASP A N 1
ATOM 1785 C CA . ASP A 1 212 ? 25.328 -28.719 0.75 1 94.44 212 ASP A CA 1
ATOM 1786 C C . ASP A 1 212 ? 24.125 -28.375 -0.116 1 94.44 212 ASP A C 1
ATOM 1788 O O . ASP A 1 212 ? 23.859 -27.188 -0.357 1 94.44 212 ASP A O 1
ATOM 1792 N N . SER A 1 213 ? 23.484 -29.359 -0.586 1 95.44 213 SER A N 1
ATOM 1793 C CA . SER A 1 213 ? 22.312 -29.172 -1.441 1 95.44 213 SER A CA 1
ATOM 1794 C C . SER A 1 213 ? 21.094 -29.875 -0.86 1 95.44 213 SER A C 1
ATOM 1796 O O . SER A 1 213 ? 20.172 -30.234 -1.595 1 95.44 213 SER A O 1
ATOM 1798 N N . GLY A 1 214 ? 21.109 -29.984 0.436 1 93.81 214 GLY A N 1
ATOM 1799 C CA . GLY A 1 214 ? 20.047 -30.703 1.109 1 93.81 214 GLY A CA 1
ATOM 1800 C C . GLY A 1 214 ? 18.734 -29.938 1.154 1 93.81 214 GLY A C 1
ATOM 1801 O O . GLY A 1 214 ? 17.672 -30.531 1.285 1 93.81 214 GLY A O 1
ATOM 1802 N N . TYR A 1 215 ? 18.812 -28.656 1.045 1 92.75 215 TYR A N 1
ATOM 1803 C CA . TYR A 1 215 ? 17.609 -27.828 1.099 1 92.75 215 TYR A CA 1
ATOM 1804 C C . TYR A 1 215 ? 16.922 -27.781 -0.258 1 92.75 215 TYR A C 1
ATOM 1806 O O . TYR A 1 215 ? 15.789 -27.281 -0.371 1 92.75 215 TYR A O 1
ATOM 1814 N N . LEU A 1 216 ? 17.562 -28.281 -1.215 1 97.75 216 LEU A N 1
ATOM 1815 C CA . LEU A 1 216 ? 17.016 -28.453 -2.555 1 97.75 216 LEU A CA 1
ATOM 1816 C C . LEU A 1 216 ? 16.641 -27.109 -3.17 1 97.75 216 LEU A C 1
ATOM 1818 O O . LEU A 1 216 ? 15.656 -27.016 -3.898 1 97.75 216 LEU A O 1
ATOM 1822 N N . TYR A 1 217 ? 17.375 -26.078 -2.961 1 95.69 217 TYR A N 1
ATOM 1823 C CA . TYR A 1 217 ? 17.094 -24.75 -3.477 1 95.69 217 TYR A CA 1
ATOM 1824 C C . TYR A 1 217 ? 17.203 -24.719 -4.996 1 95.69 217 TYR A C 1
ATOM 1826 O O . TYR A 1 217 ? 16.625 -23.844 -5.648 1 95.69 217 TYR A O 1
ATOM 1834 N N . PHE A 1 218 ? 17.969 -25.734 -5.508 1 97.25 218 PHE A N 1
ATOM 1835 C CA . PHE A 1 218 ? 18.109 -25.797 -6.957 1 97.25 218 PHE A CA 1
ATOM 1836 C C . PHE A 1 218 ? 16.781 -26.156 -7.617 1 97.25 218 PHE A C 1
ATOM 1838 O O . PHE A 1 218 ? 16.641 -26.031 -8.836 1 97.25 218 PHE A O 1
ATOM 1845 N N . CYS A 1 219 ? 15.766 -26.484 -6.859 1 97.75 219 CYS A N 1
ATOM 1846 C CA . CYS A 1 219 ? 14.43 -26.781 -7.371 1 97.75 219 CYS A CA 1
ATOM 1847 C C . CYS A 1 219 ? 13.508 -25.578 -7.203 1 97.75 219 CYS A C 1
ATOM 1849 O O . CYS A 1 219 ? 12.336 -25.625 -7.57 1 97.75 219 CYS A O 1
ATOM 1851 N N . PHE A 1 220 ? 13.969 -24.562 -6.691 1 96.94 220 PHE A N 1
ATOM 1852 C CA . PHE A 1 220 ? 13.18 -23.391 -6.32 1 96.94 220 PHE A CA 1
ATOM 1853 C C . PHE A 1 220 ? 12.383 -22.875 -7.512 1 96.94 220 PHE A C 1
ATOM 1855 O O . PHE A 1 220 ? 11.172 -22.641 -7.406 1 96.94 220 PHE A O 1
ATOM 1862 N N . ARG A 1 221 ? 12.953 -22.719 -8.625 1 97.19 221 ARG A N 1
ATOM 1863 C CA . ARG A 1 221 ? 12.297 -22.172 -9.812 1 97.19 221 ARG A CA 1
ATOM 1864 C C . ARG A 1 221 ? 11.172 -23.094 -10.273 1 97.19 221 ARG A C 1
ATOM 1866 O O . ARG A 1 221 ? 10.117 -22.625 -10.703 1 97.19 221 ARG A O 1
ATOM 1873 N N . TRP A 1 222 ? 11.414 -24.484 -10.18 1 98.31 222 TRP A N 1
ATOM 1874 C CA . TRP A 1 222 ? 10.383 -25.438 -10.539 1 98.31 222 TRP A CA 1
ATOM 1875 C C . TRP A 1 222 ? 9.094 -25.188 -9.766 1 98.31 222 TRP A C 1
ATOM 1877 O O . TRP A 1 222 ? 8.008 -25.141 -10.344 1 98.31 222 TRP A O 1
ATOM 1887 N N . LEU A 1 223 ? 9.273 -24.969 -8.484 1 98.25 223 LEU A N 1
ATOM 1888 C CA . LEU A 1 223 ? 8.133 -24.844 -7.582 1 98.25 223 LEU A CA 1
ATOM 1889 C C . LEU A 1 223 ? 7.477 -23.469 -7.742 1 98.25 223 LEU A C 1
ATOM 1891 O O . LEU A 1 223 ? 6.246 -23.359 -7.75 1 98.25 223 LEU A O 1
ATOM 1895 N N . LEU A 1 224 ? 8.211 -22.469 -7.895 1 97.88 224 LEU A N 1
ATOM 1896 C CA . LEU A 1 224 ? 7.723 -21.109 -7.934 1 97.88 224 LEU A CA 1
ATOM 1897 C C . LEU A 1 224 ? 6.781 -20.891 -9.117 1 97.88 224 LEU A C 1
ATOM 1899 O O . LEU A 1 224 ? 5.73 -20.266 -8.969 1 97.88 224 LEU A O 1
ATOM 1903 N N . ILE A 1 225 ? 7.184 -21.406 -10.273 1 98.12 225 ILE A N 1
ATOM 1904 C CA . ILE A 1 225 ? 6.395 -21.109 -11.469 1 98.12 225 ILE A CA 1
ATOM 1905 C C . ILE A 1 225 ? 5.922 -22.422 -12.102 1 98.12 225 ILE A C 1
ATOM 1907 O O . ILE A 1 225 ? 5.652 -22.469 -13.305 1 98.12 225 ILE A O 1
ATOM 1911 N N . ARG A 1 226 ? 5.961 -23.5 -11.336 1 98.25 226 ARG A N 1
ATOM 1912 C CA . ARG A 1 226 ? 5.41 -24.781 -11.742 1 98.25 226 ARG A CA 1
ATOM 1913 C C . ARG A 1 226 ? 5.984 -25.234 -13.086 1 98.25 226 ARG A C 1
ATOM 1915 O O . ARG A 1 226 ? 5.238 -25.578 -14 1 98.25 226 ARG A O 1
ATOM 1922 N N . PHE A 1 227 ? 7.285 -25.219 -13.266 1 98.44 227 PHE A N 1
ATOM 1923 C CA . PHE A 1 227 ? 8.078 -25.797 -14.336 1 98.44 227 PHE A CA 1
ATOM 1924 C C . PHE A 1 227 ? 7.91 -25.016 -15.625 1 98.44 227 PHE A C 1
ATOM 1926 O O . PHE A 1 227 ? 8.273 -25.5 -16.703 1 98.44 227 PHE A O 1
ATOM 1933 N N . LYS A 1 228 ? 7.383 -23.781 -15.594 1 98.06 228 LYS A N 1
ATOM 1934 C CA . LYS A 1 228 ? 7.098 -22.984 -16.781 1 98.06 228 LYS A CA 1
ATOM 1935 C C . LYS A 1 228 ? 8.344 -22.828 -17.656 1 98.06 228 LYS A C 1
ATOM 1937 O O . LYS A 1 228 ? 8.25 -22.781 -18.875 1 98.06 228 LYS A O 1
ATOM 1942 N N . ARG A 1 229 ? 9.461 -22.828 -17.062 1 96.75 229 ARG A N 1
ATOM 1943 C CA . ARG A 1 229 ? 10.688 -22.547 -17.812 1 96.75 229 ARG A CA 1
ATOM 1944 C C . ARG A 1 229 ? 11.422 -23.844 -18.141 1 96.75 229 ARG A C 1
ATOM 1946 O O . ARG A 1 229 ? 12.484 -23.812 -18.766 1 96.75 229 ARG A O 1
ATOM 1953 N N . GLU A 1 230 ? 10.859 -25 -17.766 1 97.25 230 GLU A N 1
ATOM 1954 C CA . GLU A 1 230 ? 11.555 -26.266 -17.906 1 97.25 230 GLU A CA 1
ATOM 1955 C C . GLU A 1 230 ? 11.07 -27.031 -19.141 1 97.25 230 GLU A C 1
ATOM 1957 O O . GLU A 1 230 ? 11.781 -27.891 -19.672 1 97.25 230 GLU A O 1
ATOM 1962 N N . PHE A 1 231 ? 9.961 -26.719 -19.609 1 97 231 PHE A N 1
ATOM 1963 C CA . PHE A 1 231 ? 9.375 -27.422 -20.734 1 97 231 PHE A CA 1
ATOM 1964 C C . PHE A 1 231 ? 8.969 -26.453 -21.828 1 97 231 PHE A C 1
ATOM 1966 O O . PHE A 1 231 ? 8.945 -25.234 -21.625 1 97 231 PHE A O 1
ATOM 1973 N N . SER A 1 232 ? 8.688 -27.031 -23.016 1 95.31 232 SER A N 1
ATOM 1974 C CA . SER A 1 232 ? 8.203 -26.203 -24.109 1 95.31 232 SER A CA 1
ATOM 1975 C C . SER A 1 232 ? 6.852 -25.578 -23.766 1 95.31 232 SER A C 1
ATOM 1977 O O . SER A 1 232 ? 6.152 -26.062 -22.875 1 95.31 232 SER A O 1
ATOM 1979 N N . PHE A 1 233 ? 6.484 -24.578 -24.531 1 94.19 233 PHE A N 1
ATOM 1980 C CA . PHE A 1 233 ? 5.242 -23.859 -24.297 1 94.19 233 PHE A CA 1
ATOM 1981 C C . PHE A 1 233 ? 4.043 -24.797 -24.359 1 94.19 233 PHE A C 1
ATOM 1983 O O . PHE A 1 233 ? 3.172 -24.766 -23.484 1 94.19 233 PHE A O 1
ATOM 1990 N N . GLN A 1 234 ? 4.051 -25.672 -25.344 1 92.5 234 GLN A N 1
ATOM 1991 C CA . GLN A 1 234 ? 2.941 -26.609 -25.531 1 92.5 234 GLN A CA 1
ATOM 1992 C C . GLN A 1 234 ? 2.93 -27.672 -24.422 1 92.5 234 GLN A C 1
ATOM 1994 O O . GLN A 1 234 ? 1.864 -28.062 -23.953 1 92.5 234 GLN A O 1
ATOM 1999 N N . ASP A 1 235 ? 4.059 -28.047 -24.062 1 94.31 235 ASP A N 1
ATOM 2000 C CA . ASP A 1 235 ? 4.168 -29.047 -23 1 94.31 235 ASP A CA 1
ATOM 2001 C C . ASP A 1 235 ? 3.662 -28.484 -21.672 1 94.31 235 ASP A C 1
ATOM 2003 O O . ASP A 1 235 ? 3.072 -29.219 -20.875 1 94.31 235 ASP A O 1
ATOM 2007 N N . ILE A 1 236 ? 3.895 -27.25 -21.469 1 96 236 ILE A N 1
ATOM 2008 C CA . ILE A 1 236 ? 3.477 -26.625 -20.219 1 96 236 ILE A CA 1
ATOM 2009 C C . ILE A 1 236 ? 1.952 -26.594 -20.141 1 96 236 ILE A C 1
ATOM 2011 O O . ILE A 1 236 ? 1.373 -26.75 -19.062 1 96 236 ILE A O 1
ATOM 2015 N N . LEU A 1 237 ? 1.271 -26.359 -21.234 1 94.25 237 LEU A N 1
ATOM 2016 C CA . LEU A 1 237 ? -0.188 -26.375 -21.25 1 94.25 237 LEU A CA 1
ATOM 2017 C C . LEU A 1 237 ? -0.723 -27.703 -20.75 1 94.25 237 LEU A C 1
ATOM 2019 O O . LEU A 1 237 ? -1.616 -27.75 -19.906 1 94.25 237 LEU A O 1
ATOM 2023 N N . ARG A 1 238 ? -0.079 -28.672 -21.234 1 90.12 238 ARG A N 1
ATOM 2024 C CA . ARG A 1 238 ? -0.478 -30.016 -20.875 1 90.12 238 ARG A CA 1
ATOM 2025 C C . ARG A 1 238 ? -0.168 -30.312 -19.406 1 90.12 238 ARG A C 1
ATOM 2027 O O . ARG A 1 238 ? -1.013 -30.828 -18.688 1 90.12 238 ARG A O 1
ATOM 2034 N N . LEU A 1 239 ? 0.979 -29.953 -19.062 1 94.69 239 LEU A N 1
ATOM 2035 C CA . LEU A 1 239 ? 1.426 -30.219 -17.703 1 94.69 239 LEU A CA 1
ATOM 2036 C C . LEU A 1 239 ? 0.522 -29.531 -16.688 1 94.69 239 LEU A C 1
ATOM 2038 O O . LEU A 1 239 ? 0.135 -30.125 -15.68 1 94.69 239 LEU A O 1
ATOM 2042 N N . TRP A 1 240 ? 0.185 -28.312 -16.953 1 96.06 240 TRP A N 1
ATOM 2043 C CA . TRP A 1 240 ? -0.646 -27.531 -16.031 1 96.06 240 TRP A CA 1
ATOM 2044 C C . TRP A 1 240 ? -2.061 -28.094 -15.969 1 96.06 240 TRP A C 1
ATOM 2046 O O . TRP A 1 240 ? -2.68 -28.125 -14.898 1 96.06 240 TRP A O 1
ATOM 2056 N N . GLU A 1 241 ? -2.555 -28.531 -17.031 1 90.62 241 GLU A N 1
ATOM 2057 C CA . GLU A 1 241 ? -3.873 -29.156 -17.062 1 90.62 241 GLU A CA 1
ATOM 2058 C C . GLU A 1 241 ? -3.926 -30.359 -16.125 1 90.62 241 GLU A C 1
ATOM 2060 O O . GLU A 1 241 ? -4.887 -30.531 -15.367 1 90.62 241 GLU A O 1
ATOM 2065 N N . VAL A 1 242 ? -2.898 -31.094 -16.203 1 89.94 242 VAL A N 1
ATOM 2066 C CA . VAL A 1 242 ? -2.816 -32.281 -15.344 1 89.94 242 VAL A CA 1
ATOM 2067 C C . VAL A 1 242 ? -2.766 -31.844 -13.875 1 89.94 242 VAL A C 1
ATOM 2069 O O . VAL A 1 242 ? -3.486 -32.375 -13.039 1 89.94 242 VAL A O 1
ATOM 2072 N N . MET A 1 243 ? -1.997 -30.891 -13.609 1 93.25 243 MET A N 1
ATOM 2073 C CA . MET A 1 243 ? -1.83 -30.422 -12.234 1 93.25 243 MET A CA 1
ATOM 2074 C C . MET A 1 243 ? -3.123 -29.812 -11.711 1 93.25 243 MET A C 1
ATOM 2076 O O . MET A 1 243 ? -3.447 -29.953 -10.531 1 93.25 243 MET A O 1
ATOM 2080 N N . TRP A 1 244 ? -3.881 -29.172 -12.555 1 92.81 244 TRP A N 1
ATOM 2081 C CA . TRP A 1 244 ? -5.094 -28.484 -12.133 1 92.81 244 TRP A CA 1
ATOM 2082 C C . TRP A 1 244 ? -6.207 -29.484 -11.812 1 92.81 244 TRP A C 1
ATOM 2084 O O . TRP A 1 244 ? -7.188 -29.125 -11.156 1 92.81 244 TRP A O 1
ATOM 2094 N N . THR A 1 245 ? -6.043 -30.656 -12.211 1 86.31 245 THR A N 1
ATOM 2095 C CA . THR A 1 245 ? -7.039 -31.672 -11.883 1 86.31 245 THR A CA 1
ATOM 2096 C C . THR A 1 245 ? -6.887 -32.125 -10.438 1 86.31 245 THR A C 1
ATOM 2098 O O . THR A 1 245 ? -7.797 -32.75 -9.875 1 86.31 245 THR A O 1
ATOM 2101 N N . ASP A 1 246 ? -5.719 -31.953 -9.836 1 84.12 246 ASP A N 1
ATOM 2102 C CA . ASP A 1 246 ? -5.344 -32.406 -8.5 1 84.12 246 ASP A CA 1
ATOM 2103 C C . ASP A 1 246 ? -5.301 -33.938 -8.414 1 84.12 246 ASP A C 1
ATOM 2105 O O . ASP A 1 246 ? -5.523 -34.5 -7.348 1 84.12 246 ASP A O 1
ATOM 2109 N N . LEU A 1 247 ? -5.242 -34.469 -9.477 1 80.94 247 LEU A N 1
ATOM 2110 C CA . LEU A 1 247 ? -5.055 -35.938 -9.562 1 80.94 247 LEU A CA 1
ATOM 2111 C C . LEU A 1 247 ? -3.627 -36.25 -9.992 1 80.94 247 LEU A C 1
ATOM 2113 O O . LEU A 1 247 ? -2.996 -35.5 -10.727 1 80.94 247 LEU A O 1
ATOM 2117 N N . PRO A 1 248 ? -3.117 -37.312 -9.531 1 83.69 248 PRO A N 1
ATOM 2118 C CA . PRO A 1 248 ? -3.682 -38.406 -8.734 1 83.69 248 PRO A CA 1
ATOM 2119 C C . PRO A 1 248 ? -3.678 -38.125 -7.238 1 83.69 248 PRO A C 1
ATOM 2121 O O . PRO A 1 248 ? -4.332 -38.844 -6.465 1 83.69 248 PRO A O 1
ATOM 2124 N N . CYS A 1 249 ? -2.938 -37.156 -6.805 1 88.06 249 CYS A N 1
ATOM 2125 C CA . CYS A 1 249 ? -2.844 -36.812 -5.391 1 88.06 249 CYS A CA 1
ATOM 2126 C C . CYS A 1 249 ? -2.633 -35.312 -5.207 1 88.06 249 CYS A C 1
ATOM 2128 O O . CYS A 1 249 ? -2.406 -34.594 -6.176 1 88.06 249 CYS A O 1
ATOM 2130 N N . GLN A 1 250 ? -2.787 -35 -3.932 1 92.25 250 GLN A N 1
ATOM 2131 C CA . GLN A 1 250 ? -2.445 -33.594 -3.6 1 92.25 250 GLN A CA 1
ATOM 2132 C C . GLN A 1 250 ? -0.951 -33.344 -3.775 1 92.25 250 GLN A C 1
ATOM 2134 O O . GLN A 1 250 ? -0.13 -34.219 -3.5 1 92.25 250 GLN A O 1
ATOM 2139 N N . ASN A 1 251 ? -0.625 -32.188 -4.211 1 95.94 251 ASN A N 1
ATOM 2140 C CA . ASN A 1 251 ? 0.756 -31.75 -4.379 1 95.94 251 ASN A CA 1
ATOM 2141 C C . ASN A 1 251 ? 1.498 -32.594 -5.395 1 95.94 251 ASN A C 1
ATOM 2143 O O . ASN A 1 251 ? 2.664 -32.938 -5.188 1 95.94 251 ASN A O 1
ATOM 2147 N N . PHE A 1 252 ? 0.812 -32.969 -6.422 1 95.56 252 PHE A N 1
ATOM 2148 C CA . PHE A 1 252 ? 1.39 -33.812 -7.461 1 95.56 252 PHE A CA 1
ATOM 2149 C C . PHE A 1 252 ? 2.637 -33.188 -8.055 1 95.56 252 PHE A C 1
ATOM 2151 O O . PHE A 1 252 ? 3.553 -33.875 -8.492 1 95.56 252 PHE A O 1
ATOM 2158 N N . HIS A 1 253 ? 2.764 -31.828 -8.086 1 97.5 253 HIS A N 1
ATOM 2159 C CA . HIS A 1 253 ? 3.924 -31.125 -8.617 1 97.5 253 HIS A CA 1
ATOM 2160 C C . HIS A 1 253 ? 5.195 -31.5 -7.863 1 97.5 253 HIS A C 1
ATOM 2162 O O . HIS A 1 253 ? 6.289 -31.469 -8.43 1 97.5 253 HIS A O 1
ATOM 2168 N N . LEU A 1 254 ? 5.055 -31.906 -6.609 1 98.19 254 LEU A N 1
ATOM 2169 C CA . LEU A 1 254 ? 6.219 -32.344 -5.852 1 98.19 254 LEU A CA 1
ATOM 2170 C C . LEU A 1 254 ? 6.719 -33.688 -6.363 1 98.19 254 LEU A C 1
ATOM 2172 O O . LEU A 1 254 ? 7.926 -33.938 -6.41 1 98.19 254 LEU A O 1
ATOM 2176 N N . LEU A 1 255 ? 5.812 -34.531 -6.754 1 97.56 255 LEU A N 1
ATOM 2177 C CA . LEU A 1 255 ? 6.199 -35.844 -7.309 1 97.56 255 LEU A CA 1
ATOM 2178 C C . LEU A 1 255 ? 6.84 -35.656 -8.68 1 97.56 255 LEU A C 1
ATOM 2180 O O . LEU A 1 255 ? 7.715 -36.438 -9.062 1 97.56 255 LEU A O 1
ATOM 2184 N N . LEU A 1 256 ? 6.426 -34.688 -9.391 1 97.75 256 LEU A N 1
ATOM 2185 C CA . LEU A 1 256 ? 7.102 -34.344 -10.641 1 97.75 256 LEU A CA 1
ATOM 2186 C C . LEU A 1 256 ? 8.562 -34 -10.391 1 97.75 256 LEU A C 1
ATOM 2188 O O . LEU A 1 256 ? 9.445 -34.406 -11.133 1 97.75 256 LEU A O 1
ATOM 2192 N N . CYS A 1 257 ? 8.805 -33.188 -9.352 1 98.31 257 CYS A N 1
ATOM 2193 C CA . CYS A 1 257 ? 10.18 -32.875 -8.977 1 98.31 257 CYS A CA 1
ATOM 2194 C C . CYS A 1 257 ? 10.969 -34.125 -8.672 1 98.31 257 CYS A C 1
ATOM 2196 O O . CYS A 1 257 ? 12.094 -34.281 -9.148 1 98.31 257 CYS A O 1
ATOM 2198 N N . CYS A 1 258 ? 10.359 -35.031 -7.914 1 97.69 258 CYS A N 1
ATOM 2199 C CA . CYS A 1 258 ? 11.023 -36.281 -7.555 1 97.69 258 CYS A CA 1
ATOM 2200 C C . CYS A 1 258 ? 11.359 -37.094 -8.797 1 97.69 258 CYS A C 1
ATOM 2202 O O . CYS A 1 258 ? 12.445 -37.656 -8.891 1 97.69 258 CYS A O 1
ATOM 2204 N N . ALA A 1 259 ? 10.438 -37.125 -9.711 1 97.44 259 ALA A N 1
ATOM 2205 C CA . ALA A 1 259 ? 10.641 -37.875 -10.953 1 97.44 259 ALA A CA 1
ATOM 2206 C C . ALA A 1 259 ? 11.82 -37.312 -11.742 1 97.44 259 ALA A C 1
ATOM 2208 O O . ALA A 1 259 ? 12.625 -38.094 -12.273 1 97.44 259 ALA A O 1
ATOM 2209 N N . ILE A 1 260 ? 11.945 -36.031 -11.852 1 98.06 260 ILE A N 1
ATOM 2210 C CA . ILE A 1 260 ? 13.047 -35.375 -12.562 1 98.06 260 ILE A CA 1
ATOM 2211 C C . ILE A 1 260 ? 14.359 -35.688 -11.852 1 98.06 260 ILE A C 1
ATOM 2213 O O . ILE A 1 260 ? 15.344 -36.062 -12.484 1 98.06 260 ILE A O 1
ATOM 2217 N N . LEU A 1 261 ? 14.359 -35.5 -10.547 1 97.56 261 LEU A N 1
ATOM 2218 C CA . LEU A 1 261 ? 15.578 -35.688 -9.766 1 97.56 261 LEU A CA 1
ATOM 2219 C C . LEU A 1 261 ? 16.031 -37.156 -9.859 1 97.56 261 LEU A C 1
ATOM 2221 O O . LEU A 1 261 ? 17.234 -37.406 -9.992 1 97.56 261 LEU A O 1
ATOM 2225 N N . GLU A 1 262 ? 15.117 -38.094 -9.828 1 95.31 262 GLU A N 1
ATOM 2226 C CA . GLU A 1 262 ? 15.453 -39.5 -9.93 1 95.31 262 GLU A CA 1
ATOM 2227 C C . GLU A 1 262 ? 16.062 -39.844 -11.289 1 95.31 262 GLU A C 1
ATOM 2229 O O . GLU A 1 262 ? 16.953 -40.688 -11.391 1 95.31 262 GLU A O 1
ATOM 2234 N N . SER A 1 263 ? 15.578 -39.188 -12.281 1 95.94 263 SER A N 1
ATOM 2235 C CA . SER A 1 263 ? 16.094 -39.406 -13.633 1 95.94 263 SER A CA 1
ATOM 2236 C C . SER A 1 263 ? 17.516 -38.875 -13.773 1 95.94 263 SER A C 1
ATOM 2238 O O . SER A 1 263 ? 18.266 -39.344 -14.625 1 95.94 263 SER A O 1
ATOM 2240 N N . GLU A 1 264 ? 17.891 -37.906 -12.945 1 96.5 264 GLU A N 1
ATOM 2241 C CA . GLU A 1 264 ? 19.188 -37.25 -13.086 1 96.5 264 GLU A CA 1
ATOM 2242 C C . GLU A 1 264 ? 20.156 -37.688 -12.008 1 96.5 264 GLU A C 1
ATOM 2244 O O . GLU A 1 264 ? 21.344 -37.344 -12.039 1 96.5 264 GLU A O 1
ATOM 2249 N N . LYS A 1 265 ? 19.734 -38.531 -11.078 1 96.88 265 LYS A N 1
ATOM 2250 C CA . LYS A 1 265 ? 20.531 -38.906 -9.914 1 96.88 265 LYS A CA 1
ATOM 2251 C C . LYS A 1 265 ? 21.828 -39.594 -10.328 1 96.88 265 LYS A C 1
ATOM 2253 O O . LYS A 1 265 ? 22.875 -39.344 -9.75 1 96.88 265 LYS A O 1
ATOM 2258 N N . GLN A 1 266 ? 21.719 -40.5 -11.312 1 96.56 266 GLN A N 1
ATOM 2259 C CA . GLN A 1 266 ? 22.906 -41.25 -11.734 1 96.56 266 GLN A CA 1
ATOM 2260 C C . GLN A 1 266 ? 24 -40.312 -12.242 1 96.56 266 GLN A C 1
ATOM 2262 O O . GLN A 1 266 ? 25.156 -40.469 -11.859 1 96.56 266 GLN A O 1
ATOM 2267 N N . GLN A 1 267 ? 23.609 -39.438 -13.07 1 96.81 267 GLN A N 1
ATOM 2268 C CA . GLN A 1 267 ? 24.578 -38.5 -13.602 1 96.81 267 GLN A CA 1
ATOM 2269 C C . GLN A 1 267 ? 25.172 -37.625 -12.492 1 96.81 267 GLN A C 1
ATOM 2271 O O . GLN A 1 267 ? 26.375 -37.406 -12.453 1 96.81 267 GLN A O 1
ATOM 2276 N N . ILE A 1 268 ? 24.391 -37.125 -11.586 1 97.19 268 ILE A N 1
ATOM 2277 C CA . ILE A 1 268 ? 24.812 -36.219 -10.523 1 97.19 268 ILE A CA 1
ATOM 2278 C C . ILE A 1 268 ? 25.797 -36.938 -9.602 1 97.19 268 ILE A C 1
ATOM 2280 O O . ILE A 1 268 ? 26.859 -36.406 -9.258 1 97.19 268 ILE A O 1
ATOM 2284 N N . MET A 1 269 ? 25.484 -38.156 -9.258 1 97 269 MET A N 1
ATOM 2285 C CA . MET A 1 269 ? 26.297 -38.906 -8.297 1 97 269 MET A CA 1
ATOM 2286 C C . MET A 1 269 ? 27.562 -39.438 -8.953 1 97 269 MET A C 1
ATOM 2288 O O . MET A 1 269 ? 28.641 -39.375 -8.375 1 97 269 MET A O 1
ATOM 2292 N N . GLU A 1 270 ? 27.438 -39.969 -10.188 1 96.81 270 GLU A N 1
ATOM 2293 C CA . GLU A 1 270 ? 28.594 -40.594 -10.867 1 96.81 270 GLU A CA 1
ATOM 2294 C C . GLU A 1 270 ? 29.625 -39.531 -11.234 1 96.81 270 GLU A C 1
ATOM 2296 O O . GLU A 1 270 ? 30.828 -39.781 -11.211 1 96.81 270 GLU A O 1
ATOM 2301 N N . LYS A 1 271 ? 29.219 -38.375 -11.531 1 97 271 LYS A N 1
ATOM 2302 C CA . LYS A 1 271 ? 30.141 -37.312 -11.898 1 97 271 LYS A CA 1
ATOM 2303 C C . LYS A 1 271 ? 30.578 -36.531 -10.664 1 97 271 LYS A C 1
ATOM 2305 O O . LYS A 1 271 ? 31.344 -35.562 -10.781 1 97 271 LYS A O 1
ATOM 2310 N N . HIS A 1 272 ? 30.094 -36.844 -9.539 1 96.56 272 HIS A N 1
ATOM 2311 C CA . HIS A 1 272 ? 30.438 -36.25 -8.266 1 96.56 272 HIS A CA 1
ATOM 2312 C C . HIS A 1 272 ? 30.219 -34.75 -8.289 1 96.56 272 HIS A C 1
ATOM 2314 O O . HIS A 1 272 ? 31.109 -33.969 -7.949 1 96.56 272 HIS A O 1
ATOM 2320 N N . TYR A 1 273 ? 29.062 -34.375 -8.734 1 96.88 273 TYR A N 1
ATOM 2321 C CA . TYR A 1 273 ? 28.719 -32.938 -8.805 1 96.88 273 TYR A CA 1
ATOM 2322 C C . TYR A 1 273 ? 28.656 -32.344 -7.41 1 96.88 273 TYR A C 1
ATOM 2324 O O . TYR A 1 273 ? 28.109 -32.938 -6.484 1 96.88 273 TYR A O 1
ATOM 2332 N N . GLY A 1 274 ? 29.297 -31.156 -7.262 1 96.31 274 GLY A N 1
ATOM 2333 C CA . GLY A 1 274 ? 29.109 -30.344 -6.074 1 96.31 274 GLY A CA 1
ATOM 2334 C C . GLY A 1 274 ? 27.906 -29.422 -6.184 1 96.31 274 GLY A C 1
ATOM 2335 O O . GLY A 1 274 ? 27.125 -29.516 -7.129 1 96.31 274 GLY A O 1
ATOM 2336 N N . PHE A 1 275 ? 27.828 -28.578 -5.207 1 94.75 275 PHE A N 1
ATOM 2337 C CA . PHE A 1 275 ? 26.688 -27.672 -5.09 1 94.75 275 PHE A CA 1
ATOM 2338 C C . PHE A 1 275 ? 26.469 -26.891 -6.383 1 94.75 275 PHE A C 1
ATOM 2340 O O . PHE A 1 275 ? 25.391 -26.922 -6.961 1 94.75 275 PHE A O 1
ATOM 2347 N N . ASN A 1 276 ? 27.516 -26.234 -6.863 1 96.38 276 ASN A N 1
ATOM 2348 C CA . ASN A 1 276 ? 27.422 -25.391 -8.055 1 96.38 276 ASN A CA 1
ATOM 2349 C C . ASN A 1 276 ? 27.156 -26.219 -9.305 1 96.38 276 ASN A C 1
ATOM 2351 O O . ASN A 1 276 ? 26.422 -25.797 -10.195 1 96.38 276 ASN A O 1
ATOM 2355 N N . GLU A 1 277 ? 27.75 -27.359 -9.312 1 97.31 277 GLU A N 1
ATOM 2356 C CA . GLU A 1 277 ? 27.562 -28.234 -10.469 1 97.31 277 GLU A CA 1
ATOM 2357 C C . GLU A 1 277 ? 26.141 -28.781 -10.531 1 97.31 277 GLU A C 1
ATOM 2359 O O . GLU A 1 277 ? 25.578 -28.938 -11.617 1 97.31 277 GLU A O 1
ATOM 2364 N N . ILE A 1 278 ? 25.594 -29.062 -9.43 1 97.38 278 ILE A N 1
ATOM 2365 C CA . ILE A 1 278 ? 24.219 -29.562 -9.383 1 97.38 278 ILE A CA 1
ATOM 2366 C C . ILE A 1 278 ? 23.266 -28.484 -9.883 1 97.38 278 ILE A C 1
ATOM 2368 O O . ILE A 1 278 ? 22.406 -28.734 -10.727 1 97.38 278 ILE A O 1
ATOM 2372 N N . LEU A 1 279 ? 23.422 -27.312 -9.273 1 96.31 279 LEU A N 1
ATOM 2373 C CA . LEU A 1 279 ? 22.594 -26.172 -9.688 1 96.31 279 LEU A CA 1
ATOM 2374 C C . LEU A 1 279 ? 22.688 -25.953 -11.188 1 96.31 279 LEU A C 1
ATOM 2376 O O . LEU A 1 279 ? 21.672 -25.797 -11.859 1 96.31 279 LEU A O 1
ATOM 2380 N N . LYS A 1 280 ? 23.891 -25.938 -11.711 1 97.31 280 LYS A N 1
ATOM 2381 C CA . LYS A 1 280 ? 24.109 -25.75 -13.141 1 97.31 280 LYS A CA 1
ATOM 2382 C C . LYS A 1 280 ? 23.453 -26.859 -13.945 1 97.31 280 LYS A C 1
ATOM 2384 O O . LYS A 1 280 ? 22.797 -26.609 -14.953 1 97.31 280 LYS A O 1
ATOM 2389 N N . HIS A 1 281 ? 23.656 -28.094 -13.539 1 97.38 281 HIS A N 1
ATOM 2390 C CA . HIS A 1 281 ? 23.094 -29.25 -14.227 1 97.38 281 HIS A CA 1
ATOM 2391 C C . HIS A 1 281 ? 21.578 -29.172 -14.289 1 97.38 281 HIS A C 1
ATOM 2393 O O . HIS A 1 281 ? 20.969 -29.391 -15.344 1 97.38 281 HIS A O 1
ATOM 2399 N N . ILE A 1 282 ? 20.984 -28.875 -13.164 1 97.12 282 ILE A N 1
ATOM 2400 C CA . ILE A 1 282 ? 19.531 -28.781 -13.07 1 97.12 282 ILE A CA 1
ATOM 2401 C C . ILE A 1 282 ? 19.016 -27.656 -13.969 1 97.12 282 ILE A C 1
ATOM 2403 O O . ILE A 1 282 ? 18.016 -27.812 -14.672 1 97.12 282 ILE A O 1
ATOM 2407 N N . ASN A 1 283 ? 19.688 -26.562 -13.961 1 96.12 283 ASN A N 1
ATOM 2408 C CA . ASN A 1 283 ? 19.297 -25.453 -14.812 1 96.12 283 ASN A CA 1
ATOM 2409 C C . ASN A 1 283 ? 19.422 -25.812 -16.297 1 96.12 283 ASN A C 1
ATOM 2411 O O . ASN A 1 283 ? 18.625 -25.359 -17.109 1 96.12 283 ASN A O 1
ATOM 2415 N N . GLU A 1 284 ? 20.344 -26.641 -16.625 1 96.88 284 GLU A N 1
ATOM 2416 C CA . GLU A 1 284 ? 20.625 -27 -18.016 1 96.88 284 GLU A CA 1
ATOM 2417 C C . GLU A 1 284 ? 19.625 -28.031 -18.516 1 96.88 284 GLU A C 1
ATOM 2419 O O . GLU A 1 284 ? 19.531 -28.266 -19.734 1 96.88 284 GLU A O 1
ATOM 2424 N N . LEU A 1 285 ? 18.875 -28.547 -17.625 1 96.69 285 LEU A N 1
ATOM 2425 C CA . LEU A 1 285 ? 17.844 -29.5 -18.016 1 96.69 285 LEU A CA 1
ATOM 2426 C C . LEU A 1 285 ? 16.703 -28.797 -18.75 1 96.69 285 LEU A C 1
ATOM 2428 O O . LEU A 1 285 ? 15.891 -29.453 -19.406 1 96.69 285 LEU A O 1
ATOM 2432 N N . SER A 1 286 ? 16.641 -27.531 -18.656 1 96.44 286 SER A N 1
ATOM 2433 C CA . SER A 1 286 ? 15.547 -26.766 -19.219 1 96.44 286 SER A CA 1
ATOM 2434 C C . SER A 1 286 ? 15.359 -27.062 -20.703 1 96.44 286 SER A C 1
ATOM 2436 O O . SER A 1 286 ? 16.328 -27.078 -21.469 1 96.44 286 SER A O 1
ATOM 2438 N N . MET A 1 287 ? 14.195 -27.438 -21.156 1 96.12 287 MET A N 1
ATOM 2439 C CA . MET A 1 287 ? 13.75 -27.656 -22.531 1 96.12 287 MET A CA 1
ATOM 2440 C C . MET A 1 287 ? 14.305 -28.969 -23.078 1 96.12 287 MET A C 1
ATOM 2442 O O . MET A 1 287 ? 14.219 -29.234 -24.281 1 96.12 287 MET A O 1
ATOM 2446 N N . LYS A 1 288 ? 14.867 -29.812 -22.219 1 96.62 288 LYS A N 1
ATOM 2447 C CA . LYS A 1 288 ? 15.477 -31.047 -22.688 1 96.62 288 LYS A CA 1
ATOM 2448 C C . LYS A 1 288 ? 14.703 -32.281 -22.188 1 96.62 288 LYS A C 1
ATOM 2450 O O . LYS A 1 288 ? 14.945 -33.375 -22.625 1 96.62 288 LYS A O 1
ATOM 2455 N N . MET A 1 289 ? 13.812 -32.031 -21.391 1 96.12 289 MET A N 1
ATOM 2456 C CA . MET A 1 289 ? 13.086 -33.156 -20.781 1 96.12 289 MET A CA 1
ATOM 2457 C C . MET A 1 289 ? 11.805 -33.438 -21.547 1 96.12 289 MET A C 1
ATOM 2459 O O . MET A 1 289 ? 11.219 -32.531 -22.156 1 96.12 289 MET A O 1
ATOM 2463 N N . ASP A 1 290 ? 11.469 -34.656 -21.547 1 95.06 290 ASP A N 1
ATOM 2464 C CA . ASP A 1 290 ? 10.211 -35.094 -22.141 1 95.06 290 ASP A CA 1
ATOM 2465 C C . ASP A 1 290 ? 9.086 -35.094 -21.109 1 95.06 290 ASP A C 1
ATOM 2467 O O . ASP A 1 290 ? 9.094 -35.906 -20.156 1 95.06 290 ASP A O 1
ATOM 2471 N N . VAL A 1 291 ? 8.078 -34.344 -21.375 1 93.69 291 VAL A N 1
ATOM 2472 C CA . VAL A 1 291 ? 7.016 -34.094 -20.406 1 93.69 291 VAL A CA 1
ATOM 2473 C C . VAL A 1 291 ? 6.242 -35.406 -20.172 1 93.69 291 VAL A C 1
ATOM 2475 O O . VAL A 1 291 ? 5.852 -35.719 -19.031 1 93.69 291 VAL A O 1
ATOM 2478 N N . ASP A 1 292 ? 6.012 -36.156 -21.203 1 89.56 292 ASP A N 1
ATOM 2479 C CA . ASP A 1 292 ? 5.266 -37.406 -21.062 1 89.56 292 ASP A CA 1
ATOM 2480 C C . ASP A 1 292 ? 6.031 -38.438 -20.203 1 89.56 292 ASP A C 1
ATOM 2482 O O . ASP A 1 292 ? 5.438 -39.125 -19.391 1 89.56 292 ASP A O 1
ATOM 2486 N N . ASP A 1 293 ? 7.25 -38.438 -20.484 1 93.88 293 ASP A N 1
ATOM 2487 C CA . ASP A 1 293 ? 8.094 -39.312 -19.703 1 93.88 293 ASP A CA 1
ATOM 2488 C C . ASP A 1 293 ? 8.07 -38.938 -18.219 1 93.88 293 ASP A C 1
ATOM 2490 O O . ASP A 1 293 ? 7.926 -39.812 -17.359 1 93.88 293 ASP A O 1
ATOM 2494 N N . ILE A 1 294 ? 8.227 -37.688 -17.922 1 95.56 294 ILE A N 1
ATOM 2495 C CA . ILE A 1 294 ? 8.25 -37.219 -16.547 1 95.56 294 ILE A CA 1
ATOM 2496 C C . ILE A 1 294 ? 6.898 -37.469 -15.891 1 95.56 294 ILE A C 1
ATOM 2498 O O . ILE A 1 294 ? 6.836 -37.875 -14.727 1 95.56 294 ILE A O 1
ATOM 2502 N N . LEU A 1 295 ? 5.816 -37.188 -16.578 1 92.56 295 LEU A N 1
ATOM 2503 C CA . LEU A 1 295 ? 4.473 -37.438 -16.062 1 92.56 295 LEU A CA 1
ATOM 2504 C C . LEU A 1 295 ? 4.27 -38.906 -15.719 1 92.56 295 LEU A C 1
ATOM 2506 O O . LEU A 1 295 ? 3.721 -39.219 -14.656 1 92.56 295 LEU A O 1
ATOM 2510 N N . CYS A 1 296 ? 4.734 -39.688 -16.609 1 91.94 296 CYS A N 1
ATOM 2511 C CA . CYS A 1 296 ? 4.609 -41.125 -16.391 1 91.94 296 CYS A CA 1
ATOM 2512 C C . CYS A 1 296 ? 5.383 -41.562 -15.156 1 91.94 296 CYS A C 1
ATOM 2514 O O . CYS A 1 296 ? 4.871 -42.344 -14.344 1 91.94 296 CYS A O 1
ATOM 2516 N N . LYS A 1 297 ? 6.559 -41.125 -15.055 1 94.94 297 LYS A N 1
ATOM 2517 C CA . LYS A 1 297 ? 7.398 -41.5 -13.914 1 94.94 297 LYS A CA 1
ATOM 2518 C C . LYS A 1 297 ? 6.785 -41 -12.609 1 94.94 297 LYS A C 1
ATOM 2520 O O . LYS A 1 297 ? 6.801 -41.688 -11.602 1 94.94 297 LYS A O 1
ATOM 2525 N N . ALA A 1 298 ? 6.301 -39.781 -12.594 1 95.56 298 ALA A N 1
ATOM 2526 C CA . ALA A 1 298 ? 5.68 -39.188 -11.406 1 95.56 298 ALA A CA 1
ATOM 2527 C C . ALA A 1 298 ? 4.434 -40 -11.008 1 95.56 298 ALA A C 1
ATOM 2529 O O . ALA A 1 298 ? 4.184 -40.219 -9.82 1 95.56 298 ALA A O 1
ATOM 2530 N N . GLU A 1 299 ? 3.688 -40.344 -11.961 1 90.62 299 GLU A N 1
ATOM 2531 C CA . GLU A 1 299 ? 2.504 -41.156 -11.703 1 90.62 299 GLU A CA 1
ATOM 2532 C C . GLU A 1 299 ? 2.883 -42.5 -11.086 1 90.62 299 GLU A C 1
ATOM 2534 O O . GLU A 1 299 ? 2.193 -43 -10.188 1 90.62 299 GLU A O 1
ATOM 2539 N N . ALA A 1 300 ? 3.871 -43.062 -11.633 1 91.94 300 ALA A N 1
ATOM 2540 C CA . ALA A 1 300 ? 4.355 -44.312 -11.102 1 91.94 300 ALA A CA 1
ATOM 2541 C C . ALA A 1 300 ? 4.762 -44.188 -9.633 1 91.94 300 ALA A C 1
ATOM 2543 O O . ALA A 1 300 ? 4.48 -45.062 -8.82 1 91.94 300 ALA A O 1
ATOM 2544 N N . VAL A 1 301 ? 5.422 -43.156 -9.344 1 92.38 301 VAL A N 1
ATOM 2545 C CA . VAL A 1 301 ? 5.824 -42.906 -7.965 1 92.38 301 VAL A CA 1
ATOM 2546 C C . VAL A 1 301 ? 4.586 -42.75 -7.086 1 92.38 301 VAL A C 1
ATOM 2548 O O . VAL A 1 301 ? 4.543 -43.25 -5.965 1 92.38 301 VAL A O 1
ATOM 2551 N N . SER A 1 302 ? 3.666 -42.031 -7.551 1 90.75 302 SER A N 1
ATOM 2552 C CA . SER A 1 302 ? 2.422 -41.812 -6.812 1 90.75 302 SER A CA 1
ATOM 2553 C C . SER A 1 302 ? 1.738 -43.156 -6.512 1 90.75 302 SER A C 1
ATOM 2555 O O . SER A 1 302 ? 1.284 -43.375 -5.387 1 90.75 302 SER A O 1
ATOM 2557 N N . MET A 1 303 ? 1.758 -43.969 -7.496 1 87.06 303 MET A N 1
ATOM 2558 C CA . MET A 1 303 ? 1.132 -45.281 -7.344 1 87.06 303 MET A CA 1
ATOM 2559 C C . MET A 1 303 ? 1.886 -46.156 -6.324 1 87.06 303 MET A C 1
ATOM 2561 O O . MET A 1 303 ? 1.273 -46.875 -5.539 1 87.06 303 MET A O 1
ATOM 2565 N N . GLN A 1 304 ? 3.107 -46.031 -6.426 1 87.75 304 GLN A N 1
ATOM 2566 C CA . GLN A 1 304 ? 3.943 -46.75 -5.473 1 87.75 304 GLN A CA 1
ATOM 2567 C C . GLN A 1 304 ? 3.664 -46.281 -4.043 1 87.75 304 GLN A C 1
ATOM 2569 O O . GLN A 1 304 ? 3.605 -47.094 -3.125 1 87.75 304 GLN A O 1
ATOM 2574 N N . MET A 1 305 ? 3.564 -45.062 -3.877 1 87.12 305 MET A N 1
ATOM 2575 C CA . MET A 1 305 ? 3.305 -44.531 -2.549 1 87.12 305 MET A CA 1
ATOM 2576 C C . MET A 1 305 ? 1.921 -44.938 -2.055 1 87.12 305 MET A C 1
ATOM 2578 O O . MET A 1 305 ? 1.737 -45.188 -0.866 1 87.12 305 MET A O 1
ATOM 2582 N N . MET A 1 306 ? 1.023 -44.938 -2.887 1 83.5 306 MET A N 1
ATOM 2583 C CA . MET A 1 306 ? -0.351 -45.281 -2.525 1 83.5 306 MET A CA 1
ATOM 2584 C C . MET A 1 306 ? -0.469 -46.75 -2.152 1 83.5 306 MET A C 1
ATOM 2586 O O . MET A 1 306 ? -1.325 -47.125 -1.348 1 83.5 306 MET A O 1
ATOM 2590 N N . THR A 1 307 ? 0.406 -47.562 -2.738 1 82.38 307 THR A N 1
ATOM 2591 C CA . THR A 1 307 ? 0.339 -49 -2.502 1 82.38 307 THR A CA 1
ATOM 2592 C C . THR A 1 307 ? 1.229 -49.375 -1.328 1 82.38 307 THR A C 1
ATOM 2594 O O . THR A 1 307 ? 1.139 -50.5 -0.825 1 82.38 307 THR A O 1
ATOM 2597 N N . CYS A 1 308 ? 2.059 -48.531 -0.94 1 81.19 308 CYS A N 1
ATOM 2598 C CA . CYS A 1 308 ? 2.963 -48.812 0.168 1 81.19 308 CYS A CA 1
ATOM 2599 C C . CYS A 1 308 ? 2.193 -48.969 1.475 1 81.19 308 CYS A C 1
ATOM 2601 O O . CYS A 1 308 ? 1.376 -48.094 1.823 1 81.19 308 CYS A O 1
ATOM 2603 N N . LYS A 1 309 ? 2.24 -50.094 2.209 1 74.88 309 LYS A N 1
ATOM 2604 C CA . LYS A 1 309 ? 1.474 -50.438 3.404 1 74.88 309 LYS A CA 1
ATOM 2605 C C . LYS A 1 309 ? 1.856 -49.531 4.578 1 74.88 309 LYS A C 1
ATOM 2607 O O . LYS A 1 309 ? 1.01 -49.188 5.406 1 74.88 309 LYS A O 1
ATOM 2612 N N . GLU A 1 310 ? 3.055 -49.188 4.672 1 84.06 310 GLU A N 1
ATOM 2613 C CA . GLU A 1 310 ? 3.477 -48.406 5.828 1 84.06 310 GLU A CA 1
ATOM 2614 C C . GLU A 1 310 ? 4.117 -47.094 5.395 1 84.06 310 GLU A C 1
ATOM 2616 O O . GLU A 1 310 ? 5.34 -46.938 5.453 1 84.06 310 GLU A O 1
ATOM 2621 N N . LEU A 1 311 ? 3.199 -46.125 5.039 1 87.12 311 LEU A N 1
ATOM 2622 C CA . LEU A 1 311 ? 3.744 -44.812 4.691 1 87.12 311 LEU A CA 1
ATOM 2623 C C . LEU A 1 311 ? 3.828 -43.906 5.922 1 87.12 311 LEU A C 1
ATOM 2625 O O . LEU A 1 311 ? 2.893 -43.875 6.727 1 87.12 311 LEU A O 1
ATOM 2629 N N . PRO A 1 312 ? 4.961 -43.312 6.094 1 91.81 312 PRO A N 1
ATOM 2630 C CA . PRO A 1 312 ? 5.039 -42.344 7.191 1 91.81 312 PRO A CA 1
ATOM 2631 C C . PRO A 1 312 ? 3.93 -41.312 7.141 1 91.81 312 PRO A C 1
ATOM 2633 O O . PRO A 1 312 ? 3.533 -40.875 6.055 1 91.81 312 PRO A O 1
ATOM 2636 N N . GLN A 1 313 ? 3.494 -40.875 8.266 1 91.31 313 GLN A N 1
ATOM 2637 C CA . GLN A 1 313 ? 2.387 -39.906 8.383 1 91.31 313 GLN A CA 1
ATOM 2638 C C . GLN A 1 313 ? 2.678 -38.625 7.633 1 91.31 313 GLN A C 1
ATOM 2640 O O . GLN A 1 313 ? 1.777 -38.031 7.039 1 91.31 313 GLN A O 1
ATOM 2645 N N . ALA A 1 314 ? 3.896 -38.219 7.68 1 93.12 314 ALA A N 1
ATOM 2646 C CA . ALA A 1 314 ? 4.289 -37 7.02 1 93.12 314 ALA A CA 1
ATOM 2647 C C . ALA A 1 314 ? 4.031 -37.062 5.516 1 93.12 314 ALA A C 1
ATOM 2649 O O . ALA A 1 314 ? 3.604 -36.094 4.906 1 93.12 314 ALA A O 1
ATOM 2650 N N . ILE A 1 315 ? 4.203 -38.188 5.016 1 94.44 315 ILE A N 1
ATOM 2651 C CA . ILE A 1 315 ? 4.023 -38.375 3.582 1 94.44 315 ILE A CA 1
ATOM 2652 C C . ILE A 1 315 ? 2.535 -38.375 3.242 1 94.44 315 ILE A C 1
ATOM 2654 O O . ILE A 1 315 ? 2.119 -37.812 2.236 1 94.44 315 ILE A O 1
ATOM 2658 N N . CYS A 1 316 ? 1.768 -38.969 4.094 1 92.56 316 CYS A N 1
ATOM 2659 C CA . CYS A 1 316 ? 0.324 -39 3.891 1 92.56 316 CYS A CA 1
ATOM 2660 C C . CYS A 1 316 ? -0.271 -37.594 3.906 1 92.56 316 CYS A C 1
ATOM 2662 O O . CYS A 1 316 ? -1.149 -37.281 3.102 1 92.56 316 CYS A O 1
ATOM 2664 N N . GLU A 1 317 ? 0.25 -36.844 4.766 1 94.44 317 GLU A N 1
ATOM 2665 C CA . GLU A 1 317 ? -0.235 -35.469 4.883 1 94.44 317 GLU A CA 1
ATOM 2666 C C . GLU A 1 317 ? 0.154 -34.656 3.664 1 94.44 317 GLU A C 1
ATOM 2668 O O . GLU A 1 317 ? -0.636 -33.812 3.182 1 94.44 317 GLU A O 1
ATOM 2673 N N . ILE A 1 318 ? 1.33 -34.875 3.117 1 96 318 ILE A N 1
ATOM 2674 C CA . ILE A 1 318 ? 1.827 -34.125 1.969 1 96 318 ILE A CA 1
ATOM 2675 C C . ILE A 1 318 ? 0.999 -34.469 0.732 1 96 318 ILE A C 1
ATOM 2677 O O . ILE A 1 318 ? 0.604 -33.562 -0.023 1 96 318 ILE A O 1
ATOM 2681 N N . LEU A 1 319 ? 0.681 -35.719 0.629 1 94.44 319 LEU A N 1
ATOM 2682 C CA . LEU A 1 319 ? 0.052 -36.188 -0.6 1 94.44 319 LEU A CA 1
ATOM 2683 C C . LEU A 1 319 ? -1.461 -36.281 -0.434 1 94.44 319 LEU A C 1
ATOM 2685 O O . LEU A 1 319 ? -2.174 -36.625 -1.382 1 94.44 319 LEU A O 1
ATOM 2689 N N . GLY A 1 320 ? -1.925 -36 0.789 1 91.31 320 GLY A N 1
ATOM 2690 C CA . GLY A 1 320 ? -3.354 -36.062 1.06 1 91.31 320 GLY A CA 1
ATOM 2691 C C . GLY A 1 320 ? -3.908 -37.469 1.062 1 91.31 320 GLY A C 1
ATOM 2692 O O . GLY A 1 320 ? -5.02 -37.688 0.584 1 91.31 320 GLY A O 1
ATOM 2693 N N . LEU A 1 321 ? -3.047 -38.438 1.501 1 86.06 321 LEU A N 1
ATOM 2694 C CA . LEU A 1 321 ? -3.453 -39.812 1.534 1 86.06 321 LEU A CA 1
ATOM 2695 C C . LEU A 1 321 ? -4.047 -40.188 2.891 1 86.06 321 LEU A C 1
ATOM 2697 O O . LEU A 1 321 ? -3.631 -39.656 3.92 1 86.06 321 LEU A O 1
ATOM 2701 N N . GLU A 1 322 ? -5.133 -40.844 3.082 1 74.12 322 GLU A N 1
ATOM 2702 C CA . GLU A 1 322 ? -5.75 -41.281 4.324 1 74.12 322 GLU A CA 1
ATOM 2703 C C . GLU A 1 322 ? -4.941 -42.406 4.969 1 74.12 322 GLU A C 1
ATOM 2705 O O . GLU A 1 322 ? -4.434 -43.312 4.273 1 74.12 322 GLU A O 1
ATOM 2710 N N . ASN A 1 323 ? -4.234 -42.219 6.18 1 60.75 323 ASN A N 1
ATOM 2711 C CA . ASN A 1 323 ? -3.488 -43.25 6.895 1 60.75 323 ASN A CA 1
ATOM 2712 C C . ASN A 1 323 ? -4.379 -44.438 7.273 1 60.75 323 ASN A C 1
ATOM 2714 O O . ASN A 1 323 ? -5.398 -44.25 7.938 1 60.75 323 ASN A O 1
ATOM 2718 N N . SER A 1 324 ? -4.312 -45.562 6.715 1 47.91 324 SER A N 1
ATOM 2719 C CA . SER A 1 324 ? -5.008 -46.781 7.168 1 47.91 324 SER A CA 1
ATOM 2720 C C . SER A 1 324 ? -4.469 -47.25 8.516 1 47.91 324 SER A C 1
ATOM 2722 O O . SER A 1 324 ? -4.953 -48.219 9.07 1 47.91 324 SER A O 1
ATOM 2724 N N . ALA A 1 325 ? -3.041 -47.188 8.859 1 44.94 325 ALA A N 1
ATOM 2725 C CA . ALA A 1 325 ? -2.592 -47.875 10.062 1 44.94 325 ALA A CA 1
ATOM 2726 C C . ALA A 1 325 ? -3.453 -47.5 11.266 1 44.94 325 ALA A C 1
ATOM 2728 O O . ALA A 1 325 ? -3.568 -48.281 12.219 1 44.94 325 ALA A O 1
ATOM 2729 N N . MET A 1 326 ? -3.59 -46.281 11.547 1 40.59 326 MET A N 1
ATOM 2730 C CA . MET A 1 326 ? -3.715 -46.062 12.984 1 40.59 326 MET A CA 1
ATOM 2731 C C . MET A 1 326 ? -5.047 -46.625 13.5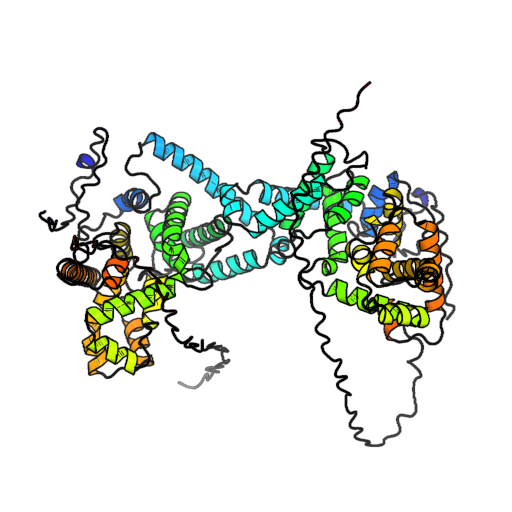 1 40.59 326 MET A C 1
ATOM 2733 O O . MET A 1 326 ? -5.367 -46.469 14.68 1 40.59 326 MET A O 1
ATOM 2737 N N . THR A 1 327 ? -6.051 -46.812 12.68 1 40.09 327 THR A N 1
ATOM 2738 C CA . THR A 1 327 ? -7.215 -47 13.539 1 40.09 327 THR A CA 1
ATOM 2739 C C . THR A 1 327 ? -7.289 -48.406 14.078 1 40.09 327 THR A C 1
ATOM 2741 O O . THR A 1 327 ? -8 -49.25 13.523 1 40.09 327 THR A O 1
ATOM 2744 N N . THR A 1 328 ? -6.059 -49.125 14.445 1 36.25 328 THR A N 1
ATOM 2745 C CA . THR A 1 328 ? -6.465 -50.312 15.203 1 36.25 328 THR A CA 1
ATOM 2746 C C . THR A 1 328 ? -7.289 -49.906 16.422 1 36.25 328 THR A C 1
ATOM 2748 O O . THR A 1 328 ? -6.855 -49.094 17.234 1 36.25 328 THR A O 1
ATOM 2751 N N . PRO A 1 329 ? -8.523 -50.219 16.516 1 38.03 329 PRO A N 1
ATOM 2752 C CA . PRO A 1 329 ? -9.398 -50 17.672 1 38.03 329 PRO A CA 1
ATOM 2753 C C . PRO A 1 329 ? -8.891 -50.688 18.938 1 38.03 329 PRO A C 1
ATOM 2755 O O . PRO A 1 329 ? -8.695 -51.906 18.938 1 38.03 329 PRO A O 1
ATOM 2758 N N . ASP A 1 330 ? -7.793 -50.25 19.594 1 34.75 330 ASP A N 1
ATOM 2759 C CA . ASP A 1 330 ? -7.461 -50.781 20.906 1 34.75 330 ASP A CA 1
ATOM 2760 C C . ASP A 1 330 ? -8.688 -50.812 21.812 1 34.75 330 ASP A C 1
ATOM 2762 O O . ASP A 1 330 ? -9.273 -49.75 22.094 1 34.75 330 ASP A O 1
ATOM 2766 N N . SER A 1 331 ? -9.477 -51.812 21.766 1 31.5 331 SER A N 1
ATOM 2767 C CA . SER A 1 331 ? -10.594 -52.094 22.672 1 31.5 331 SER A CA 1
ATOM 2768 C C . SER A 1 331 ? -10.18 -51.938 24.125 1 31.5 331 SER A C 1
ATOM 2770 O O . SER A 1 331 ? -11.031 -51.844 25.016 1 31.5 331 SER A O 1
ATOM 2772 N N . ASP A 1 332 ? -9.062 -52.5 24.609 1 27.95 332 ASP A N 1
ATOM 2773 C CA . ASP A 1 332 ? -9.07 -52.938 26 1 27.95 332 ASP A CA 1
ATOM 2774 C C . ASP A 1 332 ? -8.844 -51.719 26.938 1 27.95 332 ASP A C 1
ATOM 2776 O O . ASP A 1 332 ? -7.699 -51.344 27.203 1 27.95 332 ASP A O 1
ATOM 2780 N N . ALA A 1 333 ? -9.5 -50.469 26.906 1 30.47 333 ALA A N 1
ATOM 2781 C CA . ALA A 1 333 ? -9.375 -49.5 27.984 1 30.47 333 ALA A CA 1
ATOM 2782 C C . ALA A 1 333 ? -9.688 -50.156 29.328 1 30.47 333 ALA A C 1
ATOM 2784 O O . ALA A 1 333 ? -10.852 -50.406 29.656 1 30.47 333 ALA A O 1
ATOM 2785 N N . GLY A 1 334 ? -8.93 -51.125 29.875 1 24.58 334 GLY A N 1
ATOM 2786 C CA . GLY A 1 334 ? -8.953 -51.25 31.328 1 24.58 334 GLY A CA 1
ATOM 2787 C C . GLY A 1 334 ? -8.797 -49.906 32.031 1 24.58 334 GLY A C 1
ATOM 2788 O O . GLY A 1 334 ? -8.383 -48.906 31.391 1 24.58 334 GLY A O 1
ATOM 2789 N N . GLU A 1 335 ? -9.188 -49.688 33.438 1 28.34 335 GLU A N 1
ATOM 2790 C CA . GLU A 1 335 ? -9.43 -48.594 34.375 1 28.34 335 GLU A CA 1
ATOM 2791 C C . GLU A 1 335 ? -8.164 -47.781 34.625 1 28.34 335 GLU A C 1
ATOM 2793 O O . GLU A 1 335 ? -8.219 -46.656 35.156 1 28.34 335 GLU A O 1
ATOM 2798 N N . ASP A 1 336 ? -6.945 -48.406 34.656 1 25.89 336 ASP A N 1
ATOM 2799 C CA . ASP A 1 336 ? -6.004 -47.812 35.594 1 25.89 336 ASP A CA 1
ATOM 2800 C C . ASP A 1 336 ? -5.719 -46.344 35.312 1 25.89 336 ASP A C 1
ATOM 2802 O O . ASP A 1 336 ? -5.895 -45.906 34.156 1 25.89 336 ASP A O 1
ATOM 2806 N N . GLU A 1 337 ? -5.348 -45.469 36.406 1 27.3 337 GLU A N 1
ATOM 2807 C CA . GLU A 1 337 ? -5.102 -44.094 36.812 1 27.3 337 GLU A CA 1
ATOM 2808 C C . GLU A 1 337 ? -3.924 -43.469 36.031 1 27.3 337 GLU A C 1
ATOM 2810 O O . GLU A 1 337 ? -3.596 -42.312 36.219 1 27.3 337 GLU A O 1
ATOM 2815 N N . THR A 1 338 ? -3.172 -44.312 35.312 1 22.62 338 THR A N 1
ATOM 2816 C CA . THR A 1 338 ? -1.767 -43.938 35.219 1 22.62 338 THR A CA 1
ATOM 2817 C C . THR A 1 338 ? -1.618 -42.594 34.531 1 22.62 338 THR A C 1
ATOM 2819 O O . THR A 1 338 ? -2.18 -42.375 33.469 1 22.62 338 THR A O 1
ATOM 2822 N N . VAL A 1 339 ? -1.157 -41.531 35.312 1 26.17 339 VAL A N 1
ATOM 2823 C CA . VAL A 1 339 ? -0.811 -40.125 35.188 1 26.17 339 VAL A CA 1
ATOM 2824 C C . VAL A 1 339 ? 0.233 -39.938 34.094 1 26.17 339 VAL A C 1
ATOM 2826 O O . VAL A 1 339 ? 0.84 -38.875 33.969 1 26.17 339 VAL A O 1
ATOM 2829 N N . ASP A 1 340 ? 0.247 -40.781 33.062 1 21.62 340 ASP A N 1
ATOM 2830 C CA . ASP A 1 340 ? 1.457 -40.812 32.25 1 21.62 340 ASP A CA 1
ATOM 2831 C C . ASP A 1 340 ? 1.782 -39.438 31.703 1 21.62 340 ASP A C 1
ATOM 2833 O O . ASP A 1 340 ? 0.929 -38.781 31.094 1 21.62 340 ASP A O 1
ATOM 2837 N N . GLY A 1 341 ? 2.775 -38.719 32.406 1 22.88 341 GLY A N 1
ATOM 2838 C CA . GLY A 1 341 ? 3.496 -37.469 32.25 1 22.88 341 GLY A CA 1
ATOM 2839 C C . GLY A 1 341 ? 4.07 -37.312 30.844 1 22.88 341 GLY A C 1
ATOM 2840 O O . GLY A 1 341 ? 5.117 -37.875 30.531 1 22.88 341 GLY A O 1
ATOM 2841 N N . MET A 1 342 ? 3.357 -37.562 29.828 1 21.56 342 MET A N 1
ATOM 2842 C CA . MET A 1 342 ? 3.967 -37.594 28.5 1 21.56 342 MET A CA 1
ATOM 2843 C C . MET A 1 342 ? 4.691 -36.281 28.219 1 21.56 342 MET A C 1
ATOM 2845 O O . MET A 1 342 ? 4.078 -35.219 28.234 1 21.56 342 MET A O 1
ATOM 2849 N N . SER A 1 343 ? 5.984 -36.375 28.656 1 22.61 343 SER A N 1
ATOM 2850 C CA . SER A 1 343 ? 7.051 -35.406 28.406 1 22.61 343 SER A CA 1
ATOM 2851 C C . SER A 1 343 ? 7.098 -35 26.938 1 22.61 343 SER A C 1
ATOM 2853 O O . SER A 1 343 ? 7.191 -35.875 26.047 1 22.61 343 SER A O 1
ATOM 2855 N N . CYS A 1 344 ? 6.273 -34.094 26.562 1 21.95 344 CYS A N 1
ATOM 2856 C CA . CYS A 1 344 ? 6.273 -33.5 25.234 1 21.95 344 CYS A CA 1
ATOM 2857 C C . CYS A 1 344 ? 7.684 -33.094 24.828 1 21.95 344 CYS A C 1
ATOM 2859 O O . CYS A 1 344 ? 8.352 -32.312 25.531 1 21.95 344 CYS A O 1
ATOM 2861 N N . LEU A 1 345 ? 8.422 -34.062 24.281 1 19.11 345 LEU A N 1
ATOM 2862 C CA . LEU A 1 345 ? 9.742 -33.844 23.688 1 19.11 345 LEU A CA 1
ATOM 2863 C C . LEU A 1 345 ? 9.742 -32.594 22.812 1 19.11 345 LEU A C 1
ATOM 2865 O O . LEU A 1 345 ? 8.984 -32.5 21.844 1 19.11 345 LEU A O 1
ATOM 2869 N N . ALA A 1 346 ? 9.93 -31.422 23.391 1 23.53 346 ALA A N 1
ATOM 2870 C CA . ALA A 1 346 ? 10.281 -30.156 22.75 1 23.53 346 ALA A CA 1
ATOM 2871 C C . ALA A 1 346 ? 11.414 -30.344 21.75 1 23.53 346 ALA A C 1
ATOM 2873 O O . ALA A 1 346 ? 12.555 -30.609 22.125 1 23.53 346 ALA A O 1
ATOM 2874 N N . SER A 1 347 ? 11.18 -31.156 20.672 1 19.22 347 SER A N 1
ATOM 2875 C CA . SER A 1 347 ? 12.234 -31.281 19.672 1 19.22 347 SER A CA 1
ATOM 2876 C C . SER A 1 347 ? 12.844 -29.922 19.328 1 19.22 347 SER A C 1
ATOM 2878 O O . SER A 1 347 ? 12.125 -28.984 18.984 1 19.22 347 SER A O 1
ATOM 2880 N N . THR A 1 348 ? 13.883 -29.562 20 1 23.41 348 THR A N 1
ATOM 2881 C CA . THR A 1 348 ? 14.766 -28.406 19.828 1 23.41 348 THR A CA 1
ATOM 2882 C C . THR A 1 348 ? 15.312 -28.344 18.406 1 23.41 348 THR A C 1
ATOM 2884 O O . THR A 1 348 ? 16.203 -29.125 18.047 1 23.41 348 THR A O 1
ATOM 2887 N N . TYR A 1 349 ? 14.562 -28.406 17.359 1 20.67 349 TYR A N 1
ATOM 2888 C CA . TYR A 1 349 ? 15.258 -28.281 16.094 1 20.67 349 TYR A CA 1
ATOM 2889 C C . TYR A 1 349 ? 16.109 -27.016 16.062 1 20.67 349 TYR A C 1
ATOM 2891 O O . TYR A 1 349 ? 15.695 -25.969 16.531 1 20.67 349 TYR A O 1
ATOM 2899 N N . PRO A 1 350 ? 17.438 -27.172 16.156 1 25.14 350 PRO A N 1
ATOM 2900 C CA . PRO A 1 350 ? 18.344 -26.031 16.094 1 25.14 350 PRO A CA 1
ATOM 2901 C C . PRO A 1 350 ? 18.078 -25.109 14.906 1 25.14 350 PRO A C 1
ATOM 2903 O O . PRO A 1 350 ? 17.547 -25.562 13.891 1 25.14 350 PRO A O 1
ATOM 2906 N N . ASN A 1 351 ? 17.703 -23.891 15.156 1 25.06 351 ASN A N 1
ATOM 2907 C CA . ASN A 1 351 ? 17.516 -22.75 14.273 1 25.06 351 ASN A CA 1
ATOM 2908 C C . ASN A 1 351 ? 18.688 -22.594 13.312 1 25.06 351 ASN A C 1
ATOM 2910 O O . ASN A 1 351 ? 19.75 -22.109 13.695 1 25.06 351 ASN A O 1
ATOM 2914 N N . VAL A 1 352 ? 19 -23.641 12.508 1 26.34 352 VAL A N 1
ATOM 2915 C CA . VAL A 1 352 ? 20.094 -23.375 11.578 1 26.34 352 VAL A CA 1
ATOM 2916 C C . VAL A 1 352 ? 19.812 -22.125 10.773 1 26.34 352 VAL A C 1
ATOM 2918 O O . VAL A 1 352 ? 18.781 -22.031 10.102 1 26.34 352 VAL A O 1
ATOM 2921 N N . SER A 1 353 ? 20.312 -21.016 11.211 1 26.75 353 SER A N 1
ATOM 2922 C CA . SER A 1 353 ? 20.344 -19.719 10.547 1 26.75 353 SER A CA 1
ATOM 2923 C C . SER A 1 353 ? 20.859 -19.844 9.117 1 26.75 353 SER A C 1
ATOM 2925 O O . SER A 1 353 ? 22.016 -20.234 8.898 1 26.75 353 SER A O 1
ATOM 2927 N N . LEU A 1 354 ? 20.109 -20.406 8.258 1 25.06 354 LEU A N 1
ATOM 2928 C CA . LEU A 1 354 ? 20.609 -20.391 6.879 1 25.06 354 LEU A CA 1
ATOM 2929 C C . LEU A 1 354 ? 21.016 -18.984 6.461 1 25.06 354 LEU A C 1
ATOM 2931 O O . LEU A 1 354 ? 20.266 -18.031 6.652 1 25.06 354 LEU A O 1
ATOM 2935 N N . PRO A 1 355 ? 22.359 -18.703 6.398 1 28.34 355 PRO A N 1
ATOM 2936 C CA . PRO A 1 355 ? 22.859 -17.406 5.941 1 28.34 355 PRO A CA 1
ATOM 2937 C C . PRO A 1 355 ? 22.312 -17 4.574 1 28.34 355 PRO A C 1
ATOM 2939 O O . PRO A 1 355 ? 22.219 -17.844 3.674 1 28.34 355 PRO A O 1
ATOM 2942 N N . VAL A 1 356 ? 21.344 -16.25 4.508 1 26.2 356 VAL A N 1
ATOM 2943 C CA . VAL A 1 356 ? 20.812 -15.656 3.291 1 26.2 356 VAL A CA 1
ATOM 2944 C C . VAL A 1 356 ? 21.922 -14.945 2.531 1 26.2 356 VAL A C 1
ATOM 2946 O O . VAL A 1 356 ? 22.531 -14 3.041 1 26.2 356 VAL A O 1
ATOM 2949 N N . ALA A 1 357 ? 22.75 -15.648 1.712 1 25.42 357 ALA A N 1
ATOM 2950 C CA . ALA A 1 357 ? 23.734 -15.062 0.807 1 25.42 357 ALA A CA 1
ATOM 2951 C C . ALA A 1 357 ? 23.109 -13.922 -0.001 1 25.42 357 ALA A C 1
ATOM 2953 O O . ALA A 1 357 ? 22.094 -14.109 -0.672 1 25.42 357 ALA A O 1
ATOM 2954 N N . VAL A 1 358 ? 23.219 -12.703 0.44 1 24.2 358 VAL A N 1
ATOM 2955 C CA . VAL A 1 358 ? 22.938 -11.492 -0.324 1 24.2 358 VAL A CA 1
ATOM 2956 C C . VAL A 1 358 ? 23.812 -11.453 -1.575 1 24.2 358 VAL A C 1
ATOM 2958 O O . VAL A 1 358 ? 25.031 -11.352 -1.481 1 24.2 358 VAL A O 1
ATOM 2961 N N . VAL A 1 359 ? 23.594 -12.234 -2.699 1 22.33 359 VAL A N 1
ATOM 2962 C CA . VAL A 1 359 ? 24.234 -12.125 -4 1 22.33 359 VAL A CA 1
ATOM 2963 C C . VAL A 1 359 ? 24.156 -10.688 -4.504 1 22.33 359 VAL A C 1
ATOM 2965 O O . VAL A 1 359 ? 23.062 -10.18 -4.773 1 22.33 359 VAL A O 1
ATOM 2968 N N . ASN A 1 360 ? 24.953 -9.727 -4.012 1 20.47 360 ASN A N 1
ATOM 2969 C CA . ASN A 1 360 ? 25.188 -8.422 -4.613 1 20.47 360 ASN A CA 1
ATOM 2970 C C . ASN A 1 360 ? 25.844 -8.555 -5.984 1 20.47 360 ASN A C 1
ATOM 2972 O O . ASN A 1 360 ? 27.016 -8.938 -6.086 1 20.47 360 ASN A O 1
ATOM 2976 N N . LYS A 1 361 ? 25.188 -8.969 -7.051 1 22.45 361 LYS A N 1
ATOM 2977 C CA . LYS A 1 361 ? 25.703 -8.859 -8.414 1 22.45 361 LYS A CA 1
ATOM 2978 C C . LYS A 1 361 ? 26.078 -7.418 -8.734 1 22.45 361 LYS A C 1
ATOM 2980 O O . LYS A 1 361 ? 25.219 -6.559 -8.891 1 22.45 361 LYS A O 1
ATOM 2985 N N . ARG A 1 362 ? 27.094 -6.828 -8.266 1 20.89 362 ARG A N 1
ATOM 2986 C CA . ARG A 1 362 ? 27.688 -5.68 -8.945 1 20.89 362 ARG A CA 1
ATOM 2987 C C . ARG A 1 362 ? 28.141 -6.051 -10.352 1 20.89 362 ARG A C 1
ATOM 2989 O O . ARG A 1 362 ? 28.969 -6.961 -10.523 1 20.89 362 ARG A O 1
ATOM 2996 N N . ASN A 1 363 ? 27.328 -5.871 -11.484 1 19.59 363 ASN A N 1
ATOM 2997 C CA . ASN A 1 363 ? 27.516 -5.867 -12.93 1 19.59 363 ASN A CA 1
ATOM 2998 C C . ASN A 1 363 ? 28.828 -5.172 -13.32 1 19.59 363 ASN A C 1
ATOM 3000 O O . ASN A 1 363 ? 29 -3.979 -13.07 1 19.59 363 ASN A O 1
ATOM 3004 N N . GLU A 1 364 ? 29.953 -5.746 -13.25 1 21.2 364 GLU A N 1
ATOM 3005 C CA . GLU A 1 364 ? 31.156 -5.277 -13.93 1 21.2 364 GLU A CA 1
ATOM 3006 C C . GLU A 1 364 ? 30.906 -5.137 -15.43 1 21.2 364 GLU A C 1
ATOM 3008 O O . GLU A 1 364 ? 30.203 -5.945 -16.031 1 21.2 364 GLU A O 1
ATOM 3013 N N . LYS A 1 365 ? 31.141 -3.842 -16.031 1 22.83 365 LYS A N 1
ATOM 3014 C CA . LYS A 1 365 ? 31.25 -3.301 -17.391 1 22.83 365 LYS A CA 1
ATOM 3015 C C . LYS A 1 365 ? 32.188 -4.152 -18.25 1 22.83 365 LYS A C 1
ATOM 3017 O O . LYS A 1 365 ? 33.406 -4.043 -18.141 1 22.83 365 LYS A O 1
ATOM 3022 N N . ILE A 1 366 ? 32.062 -5.438 -18.469 1 18.28 366 ILE A N 1
ATOM 3023 C CA . ILE A 1 366 ? 32.906 -6.078 -19.469 1 18.28 366 ILE A CA 1
ATOM 3024 C C . ILE A 1 366 ? 32.656 -5.457 -20.828 1 18.28 366 ILE A C 1
ATOM 3026 O O . ILE A 1 366 ? 31.562 -5.562 -21.375 1 18.28 366 ILE A O 1
ATOM 3030 N N . GLN A 1 367 ? 33.219 -4.195 -21.219 1 20.41 367 GLN A N 1
ATOM 3031 C CA . GLN A 1 367 ? 33.438 -3.539 -22.5 1 20.41 367 GLN A CA 1
ATOM 3032 C C . GLN A 1 367 ? 34.125 -4.461 -23.5 1 20.41 367 GLN A C 1
ATOM 3034 O O . GLN A 1 367 ? 35.344 -4.738 -23.344 1 20.41 367 GLN A O 1
ATOM 3039 N N . GLN A 1 368 ? 33.812 -5.637 -23.734 1 18.05 368 GLN A N 1
ATOM 3040 C CA . GLN A 1 368 ? 34.594 -6.273 -24.797 1 18.05 368 GLN A CA 1
ATOM 3041 C C . GLN A 1 368 ? 34.406 -5.543 -26.125 1 18.05 368 GLN A C 1
ATOM 3043 O O . GLN A 1 368 ? 33.281 -5.398 -26.609 1 18.05 368 GLN A O 1
ATOM 3048 N N . VAL A 1 369 ? 35.281 -4.48 -26.5 1 22.58 369 VAL A N 1
ATOM 3049 C CA . VAL A 1 369 ? 35.625 -3.818 -27.75 1 22.58 369 VAL A CA 1
ATOM 3050 C C . VAL A 1 369 ? 36 -4.859 -28.797 1 22.58 369 VAL A C 1
ATOM 3052 O O . VAL A 1 369 ? 36.719 -4.559 -29.75 1 22.58 369 VAL A O 1
ATOM 3055 N N . THR A 1 370 ? 35.562 -6.082 -28.938 1 18.09 370 THR A N 1
ATOM 3056 C CA . THR A 1 370 ? 36.219 -6.84 -29.984 1 18.09 370 THR A CA 1
ATOM 3057 C C . THR A 1 370 ? 35.969 -6.199 -31.359 1 18.09 370 THR A C 1
ATOM 3059 O O . THR A 1 370 ? 34.812 -5.977 -31.734 1 18.09 370 THR A O 1
ATOM 3062 N N . HIS A 1 371 ? 36.906 -5.164 -31.766 1 22.41 371 HIS A N 1
ATOM 3063 C CA . HIS A 1 371 ? 37.25 -4.594 -33.062 1 22.41 371 HIS A CA 1
ATOM 3064 C C . HIS A 1 371 ? 37.406 -5.68 -34.125 1 22.41 371 HIS A C 1
ATOM 3066 O O . HIS A 1 371 ? 38.375 -6.441 -34.094 1 22.41 371 HIS A O 1
ATOM 3072 N N . THR A 1 372 ? 36.469 -6.5 -34.375 1 19.17 372 THR A N 1
ATOM 3073 C CA . THR A 1 372 ? 36.781 -7.395 -35.5 1 19.17 372 THR A CA 1
ATOM 3074 C C . THR A 1 372 ? 37.031 -6.605 -36.781 1 19.17 372 THR A C 1
ATOM 3076 O O . THR A 1 372 ? 36.125 -5.898 -37.25 1 19.17 372 THR A O 1
ATOM 3079 N N . ASP A 1 373 ? 38.344 -6.062 -37.062 1 22.52 373 ASP A N 1
ATOM 3080 C CA . ASP A 1 373 ? 39.031 -5.613 -38.281 1 22.52 373 ASP A CA 1
ATOM 3081 C C . ASP A 1 373 ? 38.844 -6.613 -39.406 1 22.52 373 ASP A C 1
ATOM 3083 O O . ASP A 1 373 ? 39.5 -6.512 -40.438 1 22.52 373 ASP A O 1
ATOM 3087 N N . SER A 1 374 ? 37.938 -7.582 -39.438 1 20.12 374 SER A N 1
ATOM 3088 C CA . SER A 1 374 ? 38.25 -8.461 -40.562 1 20.12 374 SER A CA 1
ATOM 3089 C C . SER A 1 374 ? 38.406 -7.664 -41.844 1 20.12 374 SER A C 1
ATOM 3091 O O . SER A 1 374 ? 37.781 -6.625 -42.031 1 20.12 374 SER A O 1
ATOM 3093 N N . THR A 1 375 ? 39.469 -8.094 -42.844 1 23.83 375 THR A N 1
ATOM 3094 C CA . THR A 1 375 ? 40.188 -8.188 -44.125 1 23.83 375 THR A CA 1
ATOM 3095 C C . THR A 1 375 ? 39.219 -8.234 -45.281 1 23.83 375 THR A C 1
ATOM 3097 O O . THR A 1 375 ? 39.406 -7.543 -46.281 1 23.83 375 THR A O 1
ATOM 3100 N N . ASN A 1 376 ? 38.438 -9.336 -45.562 1 22.17 376 ASN A N 1
ATOM 3101 C CA . ASN A 1 376 ? 38.219 -9.547 -46.969 1 22.17 376 ASN A CA 1
ATOM 3102 C C . ASN A 1 376 ? 37.219 -8.523 -47.562 1 22.17 376 ASN A C 1
ATOM 3104 O O . ASN A 1 376 ? 36.219 -8.195 -46.906 1 22.17 376 ASN A O 1
ATOM 3108 N N . ASN B 1 1 ? 22.703 50.531 7.547 1 18.75 1 ASN B N 1
ATOM 3109 C CA . ASN B 1 1 ? 22.219 49.188 7.305 1 18.75 1 ASN B CA 1
ATOM 3110 C C . ASN B 1 1 ? 21 48.844 8.156 1 18.75 1 ASN B C 1
ATOM 3112 O O . ASN B 1 1 ? 21.141 48.312 9.258 1 18.75 1 ASN B O 1
ATOM 3116 N N . THR B 1 2 ? 20.062 49.812 8.312 1 20.12 2 THR B N 1
ATOM 3117 C CA . THR B 1 2 ? 18.984 50.25 9.195 1 20.12 2 THR B CA 1
ATOM 3118 C C . THR B 1 2 ? 17.797 49.281 9.133 1 20.12 2 THR B C 1
ATOM 3120 O O . THR B 1 2 ? 17.203 49.094 8.07 1 20.12 2 THR B O 1
ATOM 3123 N N . CYS B 1 3 ? 17.938 48.219 9.898 1 23.55 3 CYS B N 1
ATOM 3124 C CA . CYS B 1 3 ? 16.953 47.156 10.133 1 23.55 3 CYS B CA 1
ATOM 3125 C C . CYS B 1 3 ? 15.594 47.719 10.484 1 23.55 3 CYS B C 1
ATOM 3127 O O . CYS B 1 3 ? 15.445 48.406 11.5 1 23.55 3 CYS B O 1
ATOM 3129 N N . TYR B 1 4 ? 14.836 48.344 9.547 1 24.28 4 TYR B N 1
ATOM 3130 C CA . TYR B 1 4 ? 13.523 48.969 9.656 1 24.28 4 TYR B CA 1
ATOM 3131 C C . TYR B 1 4 ? 12.523 48 10.312 1 24.28 4 TYR B C 1
ATOM 3133 O O . TYR B 1 4 ? 12.422 46.844 9.93 1 24.28 4 TYR B O 1
ATOM 3141 N N . LEU B 1 5 ? 12.453 48.094 11.562 1 24.58 5 LEU B N 1
ATOM 3142 C CA . LEU B 1 5 ? 11.469 47.5 12.453 1 24.58 5 LEU B CA 1
ATOM 3143 C C . LEU B 1 5 ? 10.055 47.781 11.969 1 24.58 5 LEU B C 1
ATOM 3145 O O . LEU B 1 5 ? 9.602 48.938 11.992 1 24.58 5 LEU B O 1
ATOM 3149 N N . ILE B 1 6 ? 9.742 47.469 10.781 1 26.92 6 ILE B N 1
ATOM 3150 C CA . ILE B 1 6 ? 8.414 47.656 10.203 1 26.92 6 ILE B CA 1
ATOM 3151 C C . ILE B 1 6 ? 7.359 47.031 11.109 1 26.92 6 ILE B C 1
ATOM 3153 O O . ILE B 1 6 ? 7.449 45.844 11.453 1 26.92 6 ILE B O 1
ATOM 3157 N N . ARG B 1 7 ? 6.973 47.906 12.031 1 26.27 7 ARG B N 1
ATOM 3158 C CA . ARG B 1 7 ? 5.766 47.625 12.797 1 26.27 7 ARG B CA 1
ATOM 3159 C C . ARG B 1 7 ? 4.613 47.219 11.883 1 26.27 7 ARG B C 1
ATOM 3161 O O . ARG B 1 7 ? 4.246 47.969 10.977 1 26.27 7 ARG B O 1
ATOM 3168 N N . ILE B 1 8 ? 4.445 46.094 11.508 1 29.75 8 ILE B N 1
ATOM 3169 C CA . ILE B 1 8 ? 3.494 45.438 10.633 1 29.75 8 ILE B CA 1
ATOM 3170 C C . ILE B 1 8 ? 2.07 45.688 11.109 1 29.75 8 ILE B C 1
ATOM 3172 O O . ILE B 1 8 ? 1.654 45.188 12.148 1 29.75 8 ILE B O 1
ATOM 3176 N N . THR B 1 9 ? 1.575 46.938 11.32 1 27.89 9 THR B N 1
ATOM 3177 C CA . THR B 1 9 ? 0.15 47.188 11.5 1 27.89 9 THR B CA 1
ATOM 3178 C C . THR B 1 9 ? -0.638 46.75 10.266 1 27.89 9 THR B C 1
ATOM 3180 O O . THR B 1 9 ? -0.301 47.156 9.148 1 27.89 9 THR B O 1
ATOM 3183 N N . TRP B 1 10 ? -1.323 45.719 10.297 1 29.69 10 TRP B N 1
ATOM 3184 C CA . TRP B 1 10 ? -2.199 45.125 9.289 1 29.69 10 TRP B CA 1
ATOM 3185 C C . TRP B 1 10 ? -3.354 46.062 8.953 1 29.69 10 TRP B C 1
ATOM 3187 O O . TRP B 1 10 ? -4.164 46.406 9.82 1 29.69 10 TRP B O 1
ATOM 3197 N N . VAL B 1 11 ? -3.279 47.312 8.602 1 30.36 11 VAL B N 1
ATOM 3198 C CA . VAL B 1 11 ? -4.453 48 8.094 1 30.36 11 VAL B CA 1
ATOM 3199 C C . VAL B 1 11 ? -4.906 47.375 6.781 1 30.36 11 VAL B C 1
ATOM 3201 O O . VAL B 1 11 ? -4.129 47.312 5.828 1 30.36 11 VAL B O 1
ATOM 3204 N N . PHE B 1 12 ? -5.879 46.406 6.801 1 31.06 12 PHE B N 1
ATOM 3205 C CA . PHE B 1 12 ? -6.703 46 5.668 1 31.06 12 PHE B CA 1
ATOM 3206 C C . PHE B 1 12 ? -7.168 47.219 4.879 1 31.06 12 PHE B C 1
ATOM 3208 O O . PHE B 1 12 ? -8.023 47.969 5.34 1 31.06 12 PHE B O 1
ATOM 3215 N N . CYS B 1 13 ? -6.383 47.969 4.254 1 31.31 13 CYS B N 1
ATOM 3216 C CA . CYS B 1 13 ? -6.887 48.906 3.264 1 31.31 13 CYS B CA 1
ATOM 3217 C C . CYS B 1 13 ? -7.789 48.219 2.256 1 31.31 13 CYS B C 1
ATOM 3219 O O . CYS B 1 13 ? -7.703 47 2.074 1 31.31 13 CYS B O 1
ATOM 3221 N N . SER B 1 14 ? -8.891 48.875 1.674 1 30.67 14 SER B N 1
ATOM 3222 C CA . SER B 1 14 ? -9.797 48.594 0.567 1 30.67 14 SER B CA 1
ATOM 3223 C C . SER B 1 14 ? -9.102 47.75 -0.512 1 30.67 14 SER B C 1
ATOM 3225 O O . SER B 1 14 ? -8.039 48.156 -1.003 1 30.67 14 SER B O 1
ATOM 3227 N N . TRP B 1 15 ? -9.328 46.5 -0.528 1 32.5 15 TRP B N 1
ATOM 3228 C CA . TRP B 1 15 ? -8.891 45.5 -1.489 1 32.5 15 TRP B CA 1
ATOM 3229 C C . TRP B 1 15 ? -8.836 46.094 -2.898 1 32.5 15 TRP B C 1
ATOM 3231 O O . TRP B 1 15 ? -7.992 45.688 -3.707 1 32.5 15 TRP B O 1
ATOM 3241 N N . SER B 1 16 ? -9.797 46.906 -3.275 1 33.75 16 SER B N 1
ATOM 3242 C CA . SER B 1 16 ? -9.758 47.469 -4.617 1 33.75 16 SER B CA 1
ATOM 3243 C C . SER B 1 16 ? -8.422 48.156 -4.891 1 33.75 16 SER B C 1
ATOM 3245 O O . SER B 1 16 ? -8.008 48.281 -6.043 1 33.75 16 SER B O 1
ATOM 3247 N N . SER B 1 17 ? -7.941 48.938 -4.039 1 32.91 17 SER B N 1
ATOM 3248 C CA . SER B 1 17 ? -6.715 49.688 -4.258 1 32.91 17 SER B CA 1
ATOM 3249 C C . SER B 1 17 ? -5.488 48.781 -4.18 1 32.91 17 SER B C 1
ATOM 3251 O O . SER B 1 17 ? -4.371 49.219 -4.488 1 32.91 17 SER B O 1
ATOM 3253 N N . PHE B 1 18 ? -5.484 47.719 -3.443 1 34.31 18 PHE B N 1
ATOM 3254 C CA . PHE B 1 18 ? -4.328 46.844 -3.324 1 34.31 18 PHE B CA 1
ATOM 3255 C C . PHE B 1 18 ? -4.121 46.031 -4.605 1 34.31 18 PHE B C 1
ATOM 3257 O O . PHE B 1 18 ? -2.996 45.656 -4.93 1 34.31 18 PHE B O 1
ATOM 3264 N N . PHE B 1 19 ? -5.215 45.469 -5.199 1 33.22 19 PHE B N 1
ATOM 3265 C CA . PHE B 1 19 ? -5.047 44.812 -6.488 1 33.22 19 PHE B CA 1
ATOM 3266 C C . PHE B 1 19 ? -4.793 45.844 -7.59 1 33.22 19 PHE B C 1
ATOM 3268 O O . PHE B 1 19 ? -5.652 46.062 -8.445 1 33.22 19 PHE B O 1
ATOM 3275 N N . SER B 1 20 ? -4.465 47.031 -7.352 1 32.59 20 SER B N 1
ATOM 3276 C CA . SER B 1 20 ? -4.039 47.688 -8.594 1 32.59 20 SER B CA 1
ATOM 3277 C C . SER B 1 20 ? -2.939 46.875 -9.281 1 32.59 20 SER B C 1
ATOM 3279 O O . SER B 1 20 ? -1.889 46.625 -8.688 1 32.59 20 SER B O 1
ATOM 3281 N N . PHE B 1 21 ? -3.299 45.906 -10.156 1 32.56 21 PHE B N 1
ATOM 3282 C CA . PHE B 1 21 ? -2.623 45.188 -11.234 1 32.56 21 PHE B CA 1
ATOM 3283 C C . PHE B 1 21 ? -1.637 46.094 -11.953 1 32.56 21 PHE B C 1
ATOM 3285 O O . PHE B 1 21 ? -1.921 46.594 -13.047 1 32.56 21 PHE B O 1
ATOM 3292 N N . LYS B 1 22 ? -0.978 47.125 -11.445 1 31.62 22 LYS B N 1
ATOM 3293 C CA . LYS B 1 22 ? -0.034 47.562 -12.469 1 31.62 22 LYS B CA 1
ATOM 3294 C C . LYS B 1 22 ? 0.942 46.469 -12.836 1 31.62 22 LYS B C 1
ATOM 3296 O O . LYS B 1 22 ? 1.051 45.469 -12.125 1 31.62 22 LYS B O 1
ATOM 3301 N N . GLY B 1 23 ? 2.189 46.719 -13.625 1 29.53 23 GLY B N 1
ATOM 3302 C CA . GLY B 1 23 ? 3.23 45.906 -14.219 1 29.53 23 GLY B CA 1
ATOM 3303 C C . GLY B 1 23 ? 3.713 44.781 -13.297 1 29.53 23 GLY B C 1
ATOM 3304 O O . GLY B 1 23 ? 3.096 44.531 -12.258 1 29.53 23 GLY B O 1
ATOM 3305 N N . SER B 1 24 ? 5.34 44.594 -13.328 1 31.31 24 SER B N 1
ATOM 3306 C CA . SER B 1 24 ? 6.273 43.5 -13.125 1 31.31 24 SER B CA 1
ATOM 3307 C C . SER B 1 24 ? 6.164 42.906 -11.719 1 31.31 24 SER B C 1
ATOM 3309 O O . SER B 1 24 ? 6.051 41.688 -11.539 1 31.31 24 SER B O 1
ATOM 3311 N N . SER B 1 25 ? 7.066 43.562 -10.688 1 30.33 25 SER B N 1
ATOM 3312 C CA . SER B 1 25 ? 7.617 43.062 -9.43 1 30.33 25 SER B CA 1
ATOM 3313 C C . SER B 1 25 ? 6.574 43.094 -8.32 1 30.33 25 SER B C 1
ATOM 3315 O O . SER B 1 25 ? 5.973 44.125 -8.062 1 30.33 25 SER B O 1
ATOM 3317 N N . PHE B 1 26 ? 5.781 42.062 -8.195 1 33.66 26 PHE B N 1
ATOM 3318 C CA . PHE B 1 26 ? 4.926 41.906 -7.023 1 33.66 26 PHE B CA 1
ATOM 3319 C C . PHE B 1 26 ? 5.699 42.188 -5.742 1 33.66 26 PHE B C 1
ATOM 3321 O O . PHE B 1 26 ? 6.656 41.469 -5.422 1 33.66 26 PHE B O 1
ATOM 3328 N N . THR B 1 27 ? 6.238 43.375 -5.633 1 32.16 27 THR B N 1
ATOM 3329 C CA . THR B 1 27 ? 6.828 43.531 -4.309 1 32.16 27 THR B CA 1
ATOM 3330 C C . THR B 1 27 ? 5.785 43.312 -3.217 1 32.16 27 THR B C 1
ATOM 3332 O O . THR B 1 27 ? 4.746 44 -3.203 1 32.16 27 THR B O 1
ATOM 3335 N N . LEU B 1 28 ? 5.395 42.062 -3.029 1 35.81 28 LEU B N 1
ATOM 3336 C CA . LEU B 1 28 ? 4.766 41.781 -1.742 1 35.81 28 LEU B CA 1
ATOM 3337 C C . LEU B 1 28 ? 5.273 42.75 -0.667 1 35.81 28 LEU B C 1
ATOM 3339 O O . LEU B 1 28 ? 6.34 42.531 -0.091 1 35.81 28 LEU B O 1
ATOM 3343 N N . SER B 1 29 ? 5.703 43.844 -1.02 1 34.25 29 SER B N 1
ATOM 3344 C CA . SER B 1 29 ? 6.188 44.75 0.012 1 34.25 29 SER B CA 1
ATOM 3345 C C . SER B 1 29 ? 5.215 44.812 1.185 1 34.25 29 SER B C 1
ATOM 3347 O O . SER B 1 29 ? 5.293 45.75 2.002 1 34.25 29 SER B O 1
ATOM 3349 N N . GLY B 1 30 ? 4.027 44.281 1.015 1 34.19 30 GLY B N 1
ATOM 3350 C CA . GLY B 1 30 ? 2.938 44.562 1.938 1 34.19 30 GLY B CA 1
ATOM 3351 C C . GLY B 1 30 ? 3.225 44.094 3.354 1 34.19 30 GLY B C 1
ATOM 3352 O O . GLY B 1 30 ? 3.855 43.062 3.555 1 34.19 30 GLY B O 1
ATOM 3353 N N . PHE B 1 31 ? 3.346 44.969 4.414 1 33.56 31 PHE B N 1
ATOM 3354 C CA . PHE B 1 31 ? 3.434 44.906 5.867 1 33.56 31 PHE B CA 1
ATOM 3355 C C . PHE B 1 31 ? 2.406 43.938 6.426 1 33.56 31 PHE B C 1
ATOM 3357 O O . PHE B 1 31 ? 1.2 44.156 6.305 1 33.56 31 PHE B O 1
ATOM 3364 N N . PHE B 1 32 ? 2.418 42.688 6.355 1 36.16 32 PHE B N 1
ATOM 3365 C CA . PHE B 1 32 ? 1.592 41.625 6.934 1 36.16 32 PHE B CA 1
ATOM 3366 C C . PHE B 1 32 ? 1.433 41.812 8.438 1 36.16 32 PHE B C 1
ATOM 3368 O O . PHE B 1 32 ? 2.371 41.594 9.203 1 36.16 32 PHE B O 1
ATOM 3375 N N . PHE B 1 33 ? 0.834 42.969 9.031 1 35.12 33 PHE B N 1
ATOM 3376 C CA . PHE B 1 33 ? 0.553 43.094 10.461 1 35.12 33 PHE B CA 1
ATOM 3377 C C . PHE B 1 33 ? -0.462 42.062 10.914 1 35.12 33 PHE B C 1
ATOM 3379 O O . PHE B 1 33 ? -1.378 41.719 10.164 1 35.12 33 PHE B O 1
ATOM 3386 N N . PHE B 1 34 ? -0.202 41.219 11.758 1 43.16 34 PHE B N 1
ATOM 3387 C CA . PHE B 1 34 ? -0.983 40.156 12.383 1 43.16 34 PHE B CA 1
ATOM 3388 C C . PHE B 1 34 ? -2.342 40.656 12.836 1 43.16 34 PHE B C 1
ATOM 3390 O O . PHE B 1 34 ? -3.219 39.875 13.211 1 43.16 34 PHE B O 1
ATOM 3397 N N . GLY B 1 35 ? -2.537 42.031 13.109 1 39.75 35 GLY B N 1
ATOM 3398 C CA . GLY B 1 35 ? -3.74 42.438 13.82 1 39.75 35 GLY B CA 1
ATOM 3399 C C . GLY B 1 35 ? -5.008 42.219 13.023 1 39.75 35 GLY B C 1
ATOM 3400 O O . GLY B 1 35 ? -6.113 42.281 13.57 1 39.75 35 GLY B O 1
ATOM 3401 N N . SER B 1 36 ? -5.141 42.656 11.758 1 44.72 36 SER B N 1
ATOM 3402 C CA . SER B 1 36 ? -6.477 42.75 11.18 1 44.72 36 SER B CA 1
ATOM 3403 C C . SER B 1 36 ? -6.945 41.406 10.633 1 44.72 36 SER B C 1
ATOM 3405 O O . SER B 1 36 ? -6.145 40.625 10.117 1 44.72 36 SER B O 1
ATOM 3407 N N . MET B 1 37 ? -8.039 40.875 11.398 1 51.44 37 MET B N 1
ATOM 3408 C CA . MET B 1 37 ? -8.805 39.688 11.055 1 51.44 37 MET B CA 1
ATOM 3409 C C . MET B 1 37 ? -9.305 39.75 9.617 1 51.44 37 MET B C 1
ATOM 3411 O O . MET B 1 37 ? -9.828 40.781 9.188 1 51.44 37 MET B O 1
ATOM 3415 N N . LEU B 1 38 ? -8.805 39 8.727 1 56.19 38 LEU B N 1
ATOM 3416 C CA . LEU B 1 38 ? -9.43 38.844 7.414 1 56.19 38 LEU B CA 1
ATOM 3417 C C . LEU B 1 38 ? -10.93 38.625 7.551 1 56.19 38 LEU B C 1
ATOM 3419 O O . LEU B 1 38 ? -11.383 37.875 8.414 1 56.19 38 LEU B O 1
ATOM 3423 N N . CYS B 1 39 ? -11.68 39.594 6.945 1 70.88 39 CYS B N 1
ATOM 3424 C CA . CYS B 1 39 ? -13.109 39.312 6.871 1 70.88 39 CYS B CA 1
ATOM 3425 C C . CYS B 1 39 ? -13.359 37.969 6.23 1 70.88 39 CYS B C 1
ATOM 3427 O O . CYS B 1 39 ? -12.594 37.531 5.367 1 70.88 39 CYS B O 1
ATOM 3429 N N . HIS B 1 40 ? -14.297 37.312 6.746 1 74.69 40 HIS B N 1
ATOM 3430 C CA . HIS B 1 40 ? -14.617 35.969 6.367 1 74.69 40 HIS B CA 1
ATOM 3431 C C . HIS B 1 40 ? -14.812 35.844 4.859 1 74.69 40 HIS B C 1
ATOM 3433 O O . HIS B 1 40 ? -14.359 34.844 4.25 1 74.69 40 HIS B O 1
ATOM 3439 N N . ALA B 1 41 ? -15.289 36.844 4.262 1 74.19 41 ALA B N 1
ATOM 3440 C CA . ALA B 1 41 ? -15.594 36.781 2.834 1 74.19 41 ALA B CA 1
ATOM 3441 C C . ALA B 1 41 ? -14.32 36.812 1.994 1 74.19 41 ALA B C 1
ATOM 3443 O O . ALA B 1 41 ? -14.273 36.188 0.924 1 74.19 41 ALA B O 1
ATOM 3444 N N . LEU B 1 42 ? -13.305 37.344 2.543 1 83.19 42 LEU B N 1
ATOM 3445 C CA . LEU B 1 42 ? -12.062 37.5 1.79 1 83.19 42 LEU B CA 1
ATOM 3446 C C . LEU B 1 42 ? -11.18 36.281 1.963 1 83.19 42 LEU B C 1
ATOM 3448 O O . LEU B 1 42 ? -10.258 36.062 1.169 1 83.19 42 LEU B O 1
ATOM 3452 N N . ARG B 1 43 ? -11.438 35.531 3.012 1 88.56 43 ARG B N 1
ATOM 3453 C CA . ARG B 1 43 ? -10.586 34.406 3.348 1 88.56 43 ARG B CA 1
ATOM 3454 C C . ARG B 1 43 ? -10.531 33.406 2.203 1 88.56 43 ARG B C 1
ATOM 3456 O O . ARG B 1 43 ? -9.477 32.812 1.915 1 88.56 43 ARG B O 1
ATOM 3463 N N . LYS B 1 44 ? -11.656 33.281 1.584 1 90.38 44 LYS B N 1
ATOM 3464 C CA . LYS B 1 44 ? -11.789 32.312 0.509 1 90.38 44 LYS B CA 1
ATOM 3465 C C . LYS B 1 44 ? -10.766 32.562 -0.596 1 90.38 44 LYS B C 1
ATOM 3467 O O . LYS B 1 44 ? -10.219 31.625 -1.175 1 90.38 44 LYS B O 1
ATOM 3472 N N . GLU B 1 45 ? -10.578 33.75 -0.832 1 88.06 45 GLU B N 1
ATOM 3473 C CA . GLU B 1 45 ? -9.656 34.125 -1.902 1 88.06 45 GLU B CA 1
ATOM 3474 C C . GLU B 1 45 ? -8.227 34.25 -1.38 1 88.06 45 GLU B C 1
ATOM 3476 O O . GLU B 1 45 ? -7.285 33.75 -2.002 1 88.06 45 GLU B O 1
ATOM 3481 N N . VAL B 1 46 ? -8.062 34.844 -0.303 1 89.5 46 VAL B N 1
ATOM 3482 C CA . VAL B 1 46 ? -6.75 35.188 0.221 1 89.5 46 VAL B CA 1
ATOM 3483 C C . VAL B 1 46 ? -6.008 33.938 0.627 1 89.5 46 VAL B C 1
ATOM 3485 O O . VAL B 1 46 ? -4.789 33.844 0.451 1 89.5 46 VAL B O 1
ATOM 3488 N N . TRP B 1 47 ? -6.711 32.969 1.18 1 94.5 47 TRP B N 1
ATOM 3489 C CA . TRP B 1 47 ? -6.082 31.719 1.626 1 94.5 47 TRP B CA 1
ATOM 3490 C C . TRP B 1 47 ? -5.434 30.984 0.457 1 94.5 47 TRP B C 1
ATOM 3492 O O . TRP B 1 47 ? -4.398 30.328 0.621 1 94.5 47 TRP B O 1
ATOM 3502 N N . LYS B 1 48 ? -6.043 31.094 -0.695 1 95.31 48 LYS B N 1
ATOM 3503 C CA . LYS B 1 48 ? -5.5 30.438 -1.882 1 95.31 48 LYS B CA 1
ATOM 3504 C C . LYS B 1 48 ? -4.121 31 -2.232 1 95.31 48 LYS B C 1
ATOM 3506 O O . LYS B 1 48 ? -3.264 30.266 -2.73 1 95.31 48 LYS B O 1
ATOM 3511 N N . PHE B 1 49 ? -3.904 32.281 -1.927 1 90.88 49 PHE B N 1
ATOM 3512 C CA . PHE B 1 49 ? -2.602 32.875 -2.154 1 90.88 49 PHE B CA 1
ATOM 3513 C C . PHE B 1 49 ? -1.643 32.562 -1.017 1 90.88 49 PHE B C 1
ATOM 3515 O O . PHE B 1 49 ? -0.478 32.219 -1.254 1 90.88 49 PHE B O 1
ATOM 3522 N N . LEU B 1 50 ? -2.115 32.594 0.202 1 90.69 50 LEU B N 1
ATOM 3523 C CA . LEU B 1 50 ? -1.288 32.375 1.381 1 90.69 50 LEU B CA 1
ATOM 3524 C C . LEU B 1 50 ? -0.712 30.969 1.378 1 90.69 50 LEU B C 1
ATOM 3526 O O . LEU B 1 50 ? 0.436 30.75 1.775 1 90.69 50 LEU B O 1
ATOM 3530 N N . LEU B 1 51 ? -1.552 30.031 0.867 1 95.81 51 LEU B N 1
ATOM 3531 C CA . LEU B 1 51 ? -1.152 28.641 0.907 1 95.81 51 LEU B CA 1
ATOM 3532 C C . LEU B 1 51 ? -0.423 28.234 -0.373 1 95.81 51 LEU B C 1
ATOM 3534 O O . LEU B 1 51 ? 0.102 27.125 -0.477 1 95.81 51 LEU B O 1
ATOM 3538 N N . GLY B 1 52 ? -0.417 29.078 -1.37 1 93.75 52 GLY B N 1
ATOM 3539 C CA . GLY B 1 52 ? 0.356 28.844 -2.58 1 93.75 52 GLY B CA 1
ATOM 3540 C C . GLY B 1 52 ? -0.444 28.172 -3.68 1 93.75 52 GLY B C 1
ATOM 3541 O O . GLY B 1 52 ? 0.129 27.594 -4.605 1 93.75 52 GLY B O 1
ATOM 3542 N N . TYR B 1 53 ? -1.75 28.156 -3.461 1 95.44 53 TYR B N 1
ATOM 3543 C CA . TYR B 1 53 ? -2.607 27.672 -4.535 1 95.44 53 TYR B CA 1
ATOM 3544 C C . TYR B 1 53 ? -2.51 28.578 -5.762 1 95.44 53 TYR B C 1
ATOM 3546 O O . TYR B 1 53 ? -2.41 28.078 -6.891 1 95.44 53 TYR B O 1
ATOM 3554 N N . TYR B 1 54 ? -2.551 29.844 -5.551 1 92.62 54 TYR B N 1
ATOM 3555 C CA . TYR B 1 54 ? -2.291 30.844 -6.574 1 92.62 54 TYR B CA 1
ATOM 3556 C C . TYR B 1 54 ? -0.949 31.531 -6.336 1 92.62 54 TYR B C 1
ATOM 3558 O O . TYR B 1 54 ? -0.566 31.781 -5.191 1 92.62 54 TYR B O 1
ATOM 3566 N N . SER B 1 55 ? -0.337 31.766 -7.496 1 91.38 55 SER B N 1
ATOM 3567 C CA . SER B 1 55 ? 0.826 32.656 -7.418 1 91.38 55 SER B CA 1
ATOM 3568 C C . SER B 1 55 ? 0.407 34.094 -7.281 1 91.38 55 SER B C 1
ATOM 3570 O O . SER B 1 55 ? -0.583 34.531 -7.879 1 91.38 55 SER B O 1
ATOM 3572 N N . TRP B 1 56 ? 1.186 34.781 -6.547 1 84.31 56 TRP B N 1
ATOM 3573 C CA . TRP B 1 56 ? 0.873 36.188 -6.324 1 84.31 56 TRP B CA 1
ATOM 3574 C C . TRP B 1 56 ? 0.954 36.969 -7.625 1 84.31 56 TRP B C 1
ATOM 3576 O O . TRP B 1 56 ? 0.314 38 -7.766 1 84.31 56 TRP B O 1
ATOM 3586 N N . ASN B 1 57 ? 1.697 36.375 -8.578 1 88.56 57 ASN B N 1
ATOM 3587 C CA . ASN B 1 57 ? 1.895 37.062 -9.859 1 88.56 57 ASN B CA 1
ATOM 3588 C C . ASN B 1 57 ? 0.984 36.5 -10.945 1 88.56 57 ASN B C 1
ATOM 3590 O O . ASN B 1 57 ? 1.087 36.875 -12.109 1 88.56 57 ASN B O 1
ATOM 3594 N N . SER B 1 58 ? 0.082 35.75 -10.531 1 87.31 58 SER B N 1
ATOM 3595 C CA . SER B 1 58 ? -0.755 35.094 -11.523 1 87.31 58 SER B CA 1
ATOM 3596 C C . SER B 1 58 ? -1.883 36 -11.992 1 87.31 58 SER B C 1
ATOM 3598 O O . SER B 1 58 ? -2.381 36.844 -11.219 1 87.31 58 SER B O 1
ATOM 3600 N N . THR B 1 59 ? -2.264 35.844 -13.234 1 91.5 59 THR B N 1
ATOM 3601 C CA . THR B 1 59 ? -3.4 36.562 -13.789 1 91.5 59 THR B CA 1
ATOM 3602 C C . THR B 1 59 ? -4.699 35.812 -13.555 1 91.5 59 THR B C 1
ATOM 3604 O O . THR B 1 59 ? -4.676 34.625 -13.203 1 91.5 59 THR B O 1
ATOM 3607 N N . ARG B 1 60 ? -5.758 36.469 -13.773 1 89.62 60 ARG B N 1
ATOM 3608 C CA . ARG B 1 60 ? -7.07 35.875 -13.578 1 89.62 60 ARG B CA 1
ATOM 3609 C C . ARG B 1 60 ? -7.277 34.719 -14.531 1 89.62 60 ARG B C 1
ATOM 3611 O O . ARG B 1 60 ? -7.84 33.688 -14.148 1 89.62 60 ARG B O 1
ATOM 3618 N N . ASP B 1 61 ? -6.891 34.875 -15.766 1 92.38 61 ASP B N 1
ATOM 3619 C CA . ASP B 1 61 ? -7.039 33.844 -16.781 1 92.38 61 ASP B CA 1
ATOM 3620 C C . ASP B 1 61 ? -6.211 32.594 -16.406 1 92.38 61 ASP B C 1
ATOM 3622 O O . ASP B 1 61 ? -6.664 31.469 -16.594 1 92.38 61 ASP B O 1
ATOM 3626 N N . GLU B 1 62 ? -5.09 32.906 -15.93 1 93.88 62 GLU B N 1
ATOM 3627 C CA . GLU B 1 62 ? -4.219 31.812 -15.5 1 93.88 62 GLU B CA 1
ATOM 3628 C C . GLU B 1 62 ? -4.828 31.047 -14.328 1 93.88 62 GLU B C 1
ATOM 3630 O O . GLU B 1 62 ? -4.77 29.812 -14.289 1 93.88 62 GLU B O 1
ATOM 3635 N N . ARG B 1 63 ? -5.434 31.688 -13.422 1 94.88 63 ARG B N 1
ATOM 3636 C CA . ARG B 1 63 ? -6.043 31.078 -12.25 1 94.88 63 ARG B CA 1
ATOM 3637 C C . ARG B 1 63 ? -7.27 30.25 -12.641 1 94.88 63 ARG B C 1
ATOM 3639 O O . ARG B 1 63 ? -7.496 29.172 -12.102 1 94.88 63 ARG B O 1
ATOM 3646 N N . THR B 1 64 ? -8.023 30.75 -13.578 1 94.69 64 THR B N 1
ATOM 3647 C CA . THR B 1 64 ? -9.203 30.031 -14.047 1 94.69 64 THR B CA 1
ATOM 3648 C C . THR B 1 64 ? -8.797 28.734 -14.734 1 94.69 64 THR B C 1
ATOM 3650 O O . THR B 1 64 ? -9.43 27.688 -14.523 1 94.69 64 THR B O 1
ATOM 3653 N N . SER B 1 65 ? -7.809 28.859 -15.602 1 96.06 65 SER B N 1
ATOM 3654 C CA . SER B 1 65 ? -7.301 27.672 -16.266 1 96.06 65 SER B CA 1
ATOM 3655 C C . SER B 1 65 ? -6.758 26.656 -15.273 1 96.06 65 SER B C 1
ATOM 3657 O O . SER B 1 65 ? -6.992 25.453 -15.406 1 96.06 65 SER B O 1
ATOM 3659 N N . MET B 1 66 ? -6.094 27.141 -14.312 1 95.69 66 MET B N 1
ATOM 3660 C CA . MET B 1 66 ? -5.543 26.281 -13.266 1 95.69 66 MET B CA 1
ATOM 3661 C C . MET B 1 66 ? -6.656 25.609 -12.469 1 95.69 66 MET B C 1
ATOM 3663 O O . MET B 1 66 ? -6.574 24.422 -12.172 1 95.69 66 MET B O 1
ATOM 3667 N N . GLN B 1 67 ? -7.641 26.312 -12.164 1 95.81 67 GLN B N 1
ATOM 3668 C CA . GLN B 1 67 ? -8.766 25.781 -11.398 1 95.81 67 GLN B CA 1
ATOM 3669 C C . GLN B 1 67 ? -9.469 24.656 -12.156 1 95.81 67 GLN B C 1
ATOM 3671 O O . GLN B 1 67 ? -9.914 23.688 -11.555 1 95.81 67 GLN B O 1
ATOM 3676 N N . LYS B 1 68 ? -9.633 24.812 -13.453 1 97.44 68 LYS B N 1
ATOM 3677 C CA . LYS B 1 68 ? -10.258 23.781 -14.273 1 97.44 68 LYS B CA 1
ATOM 3678 C C . LYS B 1 68 ? -9.438 22.5 -14.258 1 97.44 68 LYS B C 1
ATOM 3680 O O . LYS B 1 68 ? -9.984 21.406 -14.078 1 97.44 68 LYS B O 1
ATOM 3685 N N . ARG B 1 69 ? -8.203 22.641 -14.469 1 97.44 69 ARG B N 1
ATOM 3686 C CA . ARG B 1 69 ? -7.301 21.484 -14.461 1 97.44 69 ARG B CA 1
ATOM 3687 C C . ARG B 1 69 ? -7.309 20.797 -13.102 1 97.44 69 ARG B C 1
ATOM 3689 O O . ARG B 1 69 ? -7.352 19.562 -13.023 1 97.44 69 ARG B O 1
ATOM 3696 N N . LYS B 1 70 ? -7.258 21.562 -12.047 1 97.81 70 LYS B N 1
ATOM 3697 C CA . LYS B 1 70 ? -7.211 21.031 -10.688 1 97.81 70 LYS B CA 1
ATOM 3698 C C . LYS B 1 70 ? -8.531 20.375 -10.312 1 97.81 70 LYS B C 1
ATOM 3700 O O . LYS B 1 70 ? -8.547 19.391 -9.562 1 97.81 70 LYS B O 1
ATOM 3705 N N . THR B 1 71 ? -9.602 20.875 -10.852 1 98.5 71 THR B N 1
ATOM 3706 C CA . THR B 1 71 ? -10.906 20.266 -10.641 1 98.5 71 THR B CA 1
ATOM 3707 C C . THR B 1 71 ? -10.961 18.875 -11.266 1 98.5 71 THR B C 1
ATOM 3709 O O . THR B 1 71 ? -11.414 17.922 -10.633 1 98.5 71 THR B O 1
ATOM 3712 N N . ASP B 1 72 ? -10.508 18.781 -12.453 1 98.19 72 ASP B N 1
ATOM 3713 C CA . ASP B 1 72 ? -10.469 17.5 -13.148 1 98.19 72 ASP B CA 1
ATOM 3714 C C . ASP B 1 72 ? -9.586 16.5 -12.406 1 98.19 72 ASP B C 1
ATOM 3716 O O . ASP B 1 72 ? -9.945 15.32 -12.273 1 98.19 72 ASP B O 1
ATOM 3720 N N . GLU B 1 73 ? -8.477 16.953 -11.984 1 98.06 73 GLU B N 1
ATOM 3721 C CA . GLU B 1 73 ? -7.551 16.094 -11.25 1 98.06 73 GLU B CA 1
ATOM 3722 C C . GLU B 1 73 ? -8.188 15.578 -9.961 1 98.06 73 GLU B C 1
ATOM 3724 O O . GLU B 1 73 ? -8.039 14.406 -9.609 1 98.06 73 GLU B O 1
ATOM 3729 N N . TYR B 1 74 ? -8.852 16.469 -9.297 1 98.62 74 TYR B N 1
ATOM 3730 C CA . TYR B 1 74 ? -9.492 16.094 -8.039 1 98.62 74 TYR B CA 1
ATOM 3731 C C . TYR B 1 74 ? -10.523 14.984 -8.258 1 98.62 74 TYR B C 1
ATOM 3733 O O . TYR B 1 74 ? -10.531 13.977 -7.551 1 98.62 74 TYR B O 1
ATOM 3741 N N . PHE B 1 75 ? -11.406 15.117 -9.172 1 98.38 75 PHE B N 1
ATOM 3742 C CA . PHE B 1 75 ? -12.492 14.164 -9.359 1 98.38 75 PHE B CA 1
ATOM 3743 C C . PHE B 1 75 ? -11.969 12.859 -9.953 1 98.38 75 PHE B C 1
ATOM 3745 O O . PHE B 1 75 ? -12.508 11.789 -9.672 1 98.38 75 PHE B O 1
ATOM 3752 N N . ARG B 1 76 ? -10.906 12.969 -10.711 1 98.12 76 ARG B N 1
ATOM 3753 C CA . ARG B 1 76 ? -10.242 11.75 -11.156 1 98.12 76 ARG B CA 1
ATOM 3754 C C . ARG B 1 76 ? -9.758 10.922 -9.961 1 98.12 76 ARG B C 1
ATOM 3756 O O . ARG B 1 76 ? -9.984 9.711 -9.914 1 98.12 76 ARG B O 1
ATOM 3763 N N . MET B 1 77 ? -9.141 11.555 -9.039 1 98.5 77 MET B N 1
ATOM 3764 C CA . MET B 1 77 ? -8.656 10.867 -7.844 1 98.5 77 MET B CA 1
ATOM 3765 C C . MET B 1 77 ? -9.82 10.367 -6.992 1 98.5 77 MET B C 1
ATOM 3767 O O . MET B 1 77 ? -9.766 9.273 -6.426 1 98.5 77 MET B O 1
ATOM 3771 N N . LYS B 1 78 ? -10.836 11.211 -6.871 1 98.5 78 LYS B N 1
ATOM 3772 C CA . LYS B 1 78 ? -12.016 10.805 -6.102 1 98.5 78 LYS B CA 1
ATOM 3773 C C . LYS B 1 78 ? -12.641 9.547 -6.684 1 98.5 78 LYS B C 1
ATOM 3775 O O . LYS B 1 78 ? -13.062 8.656 -5.938 1 98.5 78 LYS B O 1
ATOM 3780 N N . LEU B 1 79 ? -12.711 9.453 -7.965 1 98 79 LEU B N 1
ATOM 3781 C CA . LEU B 1 79 ? -13.281 8.289 -8.633 1 98 79 LEU B CA 1
ATOM 3782 C C . LEU B 1 79 ? -12.438 7.047 -8.375 1 98 79 LEU B C 1
ATOM 3784 O O . LEU B 1 79 ? -12.969 5.938 -8.281 1 98 79 LEU B O 1
ATOM 3788 N N . GLN B 1 80 ? -11.203 7.188 -8.273 1 97.69 80 GLN B N 1
ATOM 3789 C CA . GLN B 1 80 ? -10.297 6.066 -8.047 1 97.69 80 GLN B CA 1
ATOM 3790 C C . GLN B 1 80 ? -10.688 5.293 -6.789 1 97.69 80 GLN B C 1
ATOM 3792 O O . GLN B 1 80 ? -10.906 4.078 -6.844 1 97.69 80 GLN B O 1
ATOM 3797 N N . TRP B 1 81 ? -10.82 5.977 -5.652 1 97.81 81 TRP B N 1
ATOM 3798 C CA . TRP B 1 81 ? -11.109 5.246 -4.426 1 97.81 81 TRP B CA 1
ATOM 3799 C C . TRP B 1 81 ? -12.586 4.879 -4.344 1 97.81 81 TRP B C 1
ATOM 3801 O O . TRP B 1 81 ? -12.945 3.85 -3.766 1 97.81 81 TRP B O 1
ATOM 3811 N N . LYS B 1 82 ? -13.461 5.688 -4.965 1 98.12 82 LYS B N 1
ATOM 3812 C CA . LYS B 1 82 ? -14.883 5.379 -4.934 1 98.12 82 LYS B CA 1
ATOM 3813 C C . LYS B 1 82 ? -15.195 4.129 -5.75 1 98.12 82 LYS B C 1
ATOM 3815 O O . LYS B 1 82 ? -16.188 3.438 -5.488 1 98.12 82 LYS B O 1
ATOM 3820 N N . SER B 1 83 ? -14.352 3.805 -6.688 1 97.69 83 SER B N 1
ATOM 3821 C CA . SER B 1 83 ? -14.578 2.672 -7.578 1 97.69 83 SER B CA 1
ATOM 3822 C C . SER B 1 83 ? -14.023 1.383 -6.988 1 97.69 83 SER B C 1
ATOM 3824 O O . SER B 1 83 ? -14.211 0.303 -7.551 1 97.69 83 SER B O 1
ATOM 3826 N N . VAL B 1 84 ? -13.32 1.449 -5.93 1 97.5 84 VAL B N 1
ATOM 3827 C CA . VAL B 1 84 ? -12.781 0.259 -5.281 1 97.5 84 VAL B CA 1
ATOM 3828 C C . VAL B 1 84 ? -13.914 -0.521 -4.613 1 97.5 84 VAL B C 1
ATOM 3830 O O . VAL B 1 84 ? -14.625 0.012 -3.756 1 9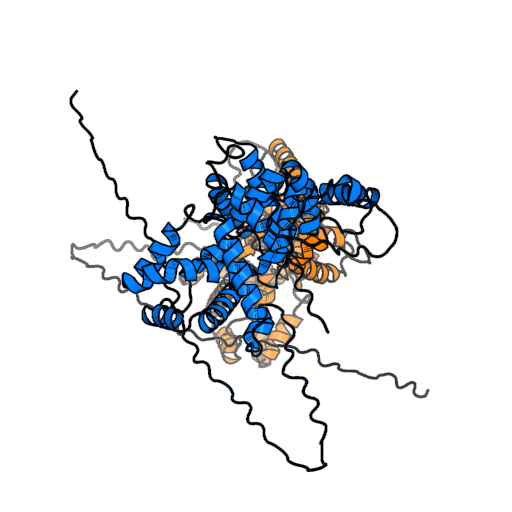7.5 84 VAL B O 1
ATOM 3833 N N . SER B 1 85 ? -14.086 -1.738 -5 1 96.81 85 SER B N 1
ATOM 3834 C CA . SER B 1 85 ? -15.156 -2.561 -4.449 1 96.81 85 SER B CA 1
ATOM 3835 C C . SER B 1 85 ? -14.812 -3.039 -3.041 1 96.81 85 SER B C 1
ATOM 3837 O O . SER B 1 85 ? -13.664 -2.947 -2.611 1 96.81 85 SER B O 1
ATOM 3839 N N . GLU B 1 86 ? -15.805 -3.523 -2.338 1 95.62 86 GLU B N 1
ATOM 3840 C CA . GLU B 1 86 ? -15.594 -4.074 -1.002 1 95.62 86 GLU B CA 1
ATOM 3841 C C . GLU B 1 86 ? -14.625 -5.258 -1.038 1 95.62 86 GLU B C 1
ATOM 3843 O O . GLU B 1 86 ? -13.797 -5.414 -0.14 1 95.62 86 GLU B O 1
ATOM 3848 N N . GLU B 1 87 ? -14.75 -6.102 -2.051 1 94.94 87 GLU B N 1
ATOM 3849 C CA . GLU B 1 87 ? -13.883 -7.266 -2.199 1 94.94 87 GLU B CA 1
ATOM 3850 C C . GLU B 1 87 ? -12.43 -6.848 -2.43 1 94.94 87 GLU B C 1
ATOM 3852 O O . GLU B 1 87 ? -11.508 -7.453 -1.88 1 94.94 87 GLU B O 1
ATOM 3857 N N . GLN B 1 88 ? -12.234 -5.828 -3.219 1 95.81 88 GLN B N 1
ATOM 3858 C CA . GLN B 1 88 ? -10.891 -5.293 -3.441 1 95.81 88 GLN B CA 1
ATOM 3859 C C . GLN B 1 88 ? -10.297 -4.754 -2.145 1 95.81 88 GLN B C 1
ATOM 3861 O O . GLN B 1 88 ? -9.109 -4.957 -1.87 1 95.81 88 GLN B O 1
ATOM 3866 N N . GLU B 1 89 ? -11.086 -4.02 -1.445 1 96.25 89 GLU B N 1
ATOM 3867 C CA . GLU B 1 89 ? -10.617 -3.381 -0.22 1 96.25 89 GLU B CA 1
ATOM 3868 C C . GLU B 1 89 ? -10.156 -4.418 0.799 1 96.25 89 GLU B C 1
ATOM 3870 O O . GLU B 1 89 ? -9.242 -4.156 1.59 1 96.25 89 GLU B O 1
ATOM 3875 N N . LYS B 1 90 ? -10.766 -5.613 0.8 1 96.88 90 LYS B N 1
ATOM 3876 C CA . LYS B 1 90 ? -10.352 -6.699 1.681 1 96.88 90 LYS B CA 1
ATOM 3877 C C . LYS B 1 90 ? -8.914 -7.121 1.389 1 96.88 90 LYS B C 1
ATOM 3879 O O . LYS B 1 90 ? -8.219 -7.645 2.268 1 96.88 90 LYS B O 1
ATOM 3884 N N . ARG B 1 91 ? -8.484 -6.949 0.162 1 97.31 91 ARG B N 1
ATOM 3885 C CA . ARG B 1 91 ? -7.133 -7.305 -0.252 1 97.31 91 ARG B CA 1
ATOM 3886 C C . ARG B 1 91 ? -6.266 -6.062 -0.415 1 97.31 91 ARG B C 1
ATOM 3888 O O . ARG B 1 91 ? -5.297 -6.07 -1.178 1 97.31 91 ARG B O 1
ATOM 3895 N N . ASN B 1 92 ? -6.672 -4.996 0.101 1 97.25 92 ASN B N 1
ATOM 3896 C CA . ASN B 1 92 ? -5.945 -3.736 0.219 1 97.25 92 ASN B CA 1
ATOM 3897 C C . ASN B 1 92 ? -6.004 -3.186 1.642 1 97.25 92 ASN B C 1
ATOM 3899 O O . ASN B 1 92 ? -6.738 -2.234 1.913 1 97.25 92 ASN B O 1
ATOM 3903 N N . CYS B 1 93 ? -5.148 -3.707 2.463 1 96.5 93 CYS B N 1
ATOM 3904 C CA . CYS B 1 93 ? -5.207 -3.41 3.889 1 96.5 93 CYS B CA 1
ATOM 3905 C C . CYS B 1 93 ? -4.891 -1.942 4.152 1 96.5 93 CYS B C 1
ATOM 3907 O O . CYS B 1 93 ? -5.465 -1.334 5.059 1 96.5 93 CYS B O 1
ATOM 3909 N N . ARG B 1 94 ? -4.051 -1.438 3.42 1 96.56 94 ARG B N 1
ATOM 3910 C CA . ARG B 1 94 ? -3.666 -0.046 3.631 1 96.56 94 ARG B CA 1
ATOM 3911 C C . ARG B 1 94 ? -4.848 0.891 3.406 1 96.56 94 ARG B C 1
ATOM 3913 O O . ARG B 1 94 ? -5.133 1.749 4.246 1 96.56 94 ARG B O 1
ATOM 3920 N N . LEU B 1 95 ? -5.5 0.722 2.27 1 97.56 95 LEU B N 1
ATOM 3921 C CA . LEU B 1 95 ? -6.652 1.564 1.963 1 97.56 95 LEU B CA 1
ATOM 3922 C C . LEU B 1 95 ? -7.77 1.349 2.977 1 97.56 95 LEU B C 1
ATOM 3924 O O . LEU B 1 95 ? -8.43 2.305 3.393 1 97.56 95 LEU B O 1
ATOM 3928 N N . ARG B 1 96 ? -8.031 0.129 3.312 1 97.75 96 ARG B N 1
ATOM 3929 C CA . ARG B 1 96 ? -9.039 -0.206 4.309 1 97.75 96 ARG B CA 1
ATOM 3930 C C . ARG B 1 96 ? -8.742 0.474 5.641 1 97.75 96 ARG B C 1
ATOM 3932 O O . ARG B 1 96 ? -9.648 1.021 6.277 1 97.75 96 ARG B O 1
ATOM 3939 N N . ASP B 1 97 ? -7.516 0.421 6.047 1 97.75 97 ASP B N 1
ATOM 3940 C CA . ASP B 1 97 ? -7.098 1.039 7.301 1 97.75 97 ASP B CA 1
ATOM 3941 C C . ASP B 1 97 ? -7.273 2.555 7.25 1 97.75 97 ASP B C 1
ATOM 3943 O O . ASP B 1 97 ? -7.711 3.168 8.227 1 97.75 97 ASP B O 1
ATOM 3947 N N . TYR B 1 98 ? -6.887 3.174 6.121 1 98.19 98 TYR B N 1
ATOM 3948 C CA . TYR B 1 98 ? -7.105 4.605 5.953 1 98.19 98 TYR B CA 1
ATOM 3949 C C . TYR B 1 98 ? -8.578 4.957 6.117 1 98.19 98 TYR B C 1
ATOM 3951 O O . TYR B 1 98 ? -8.93 5.863 6.879 1 98.19 98 TYR B O 1
ATOM 3959 N N . ARG B 1 99 ? -9.461 4.242 5.449 1 98.19 99 ARG B N 1
ATOM 3960 C CA . ARG B 1 99 ? -10.891 4.52 5.477 1 98.19 99 ARG B CA 1
ATOM 3961 C C . ARG B 1 99 ? -11.445 4.395 6.891 1 98.19 99 ARG B C 1
ATOM 3963 O O . ARG B 1 99 ? -12.211 5.254 7.344 1 98.19 99 ARG B O 1
ATOM 3970 N N . SER B 1 100 ? -11.07 3.336 7.484 1 98.06 100 SER B N 1
ATOM 3971 C CA . SER B 1 100 ? -11.555 3.088 8.844 1 98.06 100 SER B CA 1
ATOM 3972 C C . SER B 1 100 ? -11.156 4.219 9.781 1 98.06 100 SER B C 1
ATOM 3974 O O . SER B 1 100 ? -11.984 4.707 10.555 1 98.06 100 SER B O 1
ATOM 3976 N N . LEU B 1 101 ? -9.938 4.641 9.742 1 98.31 101 LEU B N 1
ATOM 3977 C CA . LEU B 1 101 ? -9.438 5.703 10.602 1 98.31 101 LEU B CA 1
ATOM 3978 C C . LEU B 1 101 ? -10.094 7.039 10.273 1 98.31 101 LEU B C 1
ATOM 3980 O O . LEU B 1 101 ? -10.438 7.809 11.172 1 98.31 101 LEU B O 1
ATOM 3984 N N . ILE B 1 102 ? -10.273 7.348 9 1 98.56 102 ILE B N 1
ATOM 3985 C CA . ILE B 1 102 ? -10.914 8.578 8.547 1 98.56 102 ILE B CA 1
ATOM 3986 C C . ILE B 1 102 ? -12.352 8.633 9.062 1 98.56 102 ILE B C 1
ATOM 3988 O O . ILE B 1 102 ? -12.789 9.664 9.586 1 98.56 102 ILE B O 1
ATOM 3992 N N . GLU B 1 103 ? -13.055 7.543 8.898 1 97.75 103 GLU B N 1
ATOM 3993 C CA . GLU B 1 103 ? -14.453 7.5 9.32 1 97.75 103 GLU B CA 1
ATOM 3994 C C . GLU B 1 103 ? -14.586 7.742 10.82 1 97.75 103 GLU B C 1
ATOM 3996 O O . GLU B 1 103 ? -15.484 8.461 11.266 1 97.75 103 GLU B O 1
ATOM 4001 N N . LYS B 1 104 ? -13.703 7.211 11.562 1 97.31 104 LYS B N 1
ATOM 4002 C CA . LYS B 1 104 ? -13.703 7.426 13.008 1 97.31 104 LYS B CA 1
ATOM 4003 C C . LYS B 1 104 ? -13.445 8.891 13.344 1 97.31 104 LYS B C 1
ATOM 4005 O O . LYS B 1 104 ? -14.141 9.469 14.18 1 97.31 104 LYS B O 1
ATOM 4010 N N . ASP B 1 105 ? -12.523 9.484 12.719 1 97.25 105 ASP B N 1
ATOM 4011 C CA . ASP B 1 105 ? -12.133 10.859 13.031 1 97.25 105 ASP B CA 1
ATOM 4012 C C . ASP B 1 105 ? -13.172 11.852 12.516 1 97.25 105 ASP B C 1
ATOM 4014 O O . ASP B 1 105 ? -13.477 12.836 13.188 1 97.25 105 ASP B O 1
ATOM 4018 N N . VAL B 1 106 ? -13.664 11.641 11.32 1 97.25 106 VAL B N 1
ATOM 4019 C CA . VAL B 1 106 ? -14.633 12.547 10.719 1 97.25 106 VAL B CA 1
ATOM 4020 C C . VAL B 1 106 ? -15.875 12.648 11.602 1 97.25 106 VAL B C 1
ATOM 4022 O O . VAL B 1 106 ? -16.438 13.734 11.773 1 97.25 106 VAL B O 1
ATOM 4025 N N . ASN B 1 107 ? -16.281 11.586 12.156 1 94.94 107 ASN B N 1
ATOM 4026 C CA . ASN B 1 107 ? -17.5 11.531 12.953 1 94.94 107 ASN B CA 1
ATOM 4027 C C . ASN B 1 107 ? -17.359 12.328 14.242 1 94.94 107 ASN B C 1
ATOM 4029 O O . ASN B 1 107 ? -18.359 12.688 14.867 1 94.94 107 ASN B O 1
ATOM 4033 N N . ARG B 1 108 ? -16.172 12.664 14.602 1 94.75 108 ARG B N 1
ATOM 4034 C CA . ARG B 1 108 ? -15.984 13.383 15.859 1 94.75 108 ARG B CA 1
ATOM 4035 C C . ARG B 1 108 ? -15.336 14.742 15.625 1 94.75 108 ARG B C 1
ATOM 4037 O O . ARG B 1 108 ? -15.039 15.469 16.578 1 94.75 108 ARG B O 1
ATOM 4044 N N . THR B 1 109 ? -15.125 15.164 14.414 1 95.06 109 THR B N 1
ATOM 4045 C CA . THR B 1 109 ? -14.414 16.406 14.102 1 95.06 109 THR B CA 1
ATOM 4046 C C . THR B 1 109 ? -15.375 17.594 14.125 1 95.06 109 THR B C 1
ATOM 4048 O O . THR B 1 109 ? -16.25 17.703 13.266 1 95.06 109 THR B O 1
ATOM 4051 N N . ASP B 1 110 ? -15.234 18.547 15.055 1 95.62 110 ASP B N 1
ATOM 4052 C CA . ASP B 1 110 ? -15.875 19.859 15.133 1 95.62 110 ASP B CA 1
ATOM 4053 C C . ASP B 1 110 ? -17.391 19.734 15.055 1 95.62 110 ASP B C 1
ATOM 4055 O O . ASP B 1 110 ? -18.047 20.516 14.367 1 95.62 110 ASP B O 1
ATOM 4059 N N . ARG B 1 111 ? -17.969 18.875 15.773 1 93.06 111 ARG B N 1
ATOM 4060 C CA . ARG B 1 111 ? -19.406 18.578 15.703 1 93.06 111 ARG B CA 1
ATOM 4061 C C . ARG B 1 111 ? -20.219 19.656 16.375 1 93.06 111 ARG B C 1
ATOM 4063 O O . ARG B 1 111 ? -21.438 19.719 16.203 1 93.06 111 ARG B O 1
ATOM 4070 N N . THR B 1 112 ? -19.562 20.594 17.062 1 91 112 THR B N 1
ATOM 4071 C CA . THR B 1 112 ? -20.266 21.703 17.688 1 91 112 THR B CA 1
ATOM 4072 C C . THR B 1 112 ? -20.344 22.891 16.719 1 91 112 THR B C 1
ATOM 4074 O O . THR B 1 112 ? -21.078 23.859 16.984 1 91 112 THR B O 1
ATOM 4077 N N . ASN B 1 113 ? -19.594 22.828 15.703 1 92.38 113 ASN B N 1
ATOM 4078 C CA . ASN B 1 113 ? -19.672 23.844 14.664 1 92.38 113 ASN B CA 1
ATOM 4079 C C . ASN B 1 113 ? -20.906 23.656 13.789 1 92.38 113 ASN B C 1
ATOM 4081 O O . ASN B 1 113 ? -21.188 22.547 13.344 1 92.38 113 ASN B O 1
ATOM 4085 N N . LYS B 1 114 ? -21.594 24.75 13.508 1 90.88 114 LYS B N 1
ATOM 4086 C CA . LYS B 1 114 ? -22.844 24.703 12.758 1 90.88 114 LYS B CA 1
ATOM 4087 C C . LYS B 1 114 ? -22.641 24.094 11.375 1 90.88 114 LYS B C 1
ATOM 4089 O O . LYS B 1 114 ? -23.531 23.422 10.844 1 90.88 114 LYS B O 1
ATOM 4094 N N . PHE B 1 115 ? -21.578 24.266 10.836 1 92.12 115 PHE B N 1
ATOM 4095 C CA . PHE B 1 115 ? -21.266 23.75 9.508 1 92.12 115 PHE B CA 1
ATOM 4096 C C . PHE B 1 115 ? -21.188 22.234 9.523 1 92.12 115 PHE B C 1
ATOM 4098 O O . PHE B 1 115 ? -21.516 21.578 8.523 1 92.12 115 PHE B O 1
ATOM 4105 N N . TYR B 1 116 ? -20.891 21.625 10.617 1 94.25 116 TYR B N 1
ATOM 4106 C CA . TYR B 1 116 ? -20.641 20.188 10.703 1 94.25 116 TYR B CA 1
ATOM 4107 C C . TYR B 1 116 ? -21.656 19.5 11.602 1 94.25 116 TYR B C 1
ATOM 4109 O O . TYR B 1 116 ? -21.703 18.266 11.68 1 94.25 116 TYR B O 1
ATOM 4117 N N . GLU B 1 117 ? -22.453 20.188 12.203 1 90.62 117 GLU B N 1
ATOM 4118 C CA . GLU B 1 117 ? -23.359 19.656 13.219 1 90.62 117 GLU B CA 1
ATOM 4119 C C . GLU B 1 117 ? -24.469 18.828 12.594 1 90.62 117 GLU B C 1
ATOM 4121 O O . GLU B 1 117 ? -24.906 19.109 11.477 1 90.62 117 GLU B O 1
ATOM 4126 N N . GLY B 1 118 ? -24.922 17.75 13.336 1 87.38 118 GLY B N 1
ATOM 4127 C CA . GLY B 1 118 ? -26.047 16.938 12.891 1 87.38 118 GLY B CA 1
ATOM 4128 C C . GLY B 1 118 ? -25.625 15.641 12.234 1 87.38 118 GLY B C 1
ATOM 4129 O O . GLY B 1 118 ? -24.438 15.438 11.969 1 87.38 118 GLY B O 1
ATOM 4130 N N . GLN B 1 119 ? -26.625 14.82 12.07 1 85.5 119 GLN B N 1
ATOM 4131 C CA . GLN B 1 119 ? -26.391 13.531 11.43 1 85.5 119 GLN B CA 1
ATOM 4132 C C . GLN B 1 119 ? -26.406 13.656 9.906 1 85.5 119 GLN B C 1
ATOM 4134 O O . GLN B 1 119 ? -27.219 14.406 9.352 1 85.5 119 GLN B O 1
ATOM 4139 N N . ASP B 1 120 ? -25.641 12.906 9.219 1 85.38 120 ASP B N 1
ATOM 4140 C CA . ASP B 1 120 ? -25.547 12.906 7.758 1 85.38 120 ASP B CA 1
ATOM 4141 C C . ASP B 1 120 ? -25.328 14.312 7.219 1 85.38 120 ASP B C 1
ATOM 4143 O O . ASP B 1 120 ? -25.984 14.734 6.273 1 85.38 120 ASP B O 1
ATOM 4147 N N . ASN B 1 121 ? -24.578 15.039 7.918 1 91.75 121 ASN B N 1
ATOM 4148 C CA . ASN B 1 121 ? -24.25 16.406 7.547 1 91.75 121 ASN B CA 1
ATOM 4149 C C . ASN B 1 121 ? -23.391 16.453 6.285 1 91.75 121 ASN B C 1
ATOM 4151 O O . ASN B 1 121 ? -22.375 15.742 6.195 1 91.75 121 ASN B O 1
ATOM 4155 N N . PRO B 1 122 ? -23.766 17.203 5.332 1 94.56 122 PRO B N 1
ATOM 4156 C CA . PRO B 1 122 ? -22.984 17.281 4.094 1 94.56 122 PRO B CA 1
ATOM 4157 C C . PRO B 1 122 ? -21.531 17.688 4.336 1 94.56 122 PRO B C 1
ATOM 4159 O O . PRO B 1 122 ? -20.641 17.281 3.594 1 94.56 122 PRO B O 1
ATOM 4162 N N . GLY B 1 123 ? -21.359 18.531 5.336 1 95.88 123 GLY B N 1
ATOM 4163 C CA . GLY B 1 123 ? -20 18.906 5.672 1 95.88 123 GLY B CA 1
ATOM 4164 C C . GLY B 1 123 ? -19.125 17.734 6.059 1 95.88 123 GLY B C 1
ATOM 4165 O O . GLY B 1 123 ? -17.938 17.688 5.711 1 95.88 123 GLY B O 1
ATOM 4166 N N . LEU B 1 124 ? -19.703 16.812 6.77 1 96.69 124 LEU B N 1
ATOM 4167 C CA . LEU B 1 124 ? -18.969 15.617 7.191 1 96.69 124 LEU B CA 1
ATOM 4168 C C . LEU B 1 124 ? -18.688 14.711 6 1 96.69 124 LEU B C 1
ATOM 4170 O O . LEU B 1 124 ? -17.625 14.094 5.934 1 96.69 124 LEU B O 1
ATOM 4174 N N . ILE B 1 125 ? -19.609 14.656 5.094 1 97.06 125 ILE B N 1
ATOM 4175 C CA . ILE B 1 125 ? -19.422 13.875 3.879 1 97.06 125 ILE B CA 1
ATOM 4176 C C . ILE B 1 125 ? -18.266 14.445 3.066 1 97.06 125 ILE B C 1
ATOM 4178 O O . ILE B 1 125 ? -17.422 13.695 2.555 1 97.06 125 ILE B O 1
ATOM 4182 N N . LEU B 1 126 ? -18.266 15.773 2.984 1 98.06 126 LEU B N 1
ATOM 4183 C CA . LEU B 1 126 ? -17.188 16.438 2.26 1 98.06 126 LEU B CA 1
ATOM 4184 C C . LEU B 1 126 ? -15.844 16.203 2.947 1 98.06 126 LEU B C 1
ATOM 4186 O O . LEU B 1 126 ? -14.836 15.984 2.281 1 98.06 126 LEU B O 1
ATOM 4190 N N . LEU B 1 127 ? -15.844 16.25 4.293 1 98.25 127 LEU B N 1
ATOM 4191 C CA . LEU B 1 127 ? -14.633 15.969 5.055 1 98.25 127 LEU B CA 1
ATOM 4192 C C . LEU B 1 127 ? -14.102 14.578 4.738 1 98.25 127 LEU B C 1
ATOM 4194 O O . LEU B 1 127 ? -12.914 14.406 4.457 1 98.25 127 LEU B O 1
ATOM 4198 N N . HIS B 1 128 ? -15 13.648 4.793 1 98.31 128 HIS B N 1
ATOM 4199 C CA . HIS B 1 128 ? -14.664 12.266 4.492 1 98.31 128 HIS B CA 1
ATOM 4200 C C . HIS B 1 128 ? -14.102 12.125 3.084 1 98.31 128 HIS B C 1
ATOM 4202 O O . HIS B 1 128 ? -13.031 11.539 2.893 1 98.31 128 HIS B O 1
ATOM 4208 N N . ASP B 1 129 ? -14.773 12.68 2.162 1 98.62 129 ASP B N 1
ATOM 4209 C CA . ASP B 1 129 ? -14.406 12.492 0.76 1 98.62 129 ASP B CA 1
ATOM 4210 C C . ASP B 1 129 ? -13.062 13.148 0.454 1 98.62 129 ASP B C 1
ATOM 4212 O O . ASP B 1 129 ? -12.25 12.594 -0.296 1 98.62 129 ASP B O 1
ATOM 4216 N N . ILE B 1 130 ? -12.859 14.289 1.005 1 98.88 130 ILE B N 1
ATOM 4217 C CA . ILE B 1 130 ? -11.617 15.008 0.752 1 98.88 130 ILE B CA 1
ATOM 4218 C C . ILE B 1 130 ? -10.445 14.242 1.356 1 98.88 130 ILE B C 1
ATOM 4220 O O . ILE B 1 130 ? -9.383 14.117 0.734 1 98.88 130 ILE B O 1
ATOM 4224 N N . LEU B 1 131 ? -10.625 13.719 2.566 1 98.94 131 LEU B N 1
ATOM 4225 C CA . LEU B 1 131 ? -9.562 12.961 3.215 1 98.94 131 LEU B CA 1
ATOM 4226 C C . LEU B 1 131 ? -9.273 11.672 2.461 1 98.94 131 LEU B C 1
ATOM 4228 O O . LEU B 1 131 ? -8.109 11.297 2.285 1 98.94 131 LEU B O 1
ATOM 4232 N N . MET B 1 132 ? -10.281 10.992 1.968 1 98.81 132 MET B N 1
ATOM 4233 C CA . MET B 1 132 ? -10.086 9.789 1.153 1 98.81 132 MET B CA 1
ATOM 4234 C C . MET B 1 132 ? -9.352 10.125 -0.139 1 98.81 132 MET B C 1
ATOM 4236 O O . MET B 1 132 ? -8.477 9.367 -0.576 1 98.81 132 MET B O 1
ATOM 4240 N N . THR B 1 133 ? -9.758 11.188 -0.733 1 98.88 133 THR B N 1
ATOM 4241 C CA . THR B 1 133 ? -9.117 11.602 -1.977 1 98.88 133 THR B CA 1
ATOM 4242 C C . THR B 1 133 ? -7.652 11.969 -1.739 1 98.88 133 THR B C 1
ATOM 4244 O O . THR B 1 133 ? -6.797 11.711 -2.59 1 98.88 133 THR B O 1
ATOM 4247 N N . TYR B 1 134 ? -7.379 12.531 -0.578 1 98.88 134 TYR B N 1
ATOM 4248 C CA . TYR B 1 134 ? -5.992 12.859 -0.26 1 98.88 134 TYR B CA 1
ATOM 4249 C C . TYR B 1 134 ? -5.137 11.594 -0.188 1 98.88 134 TYR B C 1
ATOM 4251 O O . TYR B 1 134 ? -3.967 11.609 -0.572 1 98.88 134 TYR B O 1
ATOM 4259 N N . CYS B 1 135 ? -5.695 10.516 0.293 1 98.56 135 CYS B N 1
ATOM 4260 C CA . CYS B 1 135 ? -4.969 9.25 0.336 1 98.56 135 CYS B CA 1
ATOM 4261 C C . CYS B 1 135 ? -4.531 8.828 -1.06 1 98.56 135 CYS B C 1
ATOM 4263 O O . CYS B 1 135 ? -3.465 8.234 -1.228 1 98.56 135 CYS B O 1
ATOM 4265 N N . MET B 1 136 ? -5.379 9.086 -2.033 1 98.44 136 MET B N 1
ATOM 4266 C CA . MET B 1 136 ? -5.016 8.766 -3.412 1 98.44 136 MET B CA 1
ATOM 4267 C C . MET B 1 136 ? -3.951 9.727 -3.93 1 98.44 136 MET B C 1
ATOM 4269 O O . MET B 1 136 ? -3.09 9.336 -4.719 1 98.44 136 MET B O 1
ATOM 4273 N N . TYR B 1 137 ? -4.035 11.008 -3.475 1 98.69 137 TYR B N 1
ATOM 4274 C CA . TYR B 1 137 ? -3.076 12.039 -3.848 1 98.69 137 TYR B CA 1
ATOM 4275 C C . TYR B 1 137 ? -1.684 11.711 -3.328 1 98.69 137 TYR B C 1
ATOM 4277 O O . TYR B 1 137 ? -0.696 11.836 -4.055 1 98.69 137 TYR B O 1
ATOM 4285 N N . ASP B 1 138 ? -1.596 11.32 -2.188 1 98.19 138 ASP B N 1
ATOM 4286 C CA . ASP B 1 138 ? -0.374 10.906 -1.504 1 98.19 138 ASP B CA 1
ATOM 4287 C C . ASP B 1 138 ? -0.589 9.602 -0.738 1 98.19 138 ASP B C 1
ATOM 4289 O O . ASP B 1 138 ? -0.799 9.617 0.477 1 98.19 138 ASP B O 1
ATOM 4293 N N . PHE B 1 139 ? -0.435 8.523 -1.455 1 97.81 139 PHE B N 1
ATOM 4294 C CA . PHE B 1 139 ? -0.729 7.215 -0.88 1 97.81 139 PHE B CA 1
ATOM 4295 C C . PHE B 1 139 ? 0.36 6.797 0.101 1 97.81 139 PHE B C 1
ATOM 4297 O O . PHE B 1 139 ? 0.106 6.023 1.026 1 97.81 139 PHE B O 1
ATOM 4304 N N . ASP B 1 140 ? 1.544 7.27 -0.102 1 97.5 140 ASP B N 1
ATOM 4305 C CA . ASP B 1 140 ? 2.654 6.953 0.79 1 97.5 140 ASP B CA 1
ATOM 4306 C C . ASP B 1 140 ? 2.389 7.469 2.203 1 97.5 140 ASP B C 1
ATOM 4308 O O . ASP B 1 140 ? 2.646 6.766 3.184 1 97.5 140 ASP B O 1
ATOM 4312 N N . LEU B 1 141 ? 1.898 8.656 2.281 1 97.44 141 LEU B N 1
ATOM 4313 C CA . LEU B 1 141 ? 1.571 9.211 3.59 1 97.44 141 LEU B CA 1
ATOM 4314 C C . LEU B 1 141 ? 0.237 8.672 4.094 1 97.44 141 LEU B C 1
ATOM 4316 O O . LEU B 1 141 ? 0.109 8.312 5.266 1 97.44 141 LEU B O 1
ATOM 4320 N N . GLY B 1 142 ? -0.75 8.711 3.186 1 97.88 142 GLY B N 1
ATOM 4321 C CA . GLY B 1 142 ? -2.08 8.25 3.547 1 97.88 142 GLY B CA 1
ATOM 4322 C C . GLY B 1 142 ? -2.781 9.164 4.535 1 97.88 142 GLY B C 1
ATOM 4323 O O . GLY B 1 142 ? -2.838 10.375 4.336 1 97.88 142 GLY B O 1
ATOM 4324 N N . TYR B 1 143 ? -3.48 8.523 5.527 1 98.38 143 TYR B N 1
ATOM 4325 C CA . TYR B 1 143 ? -4.172 9.281 6.562 1 98.38 143 TYR B CA 1
ATOM 4326 C C . TYR B 1 143 ? -3.562 9.016 7.934 1 98.38 143 TYR B C 1
ATOM 4328 O O . TYR B 1 143 ? -3.361 7.855 8.312 1 98.38 143 TYR B O 1
ATOM 4336 N N . VAL B 1 144 ? -3.27 10.031 8.531 1 97.69 144 VAL B N 1
ATOM 4337 C CA . VAL B 1 144 ? -2.803 10 9.914 1 97.69 144 VAL B CA 1
ATOM 4338 C C . VAL B 1 144 ? -3.715 10.859 10.789 1 97.69 144 VAL B C 1
ATOM 4340 O O . VAL B 1 144 ? -4.199 11.906 10.352 1 97.69 144 VAL B O 1
ATOM 4343 N N . GLN B 1 145 ? -3.93 10.391 12.008 1 96.31 145 GLN B N 1
ATOM 4344 C CA . GLN B 1 145 ? -4.805 11.117 12.922 1 96.31 145 GLN B CA 1
ATOM 4345 C C . GLN B 1 145 ? -4.324 12.547 13.133 1 96.31 145 GLN B C 1
ATOM 4347 O O . GLN B 1 145 ? -3.123 12.789 13.281 1 96.31 145 GLN B O 1
ATOM 4352 N N . GLY B 1 146 ? -5.277 13.461 13.109 1 97.19 146 GLY B N 1
ATOM 4353 C CA . GLY B 1 146 ? -4.965 14.875 13.203 1 97.19 146 GLY B CA 1
ATOM 4354 C C . GLY B 1 146 ? -5.164 15.617 11.898 1 97.19 146 GLY B C 1
ATOM 4355 O O . GLY B 1 146 ? -5.352 16.844 11.891 1 97.19 146 GLY B O 1
ATOM 4356 N N . MET B 1 147 ? -5.148 14.898 10.797 1 98.5 147 MET B N 1
ATOM 4357 C CA . MET B 1 147 ? -5.309 15.531 9.492 1 98.5 147 MET B CA 1
ATOM 4358 C C . MET B 1 147 ? -6.707 16.125 9.344 1 98.5 147 MET B C 1
ATOM 4360 O O . MET B 1 147 ? -6.883 17.156 8.688 1 98.5 147 MET B O 1
ATOM 4364 N N . SER B 1 148 ? -7.746 15.5 9.961 1 98.56 148 SER B N 1
ATOM 4365 C CA . SER B 1 148 ? -9.102 16.031 9.898 1 98.56 148 SER B CA 1
ATOM 4366 C C . SER B 1 148 ? -9.195 17.391 10.586 1 98.56 148 SER B C 1
ATOM 4368 O O . SER B 1 148 ? -9.922 18.266 10.125 1 98.56 148 SER B O 1
ATOM 4370 N N . ASP B 1 149 ? -8.375 17.562 11.641 1 98.06 149 ASP B N 1
ATOM 4371 C CA . ASP B 1 149 ? -8.328 18.844 12.352 1 98.06 149 ASP B CA 1
ATOM 4372 C C . ASP B 1 149 ? -7.793 19.938 11.445 1 98.06 149 ASP B C 1
ATOM 4374 O O . ASP B 1 149 ? -8.219 21.094 11.547 1 98.06 149 ASP B O 1
ATOM 4378 N N . LEU B 1 150 ? -6.863 19.578 10.625 1 98.62 150 LEU B N 1
ATOM 4379 C CA . LEU B 1 150 ? -6.262 20.562 9.727 1 98.62 150 LEU B CA 1
ATOM 4380 C C . LEU B 1 150 ? -7.203 20.891 8.57 1 98.62 150 LEU B C 1
ATOM 4382 O O . LEU B 1 150 ? -7.262 22.031 8.117 1 98.62 150 LEU B O 1
ATOM 4386 N N . LEU B 1 151 ? -7.926 19.922 8.141 1 98.81 151 LEU B N 1
ATOM 4387 C CA . LEU B 1 151 ? -8.797 20.109 6.984 1 98.81 151 LEU B CA 1
ATOM 4388 C C . LEU B 1 151 ? -10.055 20.875 7.375 1 98.81 151 LEU B C 1
ATOM 4390 O O . LEU B 1 151 ? -10.57 21.672 6.586 1 98.81 151 LEU B O 1
ATOM 4394 N N . SER B 1 152 ? -10.586 20.719 8.5 1 98.56 152 SER B N 1
ATOM 4395 C CA . SER B 1 152 ? -11.898 21.188 8.93 1 98.56 152 SER B CA 1
ATOM 4396 C C . SER B 1 152 ? -12.016 22.703 8.766 1 98.56 152 SER B C 1
ATOM 4398 O O . SER B 1 152 ? -12.922 23.188 8.094 1 98.56 152 SER B O 1
ATOM 4400 N N . PRO B 1 153 ? -11.094 23.516 9.289 1 98.06 153 PRO B N 1
ATOM 4401 C CA . PRO B 1 153 ? -11.219 24.953 9.109 1 98.06 153 PRO B CA 1
ATOM 4402 C C . PRO B 1 153 ? -11.102 25.375 7.645 1 98.06 153 PRO B C 1
ATOM 4404 O O . PRO B 1 153 ? -11.773 26.328 7.215 1 98.06 153 PRO B O 1
ATOM 4407 N N . ILE B 1 154 ? -10.305 24.672 6.914 1 98.44 154 ILE B N 1
ATOM 4408 C CA . ILE B 1 154 ? -10.109 25.016 5.508 1 98.44 154 ILE B CA 1
ATOM 4409 C C . ILE B 1 154 ? -11.406 24.766 4.734 1 98.44 154 ILE B C 1
ATOM 4411 O O . ILE B 1 154 ? -11.828 25.625 3.943 1 98.44 154 ILE B O 1
ATOM 4415 N N . LEU B 1 155 ? -11.977 23.625 5.012 1 98.44 155 LEU B N 1
ATOM 4416 C CA . LEU B 1 155 ? -13.227 23.297 4.336 1 98.44 155 LEU B CA 1
ATOM 4417 C C . LEU B 1 155 ? -14.328 24.281 4.738 1 98.44 155 LEU B C 1
ATOM 4419 O O . LEU B 1 155 ? -15.133 24.688 3.898 1 98.44 155 LEU B O 1
ATOM 4423 N N . TYR B 1 156 ? -14.367 24.641 5.938 1 97 156 TYR B N 1
ATOM 4424 C CA . TYR B 1 156 ? -15.336 25.609 6.449 1 97 156 TYR B CA 1
ATOM 4425 C C . TYR B 1 156 ? -15.242 26.922 5.699 1 97 156 TYR B C 1
ATOM 4427 O O . TYR B 1 156 ? -16.266 27.516 5.328 1 97 156 TYR B O 1
ATOM 4435 N N . VAL B 1 157 ? -14.078 27.391 5.461 1 96.25 157 VAL B N 1
ATOM 4436 C CA . VAL B 1 157 ? -13.859 28.688 4.824 1 96.25 157 VAL B CA 1
ATOM 4437 C C . VAL B 1 157 ? -14.109 28.578 3.324 1 96.25 157 VAL B C 1
ATOM 4439 O O . VAL B 1 157 ? -14.773 29.438 2.732 1 96.25 157 VAL B O 1
ATOM 4442 N N . MET B 1 158 ? -13.625 27.531 2.715 1 96.56 158 MET B N 1
ATOM 4443 C CA . MET B 1 158 ? -13.688 27.422 1.261 1 96.56 158 MET B CA 1
ATOM 4444 C C . MET B 1 158 ? -15.102 27.094 0.802 1 96.56 158 MET B C 1
ATOM 4446 O O . MET B 1 158 ? -15.539 27.547 -0.262 1 96.56 158 MET B O 1
ATOM 4450 N N . GLU B 1 159 ? -15.766 26.266 1.571 1 95.06 159 GLU B N 1
ATOM 4451 C CA . GLU B 1 159 ? -17.109 25.797 1.246 1 95.06 159 GLU B CA 1
ATOM 4452 C C . GLU B 1 159 ? -17.172 25.234 -0.171 1 95.06 159 GLU B C 1
ATOM 4454 O O . GLU B 1 159 ? -18.156 25.438 -0.881 1 95.06 159 GLU B O 1
ATOM 4459 N N . ASN B 1 160 ? -16.172 24.812 -0.678 1 96.06 160 ASN B N 1
ATOM 4460 C CA . ASN B 1 160 ? -15.984 24.172 -1.976 1 96.06 160 ASN B CA 1
ATOM 4461 C C . ASN B 1 160 ? -15.031 22.984 -1.88 1 96.06 160 ASN B C 1
ATOM 4463 O O . ASN B 1 160 ? -13.891 23.125 -1.45 1 96.06 160 ASN B O 1
ATOM 4467 N N . GLU B 1 161 ? -15.484 21.906 -2.309 1 97.94 161 GLU B N 1
ATOM 4468 C CA . GLU B 1 161 ? -14.773 20.656 -2.135 1 97.94 161 GLU B CA 1
ATOM 4469 C C . GLU B 1 161 ? -13.406 20.688 -2.807 1 97.94 161 GLU B C 1
ATOM 4471 O O . GLU B 1 161 ? -12.398 20.312 -2.203 1 97.94 161 GLU B O 1
ATOM 4476 N N . VAL B 1 162 ? -13.359 21.188 -4.039 1 98.56 162 VAL B N 1
ATOM 4477 C CA . VAL B 1 162 ? -12.133 21.172 -4.836 1 98.56 162 VAL B CA 1
ATOM 4478 C C . VAL B 1 162 ? -11.133 22.172 -4.258 1 98.56 162 VAL B C 1
ATOM 4480 O O . VAL B 1 162 ? -9.969 21.828 -4.039 1 98.56 162 VAL B O 1
ATOM 4483 N N . ASP B 1 163 ? -11.594 23.375 -3.979 1 98.12 163 ASP B N 1
ATOM 4484 C CA . ASP B 1 163 ? -10.727 24.391 -3.4 1 98.12 163 ASP B CA 1
ATOM 4485 C C . ASP B 1 163 ? -10.219 23.969 -2.027 1 98.12 163 ASP B C 1
ATOM 4487 O O . ASP B 1 163 ? -9.047 24.188 -1.698 1 98.12 163 ASP B O 1
ATOM 4491 N N . ALA B 1 164 ? -11.07 23.375 -1.265 1 98.69 164 ALA B N 1
ATOM 4492 C CA . ALA B 1 164 ? -10.672 22.906 0.056 1 98.69 164 ALA B CA 1
ATOM 4493 C C . ALA B 1 164 ? -9.586 21.828 -0.052 1 98.69 164 ALA B C 1
ATOM 4495 O O . ALA B 1 164 ? -8.617 21.844 0.715 1 98.69 164 ALA B O 1
ATOM 4496 N N . PHE B 1 165 ? -9.781 20.984 -1.025 1 98.88 165 PHE B N 1
ATOM 4497 C CA . PHE B 1 165 ? -8.812 19.906 -1.208 1 98.88 165 PHE B CA 1
ATOM 4498 C C . PHE B 1 165 ? -7.434 20.469 -1.518 1 98.88 165 PHE B C 1
ATOM 4500 O O . PHE B 1 165 ? -6.441 20.078 -0.899 1 98.88 165 PHE B O 1
ATOM 4507 N N . TRP B 1 166 ? -7.363 21.266 -2.492 1 98.81 166 TRP B N 1
ATOM 4508 C CA . TRP B 1 166 ? -6.055 21.734 -2.941 1 98.81 166 TRP B CA 1
ATOM 4509 C C . TRP B 1 166 ? -5.406 22.625 -1.891 1 98.81 166 TRP B C 1
ATOM 4511 O O . TRP B 1 166 ? -4.184 22.594 -1.718 1 98.81 166 TRP B O 1
ATOM 4521 N N . CYS B 1 167 ? -6.172 23.453 -1.165 1 98.62 167 CYS B N 1
ATOM 4522 C CA . CYS B 1 167 ? -5.633 24.219 -0.04 1 98.62 167 CYS B CA 1
ATOM 4523 C C . CYS B 1 167 ? -5.113 23.281 1.046 1 98.62 167 CYS B C 1
ATOM 4525 O O . CYS B 1 167 ? -4.035 23.5 1.599 1 98.62 167 CYS B O 1
ATOM 4527 N N . PHE B 1 168 ? -5.863 22.266 1.328 1 98.81 168 PHE B N 1
ATOM 4528 C CA . PHE B 1 168 ? -5.465 21.266 2.312 1 98.81 168 PHE B CA 1
ATOM 4529 C C . PHE B 1 168 ? -4.191 20.547 1.876 1 98.81 168 PHE B C 1
ATOM 4531 O O . PHE B 1 168 ? -3.281 20.344 2.682 1 98.81 168 PHE B O 1
ATOM 4538 N N . ALA B 1 169 ? -4.172 20.125 0.625 1 98.81 169 ALA B N 1
ATOM 4539 C CA . ALA B 1 169 ? -3.002 19.422 0.104 1 98.81 169 ALA B CA 1
ATOM 4540 C C . ALA B 1 169 ? -1.746 20.281 0.234 1 98.81 169 ALA B C 1
ATOM 4542 O O . ALA B 1 169 ? -0.68 19.766 0.597 1 98.81 169 ALA B O 1
ATOM 4543 N N . LEU B 1 170 ? -1.87 21.547 -0.086 1 98.31 170 LEU B N 1
ATOM 4544 C CA . LEU B 1 170 ? -0.734 22.453 0.016 1 98.31 170 LEU B CA 1
ATOM 4545 C C . LEU B 1 170 ? -0.345 22.688 1.474 1 98.31 170 LEU B C 1
ATOM 4547 O O . LEU B 1 170 ? 0.842 22.766 1.798 1 98.31 170 LEU B O 1
ATOM 4551 N N . TYR B 1 171 ? -1.332 22.766 2.307 1 98.5 171 TYR B N 1
ATOM 4552 C CA . TYR B 1 171 ? -1.041 22.875 3.732 1 98.5 171 TYR B CA 1
ATOM 4553 C C . TYR B 1 171 ? -0.353 21.625 4.246 1 98.5 171 TYR B C 1
ATOM 4555 O O . TYR B 1 171 ? 0.574 21.703 5.055 1 98.5 171 TYR B O 1
ATOM 4563 N N . MET B 1 172 ? -0.79 20.484 3.777 1 98.44 172 MET B N 1
ATOM 4564 C CA . MET B 1 172 ? -0.195 19.219 4.168 1 98.44 172 MET B CA 1
ATOM 4565 C C . MET B 1 172 ? 1.254 19.125 3.701 1 98.44 172 MET B C 1
ATOM 4567 O O . MET B 1 172 ? 2.086 18.5 4.363 1 98.44 172 MET B O 1
ATOM 4571 N N . ASP B 1 173 ? 1.541 19.781 2.605 1 97.12 173 ASP B N 1
ATOM 4572 C CA . ASP B 1 173 ? 2.936 19.828 2.178 1 97.12 173 ASP B CA 1
ATOM 4573 C C . ASP B 1 173 ? 3.814 20.484 3.234 1 97.12 173 ASP B C 1
ATOM 4575 O O . ASP B 1 173 ? 4.945 20.047 3.475 1 97.12 173 ASP B O 1
ATOM 4579 N N . GLN B 1 174 ? 3.277 21.484 3.838 1 95.62 174 GLN B N 1
ATOM 4580 C CA . GLN B 1 174 ? 3.99 22.188 4.898 1 95.62 174 GLN B CA 1
ATOM 4581 C C . GLN B 1 174 ? 4.062 21.344 6.168 1 95.62 174 GLN B C 1
ATOM 4583 O O . GLN B 1 174 ? 5.062 21.391 6.887 1 95.62 174 GLN B O 1
ATOM 4588 N N . MET B 1 175 ? 3.057 20.594 6.406 1 97.25 175 MET B N 1
ATOM 4589 C CA . MET B 1 175 ? 2.904 19.859 7.656 1 97.25 175 MET B CA 1
ATOM 4590 C C . MET B 1 175 ? 3.346 18.406 7.484 1 97.25 175 MET B C 1
ATOM 4592 O O . MET B 1 175 ? 3.244 17.609 8.422 1 97.25 175 MET B O 1
ATOM 4596 N N . HIS B 1 176 ? 3.85 18.062 6.332 1 97.5 176 HIS B N 1
ATOM 4597 C CA . HIS B 1 176 ? 4.062 16.672 5.926 1 97.5 176 HIS B CA 1
ATOM 4598 C C . HIS B 1 176 ? 4.918 15.93 6.941 1 97.5 176 HIS B C 1
ATOM 4600 O O . HIS B 1 176 ? 4.594 14.805 7.324 1 97.5 176 HIS B O 1
ATOM 4606 N N . GLN B 1 177 ? 5.938 16.547 7.449 1 96.06 177 GLN B N 1
ATOM 4607 C CA . GLN B 1 177 ? 6.898 15.898 8.344 1 96.06 177 GLN B CA 1
ATOM 4608 C C . GLN B 1 177 ? 6.27 15.586 9.695 1 96.06 177 GLN B C 1
ATOM 4610 O O . GLN B 1 177 ? 6.719 14.68 10.398 1 96.06 177 GLN B O 1
ATOM 4615 N N . ASN B 1 178 ? 5.238 16.312 10.039 1 96.88 178 ASN B N 1
ATOM 4616 C CA . ASN B 1 178 ? 4.555 16.062 11.305 1 96.88 178 ASN B CA 1
ATOM 4617 C C . ASN B 1 178 ? 3.852 14.703 11.305 1 96.88 178 ASN B C 1
ATOM 4619 O O . ASN B 1 178 ? 3.613 14.133 12.367 1 96.88 178 ASN B O 1
ATOM 4623 N N . PHE B 1 179 ? 3.602 14.203 10.125 1 97.25 179 PHE B N 1
ATOM 4624 C CA . PHE B 1 179 ? 2.717 13.047 10.055 1 97.25 179 PHE B CA 1
ATOM 4625 C C . PHE B 1 179 ? 3.459 11.828 9.516 1 97.25 179 PHE B C 1
ATOM 4627 O O . PHE B 1 179 ? 2.879 10.75 9.398 1 97.25 179 PHE B O 1
ATOM 4634 N N . GLU B 1 180 ? 4.664 12.031 9.297 1 95.25 180 GLU B N 1
ATOM 4635 C CA . GLU B 1 180 ? 5.449 10.891 8.828 1 95.25 180 GLU B CA 1
ATOM 4636 C C . GLU B 1 180 ? 5.605 9.844 9.93 1 95.25 180 GLU B C 1
ATOM 4638 O O . GLU B 1 180 ? 5.547 10.164 11.117 1 95.25 180 GLU B O 1
ATOM 4643 N N . GLU B 1 181 ? 5.824 8.594 9.625 1 87.06 181 GLU B N 1
ATOM 4644 C CA . GLU B 1 181 ? 5.824 7.445 10.523 1 87.06 181 GLU B CA 1
ATOM 4645 C C . GLU B 1 181 ? 6.852 7.613 11.633 1 87.06 181 GLU B C 1
ATOM 4647 O O . GLU B 1 181 ? 6.551 7.375 12.805 1 87.06 181 GLU B O 1
ATOM 4652 N N . GLN B 1 182 ? 8.016 7.98 11.445 1 89 182 GLN B N 1
ATOM 4653 C CA . GLN B 1 182 ? 9.031 8.102 12.492 1 89 182 GLN B CA 1
ATOM 4654 C C . GLN B 1 182 ? 8.93 9.445 13.203 1 89 182 GLN B C 1
ATOM 4656 O O . GLN B 1 182 ? 9.641 9.695 14.18 1 89 182 GLN B O 1
ATOM 4661 N N . MET B 1 183 ? 8 10.273 12.773 1 90.12 183 MET B N 1
ATOM 4662 C CA . MET B 1 183 ? 7.703 11.586 13.344 1 90.12 183 MET B CA 1
ATOM 4663 C C . MET B 1 183 ? 8.984 12.359 13.625 1 90.12 183 MET B C 1
ATOM 4665 O O . MET B 1 183 ? 9.109 13.008 14.672 1 90.12 183 MET B O 1
ATOM 4669 N N . GLN B 1 184 ? 9.945 12.133 12.805 1 92.56 184 GLN B N 1
ATOM 4670 C CA . GLN B 1 184 ? 11.211 12.836 12.945 1 92.56 184 GLN B CA 1
ATOM 4671 C C . GLN B 1 184 ? 11.008 14.352 12.953 1 92.56 184 GLN B C 1
ATOM 4673 O O . GLN B 1 184 ? 11.703 15.07 13.672 1 92.56 184 GLN B O 1
ATOM 4678 N N . GLY B 1 185 ? 10.078 14.805 12.18 1 95.81 185 GLY B N 1
ATOM 4679 C CA . GLY B 1 185 ? 9.758 16.219 12.164 1 95.81 185 GLY B CA 1
ATOM 4680 C C . GLY B 1 185 ? 9.266 16.734 13.5 1 95.81 185 GLY B C 1
ATOM 4681 O O . GLY B 1 185 ? 9.656 17.828 13.93 1 95.81 185 GLY B O 1
ATOM 4682 N N . MET B 1 186 ? 8.469 16.047 14.188 1 96.44 186 MET B N 1
ATOM 4683 C CA . MET B 1 186 ? 7.93 16.406 15.5 1 96.44 186 MET B CA 1
ATOM 4684 C C . MET B 1 186 ? 9.039 16.438 16.547 1 96.44 186 MET B C 1
ATOM 4686 O O . MET B 1 186 ? 9.094 17.359 17.359 1 96.44 186 MET B O 1
ATOM 4690 N N . LYS B 1 187 ? 9.836 15.406 16.484 1 96.25 187 LYS B N 1
ATOM 4691 C CA . LYS B 1 187 ? 10.953 15.352 17.422 1 96.25 187 LYS B CA 1
ATOM 4692 C C . LYS B 1 187 ? 11.875 16.562 17.25 1 96.25 187 LYS B C 1
ATOM 4694 O O . LYS B 1 187 ? 12.297 17.172 18.234 1 96.25 187 LYS B O 1
ATOM 4699 N N . THR B 1 188 ? 12.117 16.812 16.031 1 97.31 188 THR B N 1
ATOM 4700 C CA . THR B 1 188 ? 12.961 17.969 15.727 1 97.31 188 THR B CA 1
ATOM 4701 C C . THR B 1 188 ? 12.352 19.25 16.281 1 97.31 188 THR B C 1
ATOM 4703 O O . THR B 1 188 ? 13.047 20.062 16.875 1 97.31 188 THR B O 1
ATOM 4706 N N . GLN B 1 189 ? 11.117 19.422 16.156 1 97.94 189 GLN B N 1
ATOM 4707 C CA . GLN B 1 189 ? 10.438 20.625 16.625 1 97.94 189 GLN B CA 1
ATOM 4708 C C . GLN B 1 189 ? 10.461 20.703 18.156 1 97.94 189 GLN B C 1
ATOM 4710 O O . GLN B 1 189 ? 10.594 21.797 18.719 1 97.94 189 GLN B O 1
ATOM 4715 N N . LEU B 1 190 ? 10.352 19.578 18.812 1 98 190 LEU B N 1
ATOM 4716 C CA . LEU B 1 190 ? 10.398 19.562 20.266 1 98 190 LEU B CA 1
ATOM 4717 C C . LEU B 1 190 ? 11.781 19.953 20.766 1 98 190 LEU B C 1
ATOM 4719 O O . LEU B 1 190 ? 11.906 20.672 21.766 1 98 190 LEU B O 1
ATOM 4723 N N . ILE B 1 191 ? 12.781 19.484 20.062 1 97.75 191 ILE B N 1
ATOM 4724 C CA . ILE B 1 191 ? 14.148 19.844 20.406 1 97.75 191 ILE B CA 1
ATOM 4725 C C . ILE B 1 191 ? 14.359 21.344 20.188 1 97.75 191 ILE B C 1
ATOM 4727 O O . ILE B 1 191 ? 14.969 22.031 21.016 1 97.75 191 ILE B O 1
ATOM 4731 N N . GLN B 1 192 ? 13.883 21.797 19.094 1 98.06 192 GLN B N 1
ATOM 4732 C CA . GLN B 1 192 ? 13.984 23.219 18.797 1 98.06 192 GLN B CA 1
ATOM 4733 C C . GLN B 1 192 ? 13.242 24.047 19.844 1 98.06 192 GLN B C 1
ATOM 4735 O O . GLN B 1 192 ? 13.742 25.094 20.281 1 98.06 192 GLN B O 1
ATOM 4740 N N . LEU B 1 193 ? 12.086 23.609 20.25 1 98.12 193 LEU B N 1
ATOM 4741 C CA . LEU B 1 193 ? 11.305 24.297 21.266 1 98.12 193 LEU B CA 1
ATOM 4742 C C . LEU B 1 193 ? 12.07 24.344 22.594 1 98.12 193 LEU B C 1
ATOM 4744 O O . LEU B 1 193 ? 12.094 25.391 23.25 1 98.12 193 LEU B O 1
ATOM 4748 N N . SER B 1 194 ? 12.633 23.234 22.953 1 97.44 194 SER B N 1
ATOM 4749 C CA . SER B 1 194 ? 13.43 23.188 24.188 1 97.44 194 SER B CA 1
ATOM 4750 C C . SER B 1 194 ? 14.602 24.156 24.125 1 97.44 194 SER B C 1
ATOM 4752 O O . SER B 1 194 ? 14.922 24.812 25.125 1 97.44 194 SER B O 1
ATOM 4754 N N . THR B 1 195 ? 15.227 24.203 22.984 1 96.94 195 THR B N 1
ATOM 4755 C CA . THR B 1 195 ? 16.359 25.109 22.781 1 96.94 195 THR B CA 1
ATOM 4756 C C . THR B 1 195 ? 15.922 26.562 22.938 1 96.94 195 THR B C 1
ATOM 4758 O O . THR B 1 195 ? 16.609 27.344 23.594 1 96.94 195 THR B O 1
ATOM 4761 N N . LEU B 1 196 ? 14.82 26.891 22.391 1 96.62 196 LEU B N 1
ATOM 4762 C CA . LEU B 1 196 ? 14.281 28.234 22.5 1 96.62 196 LEU B CA 1
ATOM 4763 C C . LEU B 1 196 ? 13.914 28.562 23.938 1 96.62 196 LEU B C 1
ATOM 4765 O O . LEU B 1 196 ? 14.227 29.641 24.438 1 96.62 196 LEU B O 1
ATOM 4769 N N . LEU B 1 197 ? 13.25 27.641 24.625 1 96.25 197 LEU B N 1
ATOM 4770 C CA . LEU B 1 197 ? 12.805 27.828 26 1 96.25 197 LEU B CA 1
ATOM 4771 C C . LEU B 1 197 ? 14 28 26.938 1 96.25 197 LEU B C 1
ATOM 4773 O O . LEU B 1 197 ? 13.938 28.797 27.891 1 96.25 197 LEU B O 1
ATOM 4777 N N . ARG B 1 198 ? 15.055 27.234 26.672 1 95.31 198 ARG B N 1
ATOM 4778 C CA . ARG B 1 198 ? 16.266 27.328 27.5 1 95.31 198 ARG B CA 1
ATOM 4779 C C . ARG B 1 198 ? 16.875 28.719 27.406 1 95.31 198 ARG B C 1
ATOM 4781 O O . ARG B 1 198 ? 17.359 29.25 28.406 1 95.31 198 ARG B O 1
ATOM 4788 N N . LEU B 1 199 ? 16.891 29.25 26.25 1 94.06 199 LEU B N 1
ATOM 4789 C CA . LEU B 1 199 ? 17.422 30.609 26.078 1 94.06 199 LEU B CA 1
ATOM 4790 C C . LEU B 1 199 ? 16.531 31.625 26.766 1 94.06 199 LEU B C 1
ATOM 4792 O O . LEU B 1 199 ? 17.031 32.562 27.406 1 94.06 199 LEU B O 1
ATOM 4796 N N . LEU B 1 200 ? 15.211 31.484 26.688 1 94.31 200 LEU B N 1
ATOM 4797 C CA . LEU B 1 200 ? 14.25 32.438 27.219 1 94.31 200 LEU B CA 1
ATOM 4798 C C . LEU B 1 200 ? 14.172 32.344 28.734 1 94.31 200 LEU B C 1
ATOM 4800 O O . LEU B 1 200 ? 14.07 33.375 29.422 1 94.31 200 LEU B O 1
ATOM 4804 N N . ASP B 1 201 ? 14.188 31.156 29.281 1 94.81 201 ASP B N 1
ATOM 4805 C CA . ASP B 1 201 ? 14.031 30.938 30.703 1 94.81 201 ASP B CA 1
ATOM 4806 C C . ASP B 1 201 ? 14.695 29.625 31.141 1 94.81 201 ASP B C 1
ATOM 4808 O O . ASP B 1 201 ? 14.031 28.594 31.266 1 94.81 201 ASP B O 1
ATOM 4812 N N . SER B 1 202 ? 15.922 29.703 31.484 1 95.56 202 SER B N 1
ATOM 4813 C CA . SER B 1 202 ? 16.703 28.531 31.859 1 95.56 202 SER B CA 1
ATOM 4814 C C . SER B 1 202 ? 16.172 27.922 33.156 1 95.56 202 SER B C 1
ATOM 4816 O O . SER B 1 202 ? 16.188 26.703 33.344 1 95.56 202 SER B O 1
ATOM 4818 N N . GLY B 1 203 ? 15.734 28.781 34.031 1 96.62 203 GLY B N 1
ATOM 4819 C CA . GLY B 1 203 ? 15.172 28.297 35.281 1 96.62 203 GLY B CA 1
ATOM 4820 C C . GLY B 1 203 ? 13.938 27.438 35.094 1 96.62 203 GLY B C 1
ATOM 4821 O O . GLY B 1 203 ? 13.812 26.375 35.719 1 96.62 203 GLY B O 1
ATOM 4822 N N . PHE B 1 204 ? 13.07 27.875 34.312 1 96.69 204 PHE B N 1
ATOM 4823 C CA . PHE B 1 204 ? 11.859 27.125 34.031 1 96.69 204 PHE B CA 1
ATOM 4824 C C . PHE B 1 204 ? 12.203 25.812 33.312 1 96.69 204 PHE B C 1
ATOM 4826 O O . PHE B 1 204 ? 11.617 24.766 33.594 1 96.69 204 PHE B O 1
ATOM 4833 N N . CYS B 1 205 ? 13.156 25.859 32.406 1 95.62 205 CYS B N 1
ATOM 4834 C CA . CYS B 1 205 ? 13.594 24.672 31.688 1 95.62 205 CYS B CA 1
ATOM 4835 C C . CYS B 1 205 ? 14.156 23.625 32.656 1 95.62 205 CYS B C 1
ATOM 4837 O O . CYS B 1 205 ? 13.875 22.438 32.5 1 95.62 205 CYS B O 1
ATOM 4839 N N . ASN B 1 206 ? 14.938 24.109 33.562 1 96.94 206 ASN B N 1
ATOM 4840 C CA . ASN B 1 206 ? 15.508 23.219 34.562 1 96.94 206 ASN B CA 1
ATOM 4841 C C . ASN B 1 206 ? 14.414 22.562 35.406 1 96.94 206 ASN B C 1
ATOM 4843 O O . ASN B 1 206 ? 14.516 21.391 35.781 1 96.94 206 ASN B O 1
ATOM 4847 N N . TYR B 1 207 ? 13.508 23.391 35.719 1 97.5 207 TYR B N 1
ATOM 4848 C CA . TYR B 1 207 ? 12.391 22.844 36.5 1 97.5 207 TYR B CA 1
ATOM 4849 C C . TYR B 1 207 ? 11.688 21.734 35.719 1 97.5 207 TYR B C 1
ATOM 4851 O O . TYR B 1 207 ? 11.422 20.656 36.281 1 97.5 207 TYR B O 1
ATOM 4859 N N . LEU B 1 208 ? 11.344 21.938 34.5 1 97.44 208 LEU B N 1
ATOM 4860 C CA . LEU B 1 208 ? 10.672 20.953 33.688 1 97.44 208 LEU B CA 1
ATOM 4861 C C . LEU B 1 208 ? 11.508 19.672 33.562 1 97.44 208 LEU B C 1
ATOM 4863 O O . LEU B 1 208 ? 10.969 18.562 33.625 1 97.44 208 LEU B O 1
ATOM 4867 N N . GLU B 1 209 ? 12.797 19.844 33.406 1 96.69 209 GLU B N 1
ATOM 4868 C CA . GLU B 1 209 ? 13.695 18.703 33.344 1 96.69 209 GLU B CA 1
ATOM 4869 C C . GLU B 1 209 ? 13.68 17.906 34.625 1 96.69 209 GLU B C 1
ATOM 4871 O O . GLU B 1 209 ? 13.672 16.672 34.625 1 96.69 209 GLU B O 1
ATOM 4876 N N . SER B 1 210 ? 13.656 18.625 35.688 1 97.06 210 SER B N 1
ATOM 4877 C CA . SER B 1 210 ? 13.656 17.984 37 1 97.06 210 SER B CA 1
ATOM 4878 C C . SER B 1 210 ? 12.359 17.203 37.219 1 97.06 210 SER B C 1
ATOM 4880 O O . SER B 1 210 ? 12.336 16.25 38 1 97.06 210 SER B O 1
ATOM 4882 N N . GLN B 1 211 ? 11.305 17.594 36.625 1 96.38 211 GLN B N 1
ATOM 4883 C CA . GLN B 1 211 ? 10.016 16.922 36.75 1 96.38 211 GLN B CA 1
ATOM 4884 C C . GLN B 1 211 ? 9.789 15.953 35.594 1 96.38 211 GLN B C 1
ATOM 4886 O O . GLN B 1 211 ? 8.648 15.641 35.25 1 96.38 211 GLN B O 1
ATOM 4891 N N . ASP B 1 212 ? 10.797 15.578 34.875 1 94.19 212 ASP B N 1
ATOM 4892 C CA . ASP B 1 212 ? 10.789 14.617 33.781 1 94.19 212 ASP B CA 1
ATOM 4893 C C . ASP B 1 212 ? 9.938 15.117 32.625 1 94.19 212 ASP B C 1
ATOM 4895 O O . ASP B 1 212 ? 9.281 14.32 31.938 1 94.19 212 ASP B O 1
ATOM 4899 N N . SER B 1 213 ? 9.938 16.375 32.438 1 95.38 213 SER B N 1
ATOM 4900 C CA . SER B 1 213 ? 9.156 17 31.375 1 95.38 213 SER B CA 1
ATOM 4901 C C . SER B 1 213 ? 10.047 17.844 30.469 1 95.38 213 SER B C 1
ATOM 4903 O O . SER B 1 213 ? 9.578 18.781 29.828 1 95.38 213 SER B O 1
ATOM 4905 N N . GLY B 1 214 ? 11.281 17.422 30.406 1 93.62 214 GLY B N 1
ATOM 4906 C CA . GLY B 1 214 ? 12.25 18.188 29.641 1 93.62 214 GLY B CA 1
ATOM 4907 C C . GLY B 1 214 ? 12.086 18.031 28.141 1 93.62 214 GLY B C 1
ATOM 4908 O O . GLY B 1 214 ? 12.508 18.891 27.375 1 93.62 214 GLY B O 1
ATOM 4909 N N . TYR B 1 215 ? 11.484 16.969 27.734 1 92.69 215 TYR B N 1
ATOM 4910 C CA . TYR B 1 215 ? 11.289 16.719 26.312 1 92.69 215 TYR B CA 1
ATOM 4911 C C . TYR B 1 215 ? 10.07 17.469 25.781 1 92.69 215 TYR B C 1
ATOM 4913 O O . TYR B 1 215 ? 9.859 17.531 24.562 1 92.69 215 TYR B O 1
ATOM 4921 N N . LEU B 1 216 ? 9.344 18 26.672 1 97.69 216 LEU B N 1
ATOM 4922 C CA . LEU B 1 216 ? 8.219 18.875 26.344 1 97.69 216 LEU B CA 1
ATOM 4923 C C . LEU B 1 216 ? 7.152 18.125 25.547 1 97.69 216 LEU B C 1
ATOM 4925 O O . LEU B 1 216 ? 6.516 18.703 24.672 1 97.69 216 LEU B O 1
ATOM 4929 N N . TYR B 1 217 ? 6.898 16.891 25.812 1 95.69 217 TYR B N 1
ATOM 4930 C CA . TYR B 1 217 ? 5.922 16.078 25.094 1 95.69 217 TYR B CA 1
ATOM 4931 C C . TYR B 1 217 ? 4.508 16.594 25.312 1 95.69 217 TYR B C 1
ATOM 4933 O O . TYR B 1 217 ? 3.609 16.344 24.516 1 95.69 217 TYR B O 1
ATOM 4941 N N . PHE B 1 218 ? 4.383 17.359 26.469 1 97.19 218 PHE B N 1
ATOM 4942 C CA . PHE B 1 218 ? 3.064 17.906 26.75 1 97.19 218 PHE B CA 1
ATOM 4943 C C . PHE B 1 218 ? 2.686 18.969 25.734 1 97.19 218 PHE B C 1
ATOM 4945 O O . PHE B 1 218 ? 1.53 19.391 25.672 1 97.19 218 PHE B O 1
ATOM 4952 N N . CYS B 1 219 ? 3.588 19.359 24.844 1 97.69 219 CYS B N 1
ATOM 4953 C CA . CYS B 1 219 ? 3.318 20.312 23.781 1 97.69 219 CYS B CA 1
ATOM 4954 C C . CYS B 1 219 ? 3.07 19.594 22.453 1 97.69 219 CYS B C 1
ATOM 4956 O O . CYS B 1 219 ? 2.824 20.234 21.438 1 97.69 219 CYS B O 1
ATOM 4958 N N . PHE B 1 220 ? 3.109 18.359 22.438 1 96.88 220 PHE B N 1
ATOM 4959 C CA . PHE B 1 220 ? 3.049 17.547 21.234 1 96.88 220 PHE B CA 1
ATOM 4960 C C . PHE B 1 220 ? 1.809 17.891 20.422 1 96.88 220 PHE B C 1
ATOM 4962 O O . PHE B 1 220 ? 1.897 18.109 19.203 1 96.88 220 PHE B O 1
ATOM 4969 N N . ARG B 1 221 ? 0.683 17.953 20.984 1 97.19 221 ARG B N 1
ATOM 4970 C CA . ARG B 1 221 ? -0.571 18.219 20.297 1 97.19 221 ARG B CA 1
ATOM 4971 C C . ARG B 1 221 ? -0.56 19.594 19.641 1 97.19 221 ARG B C 1
ATOM 4973 O O . ARG B 1 221 ? -1.073 19.781 18.547 1 97.19 221 ARG B O 1
ATOM 4980 N N . TRP B 1 222 ? 0.048 20.625 20.375 1 98.31 222 TRP B N 1
ATOM 4981 C CA . TRP B 1 222 ? 0.158 21.984 19.828 1 98.31 222 TRP B CA 1
ATOM 4982 C C . TRP B 1 222 ? 0.859 21.953 18.469 1 98.31 222 TRP B C 1
ATOM 4984 O O . TRP B 1 222 ? 0.386 22.578 17.516 1 98.31 222 TRP B O 1
ATOM 4994 N N . LEU B 1 223 ? 1.944 21.219 18.438 1 98.19 223 LEU B N 1
ATOM 4995 C CA . LEU B 1 223 ? 2.795 21.203 17.25 1 98.19 223 LEU B CA 1
ATOM 4996 C C . LEU B 1 223 ? 2.162 20.359 16.141 1 98.19 223 LEU B C 1
ATOM 4998 O O . LEU B 1 223 ? 2.193 20.75 14.977 1 98.19 223 LEU B O 1
ATOM 5002 N N . LEU B 1 224 ? 1.578 19.312 16.453 1 97.88 224 LEU B N 1
ATOM 5003 C CA . LEU B 1 224 ? 1.042 18.359 15.492 1 97.88 224 LEU B CA 1
ATOM 5004 C C . LEU B 1 224 ? -0.059 19 14.648 1 97.88 224 LEU B C 1
ATOM 5006 O O . LEU B 1 224 ? -0.101 18.812 13.43 1 97.88 224 LEU B O 1
ATOM 5010 N N . ILE B 1 225 ? -0.957 19.719 15.32 1 98.06 225 ILE B N 1
ATOM 5011 C CA . ILE B 1 225 ? -2.107 20.234 14.594 1 98.06 225 ILE B CA 1
ATOM 5012 C C . ILE B 1 225 ? -2.146 21.766 14.719 1 98.06 225 ILE B C 1
ATOM 5014 O O . ILE B 1 225 ? -3.211 22.375 14.602 1 98.06 225 ILE B O 1
ATOM 5018 N N . ARG B 1 226 ? -1.029 22.359 15.086 1 98.19 226 ARG B N 1
ATOM 5019 C CA . ARG B 1 226 ? -0.858 23.797 15.109 1 98.19 226 ARG B CA 1
ATOM 5020 C C . ARG B 1 226 ? -1.953 24.469 15.93 1 98.19 226 ARG B C 1
ATOM 5022 O O . ARG B 1 226 ? -2.609 25.406 15.461 1 98.19 226 ARG B O 1
ATOM 5029 N N . PHE B 1 227 ? -2.213 24.031 17.141 1 98.44 227 PHE B N 1
ATOM 5030 C CA . PHE B 1 227 ? -3.025 24.625 18.188 1 98.44 227 PHE B CA 1
ATOM 5031 C C . PHE B 1 227 ? -4.508 24.531 17.859 1 98.44 227 PHE B C 1
ATOM 5033 O O . PHE B 1 227 ? -5.336 25.203 18.469 1 98.44 227 PHE B O 1
ATOM 5040 N N . LYS B 1 228 ? -4.922 23.688 16.891 1 98.06 228 LYS B N 1
ATOM 5041 C CA . LYS B 1 228 ? -6.305 23.594 16.438 1 98.06 228 LYS B CA 1
ATOM 5042 C C . LYS B 1 228 ? -7.254 23.312 17.594 1 98.06 228 LYS B C 1
ATOM 5044 O O . LYS B 1 228 ? -8.391 23.781 17.609 1 98.06 228 LYS B O 1
ATOM 5049 N N . ARG B 1 229 ? -6.797 22.641 18.578 1 96.69 229 ARG B N 1
ATOM 5050 C CA . ARG B 1 229 ? -7.672 22.234 19.672 1 96.69 229 ARG B CA 1
ATOM 5051 C C . ARG B 1 229 ? -7.527 23.156 20.875 1 96.69 229 ARG B C 1
ATOM 5053 O O . ARG B 1 229 ? -8.195 22.969 21.891 1 96.69 229 ARG B O 1
ATOM 5060 N N . GLU B 1 230 ? -6.699 24.203 20.75 1 97.19 230 GLU B N 1
ATOM 5061 C CA . GLU B 1 230 ? -6.387 25.047 21.891 1 97.19 230 GLU B CA 1
ATOM 5062 C C . GLU B 1 230 ? -7.188 26.344 21.844 1 97.19 230 GLU B C 1
ATOM 5064 O O . GLU B 1 230 ? -7.391 27 22.875 1 97.19 230 GLU B O 1
ATOM 5069 N N . PHE B 1 231 ? -7.648 26.703 20.75 1 96.94 231 PHE B N 1
ATOM 5070 C CA . PHE B 1 231 ? -8.375 27.953 20.578 1 96.94 231 PHE B CA 1
ATOM 5071 C C . PHE B 1 231 ? -9.734 27.719 19.938 1 96.94 231 PHE B C 1
ATOM 5073 O O . PHE B 1 231 ? -10 26.625 19.438 1 96.94 231 PHE B O 1
ATOM 5080 N N . SER B 1 232 ? -10.57 28.766 20.016 1 95.19 232 SER B N 1
ATOM 5081 C CA . SER B 1 232 ? -11.867 28.672 19.359 1 95.19 232 SER B CA 1
ATOM 5082 C C . SER B 1 232 ? -11.703 28.547 17.844 1 95.19 232 SER B C 1
ATOM 5084 O O . SER B 1 232 ? -10.648 28.875 17.297 1 95.19 232 SER B O 1
ATOM 5086 N N . PHE B 1 233 ? -12.773 28.141 17.188 1 94.06 233 PHE B N 1
ATOM 5087 C CA . PHE B 1 233 ? -12.758 27.922 15.75 1 94.06 233 PHE B CA 1
ATOM 5088 C C . PHE B 1 233 ? -12.375 29.203 15.016 1 94.06 233 PHE B C 1
ATOM 5090 O O . PHE B 1 233 ? -11.523 29.188 14.117 1 94.06 233 PHE B O 1
ATOM 5097 N N . GLN B 1 234 ? -12.922 30.328 15.461 1 92.25 234 GLN B N 1
ATOM 5098 C CA . GLN B 1 234 ? -12.641 31.609 14.812 1 92.25 234 GLN B CA 1
ATOM 5099 C C . GLN B 1 234 ? -11.219 32.062 15.102 1 92.25 234 GLN B C 1
ATOM 5101 O O . GLN B 1 234 ? -10.555 32.625 14.234 1 92.25 234 GLN B O 1
ATOM 5106 N N . ASP B 1 235 ? -10.812 31.797 16.25 1 94.12 235 ASP B N 1
ATOM 5107 C CA . ASP B 1 235 ? -9.461 32.188 16.641 1 94.12 235 ASP B CA 1
ATOM 5108 C C . ASP B 1 235 ? -8.414 31.406 15.844 1 94.12 235 ASP B C 1
ATOM 5110 O O . ASP B 1 235 ? -7.352 31.938 15.516 1 94.12 235 ASP B O 1
ATOM 5114 N N . ILE B 1 236 ? -8.727 30.219 15.555 1 95.88 236 ILE B N 1
ATOM 5115 C CA . ILE B 1 236 ? -7.793 29.375 14.82 1 95.88 236 ILE B CA 1
ATOM 5116 C C . ILE B 1 236 ? -7.629 29.906 13.391 1 95.88 236 ILE B C 1
ATOM 5118 O O . ILE B 1 236 ? -6.539 29.828 12.82 1 95.88 236 ILE B O 1
ATOM 5122 N N . LEU B 1 237 ? -8.688 30.375 12.781 1 94.12 237 LEU B N 1
ATOM 5123 C CA . LEU B 1 237 ? -8.586 30.953 11.445 1 94.12 237 LEU B CA 1
ATOM 5124 C C . LEU B 1 237 ? -7.574 32.094 11.422 1 94.12 237 LEU B C 1
ATOM 5126 O O . LEU B 1 237 ? -6.715 32.156 10.539 1 94.12 237 LEU B O 1
ATOM 5130 N N . ARG B 1 238 ? -7.688 32.844 12.422 1 89.88 238 ARG B N 1
ATOM 5131 C CA . ARG B 1 238 ? -6.797 34 12.547 1 89.88 238 ARG B CA 1
ATOM 5132 C C . ARG B 1 238 ? -5.359 33.562 12.805 1 89.88 238 ARG B C 1
ATOM 5134 O O . ARG B 1 238 ? -4.43 34.031 12.156 1 89.88 238 ARG B O 1
ATOM 5141 N N . LEU B 1 239 ? -5.258 32.656 13.688 1 94.5 239 LEU B N 1
ATOM 5142 C CA . LEU B 1 239 ? -3.936 32.188 14.078 1 94.5 239 LEU B CA 1
ATOM 5143 C C . LEU B 1 239 ? -3.213 31.562 12.883 1 94.5 239 LEU B C 1
ATOM 5145 O O . LEU B 1 239 ? -2.027 31.828 12.664 1 94.5 239 LEU B O 1
ATOM 5149 N N . TRP B 1 240 ? -3.904 30.781 12.125 1 95.94 240 TRP B N 1
ATOM 5150 C CA . TRP B 1 240 ? -3.309 30.094 10.984 1 95.94 240 TRP B CA 1
ATOM 5151 C C . TRP B 1 240 ? -2.932 31.094 9.891 1 95.94 240 TRP B C 1
ATOM 5153 O O . TRP B 1 240 ? -1.902 30.938 9.234 1 95.94 240 TRP B O 1
ATOM 5163 N N . GLU B 1 241 ? -3.705 32.062 9.703 1 90.44 241 GLU B N 1
ATOM 5164 C CA . GLU B 1 241 ? -3.393 33.125 8.734 1 90.44 241 GLU B CA 1
ATOM 5165 C C . GLU B 1 241 ? -2.062 33.781 9.062 1 90.44 241 GLU B C 1
ATOM 5167 O O . GLU B 1 241 ? -1.237 34 8.172 1 90.44 241 GLU B O 1
ATOM 5172 N N . VAL B 1 242 ? -1.914 34.031 10.289 1 89.75 242 VAL B N 1
ATOM 5173 C CA . VAL B 1 242 ? -0.669 34.656 10.734 1 89.75 242 VAL B CA 1
ATOM 5174 C C . VAL B 1 242 ? 0.5 33.688 10.477 1 89.75 242 VAL B C 1
ATOM 5176 O O . VAL B 1 242 ? 1.534 34.094 9.945 1 89.75 242 VAL B O 1
ATOM 5179 N N . MET B 1 243 ? 0.314 32.5 10.797 1 93.12 243 MET B N 1
ATOM 5180 C CA . MET B 1 243 ? 1.385 31.516 10.648 1 93.12 243 MET B CA 1
ATOM 5181 C C . MET B 1 243 ? 1.72 31.297 9.172 1 93.12 243 MET B C 1
ATOM 5183 O O . MET B 1 243 ? 2.881 31.078 8.82 1 93.12 243 MET B O 1
ATOM 5187 N N . TRP B 1 244 ? 0.765 31.391 8.32 1 92.75 244 TRP B N 1
ATOM 5188 C CA . TRP B 1 244 ? 0.962 31.109 6.898 1 92.75 244 TRP B CA 1
ATOM 5189 C C . TRP B 1 244 ? 1.723 32.25 6.227 1 92.75 244 TRP B C 1
ATOM 5191 O O . TRP B 1 244 ? 2.262 32.094 5.129 1 92.75 244 TRP B O 1
ATOM 5201 N N . THR B 1 245 ? 1.805 33.344 6.859 1 86.12 245 THR B N 1
ATOM 5202 C CA . THR B 1 245 ? 2.57 34.438 6.297 1 86.12 245 THR B CA 1
ATOM 5203 C C . THR B 1 245 ? 4.066 34.219 6.48 1 86.12 245 THR B C 1
ATOM 5205 O O . THR B 1 245 ? 4.887 34.844 5.82 1 86.12 245 THR B O 1
ATOM 5208 N N . ASP B 1 246 ? 4.473 33.375 7.434 1 83.94 246 ASP B N 1
ATOM 5209 C CA . ASP B 1 246 ? 5.852 33.094 7.828 1 83.94 246 ASP B CA 1
ATOM 5210 C C . ASP B 1 246 ? 6.516 34.344 8.438 1 83.94 246 ASP B C 1
ATOM 5212 O O . ASP B 1 246 ? 7.734 34.5 8.352 1 83.94 246 ASP B O 1
ATOM 5216 N N . LEU B 1 247 ? 5.758 35.188 8.797 1 80.81 247 LEU B N 1
ATOM 5217 C CA . LEU B 1 247 ? 6.223 36.375 9.523 1 80.81 247 LEU B CA 1
ATOM 5218 C C . LEU B 1 247 ? 5.863 36.25 11.008 1 80.81 247 LEU B C 1
ATOM 5220 O O . LEU B 1 247 ? 4.848 35.656 11.359 1 80.81 247 LEU B O 1
ATOM 5224 N N . PRO B 1 248 ? 6.664 36.781 11.836 1 84.06 248 PRO B N 1
ATOM 5225 C CA . PRO B 1 248 ? 7.859 37.594 11.656 1 84.06 248 PRO B CA 1
ATOM 5226 C C . PRO B 1 248 ? 9.117 36.781 11.414 1 84.06 248 PRO B C 1
ATOM 5228 O O . PRO B 1 248 ? 10.148 37.312 11.008 1 84.06 248 PRO B O 1
ATOM 5231 N N . CYS B 1 249 ? 9.086 35.5 11.695 1 88 249 CYS B N 1
ATOM 5232 C CA . CYS B 1 249 ? 10.25 34.656 11.523 1 88 249 CYS B CA 1
ATOM 5233 C C . CYS B 1 249 ? 9.82 33.25 11.125 1 88 249 CYS B C 1
ATOM 5235 O O . CYS B 1 249 ? 8.625 32.906 11.156 1 88 249 CYS B O 1
ATOM 5237 N N . GLN B 1 250 ? 10.859 32.531 10.75 1 92.19 250 GLN B N 1
ATOM 5238 C CA . GLN B 1 250 ? 10.609 31.109 10.508 1 92.19 250 GLN B CA 1
ATOM 5239 C C . GLN B 1 250 ? 10.242 30.391 11.797 1 92.19 250 GLN B C 1
ATOM 5241 O O . GLN B 1 250 ? 10.781 30.703 12.859 1 92.19 250 GLN B O 1
ATOM 5246 N N . ASN B 1 251 ? 9.367 29.438 11.688 1 95.88 251 ASN B N 1
ATOM 5247 C CA . ASN B 1 251 ? 8.945 28.609 12.805 1 95.88 251 ASN B CA 1
ATOM 5248 C C . ASN B 1 251 ? 8.297 29.438 13.906 1 95.88 251 ASN B C 1
ATOM 5250 O O . ASN B 1 251 ? 8.547 29.188 15.094 1 95.88 251 ASN B O 1
ATOM 5254 N N . PHE B 1 252 ? 7.543 30.406 13.516 1 95.5 252 PHE B N 1
ATOM 5255 C CA . PHE B 1 252 ? 6.883 31.297 14.469 1 95.5 252 PHE B CA 1
ATOM 5256 C C . PHE B 1 252 ? 6 30.5 15.422 1 95.5 252 PHE B C 1
ATOM 5258 O O . PHE B 1 252 ? 5.805 30.891 16.578 1 95.5 252 PHE B O 1
ATOM 5265 N N . HIS B 1 253 ? 5.434 29.328 15.031 1 97.44 253 HIS B N 1
ATOM 5266 C CA . HIS B 1 253 ? 4.594 28.5 15.875 1 97.44 253 HIS B CA 1
ATOM 5267 C C . HIS B 1 253 ? 5.348 28.031 17.125 1 97.44 253 HIS B C 1
ATOM 5269 O O . HIS B 1 253 ? 4.738 27.812 18.172 1 97.44 253 HIS B O 1
ATOM 5275 N N . LEU B 1 254 ? 6.664 27.938 17.031 1 98.12 254 LEU B N 1
ATOM 5276 C CA . LEU B 1 254 ? 7.453 27.578 18.188 1 98.12 254 LEU B CA 1
ATOM 5277 C C . LEU B 1 254 ? 7.469 28.719 19.219 1 98.12 254 LEU B C 1
ATOM 5279 O O . LEU B 1 254 ? 7.441 28.469 20.422 1 98.12 254 LEU B O 1
ATOM 5283 N N . LEU B 1 255 ? 7.504 29.922 18.734 1 97.56 255 LEU B N 1
ATOM 5284 C CA . LEU B 1 255 ? 7.473 31.062 19.641 1 97.56 255 LEU B CA 1
ATOM 5285 C C . LEU B 1 255 ? 6.102 31.219 20.297 1 97.56 255 LEU B C 1
ATOM 5287 O O . LEU B 1 255 ? 5.996 31.672 21.422 1 97.56 255 LEU B O 1
ATOM 5291 N N . LEU B 1 256 ? 5.094 30.812 19.594 1 97.75 256 LEU B N 1
ATOM 5292 C CA . LEU B 1 256 ? 3.77 30.75 20.203 1 97.75 256 LEU B CA 1
ATOM 5293 C C . LEU B 1 256 ? 3.758 29.797 21.391 1 97.75 256 LEU B C 1
ATOM 5295 O O . LEU B 1 256 ? 3.184 30.109 22.438 1 97.75 256 LEU B O 1
ATOM 5299 N N . CYS B 1 257 ? 4.387 28.625 21.219 1 98.31 257 CYS B N 1
ATOM 5300 C CA . CYS B 1 257 ? 4.512 27.688 22.328 1 98.31 257 CYS B CA 1
ATOM 5301 C C . CYS B 1 257 ? 5.23 28.312 23.516 1 98.31 257 CYS B C 1
ATOM 5303 O O . CYS B 1 257 ? 4.781 28.203 24.656 1 98.31 257 CYS B O 1
ATOM 5305 N N . CYS B 1 258 ? 6.316 29.016 23.219 1 97.69 258 CYS B N 1
ATOM 5306 C CA . CYS B 1 258 ? 7.086 29.672 24.266 1 97.69 258 CYS B CA 1
ATOM 5307 C C . CYS B 1 258 ? 6.238 30.703 25 1 97.69 258 CYS B C 1
ATOM 5309 O O . CYS B 1 258 ? 6.305 30.797 26.234 1 97.69 258 CYS B O 1
ATOM 5311 N N . ALA B 1 259 ? 5.469 31.438 24.25 1 97.38 259 ALA B N 1
ATOM 5312 C CA . ALA B 1 259 ? 4.613 32.469 24.844 1 97.38 259 ALA B CA 1
ATOM 5313 C C . ALA B 1 259 ? 3.592 31.859 25.781 1 97.38 259 ALA B C 1
ATOM 5315 O O . ALA B 1 259 ? 3.338 32.375 26.875 1 97.38 259 ALA B O 1
ATOM 5316 N N . ILE B 1 260 ? 2.973 30.75 25.406 1 98.06 260 ILE B N 1
ATOM 5317 C CA . ILE B 1 260 ? 1.992 30.078 26.25 1 98.06 260 ILE B CA 1
ATOM 5318 C C . ILE B 1 260 ? 2.672 29.531 27.5 1 98.06 260 ILE B C 1
ATOM 5320 O O . ILE B 1 260 ? 2.166 29.719 28.609 1 98.06 260 ILE B O 1
ATOM 5324 N N . LEU B 1 261 ? 3.801 28.891 27.312 1 97.5 261 LEU B N 1
ATOM 5325 C CA . LEU B 1 261 ? 4.512 28.297 28.438 1 97.5 261 LEU B CA 1
ATOM 5326 C C . LEU B 1 261 ? 4.965 29.359 29.438 1 97.5 261 LEU B C 1
ATOM 5328 O O . LEU B 1 261 ? 4.867 29.172 30.641 1 97.5 261 LEU B O 1
ATOM 5332 N N . GLU B 1 262 ? 5.426 30.5 28.938 1 95.25 262 GLU B N 1
ATOM 5333 C CA . GLU B 1 262 ? 5.855 31.594 29.797 1 95.25 262 GLU B CA 1
ATOM 5334 C C . GLU B 1 262 ? 4.688 32.156 30.609 1 95.25 262 GLU B C 1
ATOM 5336 O O . GLU B 1 262 ? 4.867 32.562 31.766 1 95.25 262 GLU B O 1
ATOM 5341 N N . SER B 1 263 ? 3.564 32.188 30 1 95.88 263 SER B N 1
ATOM 5342 C CA . SER B 1 263 ? 2.379 32.688 30.688 1 95.88 263 SER B CA 1
ATOM 5343 C C . SER B 1 263 ? 1.939 31.734 31.812 1 95.88 263 SER B C 1
ATOM 5345 O O . SER B 1 263 ? 1.288 32.156 32.75 1 95.88 263 SER B O 1
ATOM 5347 N N . GLU B 1 264 ? 2.295 30.469 31.703 1 96.44 264 GLU B N 1
ATOM 5348 C CA . GLU B 1 264 ? 1.821 29.469 32.656 1 96.44 264 GLU B CA 1
ATOM 5349 C C . GLU B 1 264 ? 2.924 29.062 33.625 1 96.44 264 GLU B C 1
ATOM 5351 O O . GLU B 1 264 ? 2.678 28.328 34.594 1 96.44 264 GLU B O 1
ATOM 5356 N N . LYS B 1 265 ? 4.137 29.562 33.469 1 96.94 265 LYS B N 1
ATOM 5357 C CA . LYS B 1 265 ? 5.301 29.125 34.219 1 96.94 265 LYS B CA 1
ATOM 5358 C C . LYS B 1 265 ? 5.094 29.344 35.719 1 96.94 265 LYS B C 1
ATOM 5360 O O . LYS B 1 265 ? 5.449 28.5 36.531 1 96.94 265 LYS B O 1
ATOM 5365 N N . GLN B 1 266 ? 4.559 30.547 36.062 1 96.44 266 GLN B N 1
ATOM 5366 C CA . GLN B 1 266 ? 4.383 30.875 37.5 1 96.44 266 GLN B CA 1
ATOM 5367 C C . GLN B 1 266 ? 3.479 29.875 38.188 1 96.44 266 GLN B C 1
ATOM 5369 O O . GLN B 1 266 ? 3.801 29.391 39.281 1 96.44 266 GLN B O 1
ATOM 5374 N N . GLN B 1 267 ? 2.4 29.594 37.562 1 96.75 267 GLN B N 1
ATOM 5375 C CA . GLN B 1 267 ? 1.471 28.625 38.156 1 96.75 267 GLN B CA 1
ATOM 5376 C C . GLN B 1 267 ? 2.111 27.25 38.25 1 96.75 267 GLN B C 1
ATOM 5378 O O . GLN B 1 267 ? 1.979 26.578 39.281 1 96.75 267 GLN B O 1
ATOM 5383 N N . ILE B 1 268 ? 2.807 26.781 37.281 1 97.19 268 ILE B N 1
ATOM 5384 C CA . ILE B 1 268 ? 3.402 25.438 37.219 1 97.19 268 ILE B CA 1
ATOM 5385 C C . ILE B 1 268 ? 4.461 25.312 38.312 1 97.19 268 ILE B C 1
ATOM 5387 O O . ILE B 1 268 ? 4.492 24.312 39.031 1 97.19 268 ILE B O 1
ATOM 5391 N N . MET B 1 269 ? 5.266 26.328 38.438 1 96.88 269 MET B N 1
ATOM 5392 C CA . MET B 1 269 ? 6.379 26.266 39.406 1 96.88 269 MET B CA 1
ATOM 5393 C C . MET B 1 269 ? 5.898 26.484 40.812 1 96.88 269 MET B C 1
ATOM 5395 O O . MET B 1 269 ? 6.332 25.781 41.75 1 96.88 269 MET B O 1
ATOM 5399 N N . GLU B 1 270 ? 4.988 27.453 41.031 1 96.69 270 GLU B N 1
ATOM 5400 C CA . GLU B 1 270 ? 4.52 27.781 42.375 1 96.69 270 GLU B CA 1
ATOM 5401 C C . GLU B 1 270 ? 3.703 26.625 42.969 1 96.69 270 GLU B C 1
ATOM 5403 O O . GLU B 1 270 ? 3.748 26.375 44.188 1 96.69 270 GLU B O 1
ATOM 5408 N N . LYS B 1 271 ? 3.014 25.953 42.188 1 96.94 271 LYS B N 1
ATOM 5409 C CA . LYS B 1 271 ? 2.197 24.828 42.656 1 96.94 271 LYS B CA 1
ATOM 5410 C C . LYS B 1 271 ? 2.994 23.531 42.656 1 96.94 271 LYS B C 1
ATOM 5412 O O . LYS B 1 271 ? 2.465 22.469 43 1 96.94 271 LYS B O 1
ATOM 5417 N N . HIS B 1 272 ? 4.18 23.562 42.219 1 96.44 272 HIS B N 1
ATOM 5418 C CA . HIS B 1 272 ? 5.09 22.422 42.188 1 96.44 272 HIS B CA 1
ATOM 5419 C C . HIS B 1 272 ? 4.496 21.25 41.406 1 96.44 272 HIS B C 1
ATOM 5421 O O . HIS B 1 272 ? 4.441 20.125 41.906 1 96.44 272 HIS B O 1
ATOM 5427 N N . TYR B 1 273 ? 4.023 21.578 40.25 1 96.81 273 TYR B N 1
ATOM 5428 C CA . TYR B 1 273 ? 3.426 20.547 39.406 1 96.81 273 TYR B CA 1
ATOM 5429 C C . TYR B 1 273 ? 4.469 19.516 38.969 1 96.81 273 TYR B C 1
ATOM 5431 O O . TYR B 1 273 ? 5.594 19.875 38.625 1 96.81 273 TYR B O 1
ATOM 5439 N N . GLY B 1 274 ? 4.094 18.203 39.094 1 96.06 274 GLY B N 1
ATOM 5440 C CA . GLY B 1 274 ? 4.879 17.141 38.5 1 96.06 274 GLY B CA 1
ATOM 5441 C C . GLY B 1 274 ? 4.504 16.875 37.062 1 96.06 274 GLY B C 1
ATOM 5442 O O . GLY B 1 274 ? 3.715 17.609 36.469 1 96.06 274 GLY B O 1
ATOM 5443 N N . PHE B 1 275 ? 5.07 15.836 36.562 1 94.56 275 PHE B N 1
ATOM 5444 C CA . PHE B 1 275 ? 4.91 15.492 35.156 1 94.56 275 PHE B CA 1
ATOM 5445 C C . PHE B 1 275 ? 3.434 15.406 34.781 1 94.56 275 PHE B C 1
ATOM 5447 O O . PHE B 1 275 ? 2.984 16.062 33.844 1 94.56 275 PHE B O 1
ATOM 5454 N N . ASN B 1 276 ? 2.674 14.625 35.562 1 96.25 276 ASN B N 1
ATOM 5455 C CA . ASN B 1 276 ? 1.263 14.406 35.25 1 96.25 276 ASN B CA 1
ATOM 5456 C C . ASN B 1 276 ? 0.449 15.688 35.438 1 96.25 276 ASN B C 1
ATOM 5458 O O . ASN B 1 276 ? -0.484 15.953 34.688 1 96.25 276 ASN B O 1
ATOM 5462 N N . GLU B 1 277 ? 0.832 16.422 36.438 1 97.25 277 GLU B N 1
ATOM 5463 C CA . GLU B 1 277 ? 0.122 17.656 36.688 1 97.25 277 GLU B CA 1
ATOM 5464 C C . GLU B 1 277 ? 0.374 18.703 35.594 1 97.25 277 GLU B C 1
ATOM 5466 O O . GLU B 1 277 ? -0.527 19.453 35.25 1 97.25 277 GLU B O 1
ATOM 5471 N N . ILE B 1 278 ? 1.539 18.719 35.094 1 97.25 278 ILE B N 1
ATOM 5472 C CA . ILE B 1 278 ? 1.871 19.641 34 1 97.25 278 ILE B CA 1
ATOM 5473 C C . ILE B 1 278 ? 1.059 19.297 32.781 1 97.25 278 ILE B C 1
ATOM 5475 O O . ILE B 1 278 ? 0.446 20.172 32.156 1 97.25 278 ILE B O 1
ATOM 5479 N N . LEU B 1 279 ? 1.131 18.016 32.406 1 96.25 279 LEU B N 1
ATOM 5480 C CA . LEU B 1 279 ? 0.372 17.547 31.266 1 96.25 279 LEU B CA 1
ATOM 5481 C C . LEU B 1 279 ? -1.104 17.906 31.406 1 96.25 279 LEU B C 1
ATOM 5483 O O . LEU B 1 279 ? -1.715 18.422 30.469 1 96.25 279 LEU B O 1
ATOM 5487 N N . LYS B 1 280 ? -1.654 17.625 32.562 1 97.19 280 LYS B N 1
ATOM 5488 C CA . LYS B 1 280 ? -3.057 17.938 32.812 1 97.19 280 LYS B CA 1
ATOM 5489 C C . LYS B 1 280 ? -3.316 19.438 32.719 1 97.19 280 LYS B C 1
ATOM 5491 O O . LYS B 1 280 ? -4.301 19.859 32.094 1 97.19 280 LYS B O 1
ATOM 5496 N N . HIS B 1 281 ? -2.486 20.234 33.344 1 97.31 281 HIS B N 1
ATOM 5497 C CA . HIS B 1 281 ? -2.625 21.688 33.312 1 97.31 281 HIS B CA 1
ATOM 5498 C C . HIS B 1 281 ? -2.607 22.219 31.891 1 97.31 281 HIS B C 1
ATOM 5500 O O . HIS B 1 281 ? -3.451 23.047 31.531 1 97.31 281 HIS B O 1
ATOM 5506 N N . ILE B 1 282 ? -1.656 21.766 31.125 1 97.06 282 ILE B N 1
ATOM 5507 C CA . ILE B 1 282 ? -1.508 22.219 29.75 1 97.06 282 ILE B CA 1
ATOM 5508 C C . ILE B 1 282 ? -2.734 21.812 28.922 1 97.06 282 ILE B C 1
ATOM 5510 O O . ILE B 1 282 ? -3.248 22.609 28.125 1 97.06 282 ILE B O 1
ATOM 5514 N N . ASN B 1 283 ? -3.197 20.641 29.141 1 96.19 283 ASN B N 1
ATOM 5515 C CA . ASN B 1 283 ? -4.391 20.188 28.422 1 96.19 283 ASN B CA 1
ATOM 5516 C C . ASN B 1 283 ? -5.621 21 28.812 1 96.19 283 ASN B C 1
ATOM 5518 O O . ASN B 1 283 ? -6.496 21.25 27.984 1 96.19 283 ASN B O 1
ATOM 5522 N N . GLU B 1 284 ? -5.656 21.469 30.016 1 96.88 284 GLU B N 1
ATOM 5523 C CA . GLU B 1 284 ? -6.809 22.203 30.531 1 96.88 284 GLU B CA 1
ATOM 5524 C C . GLU B 1 284 ? -6.809 23.656 30.047 1 96.88 284 GLU B C 1
ATOM 5526 O O . GLU B 1 284 ? -7.816 24.344 30.156 1 96.88 284 GLU B O 1
ATOM 5531 N N . LEU B 1 285 ? -5.723 24.016 29.469 1 96.56 285 LEU B N 1
ATOM 5532 C CA . LEU B 1 285 ? -5.652 25.375 28.938 1 96.56 285 LEU 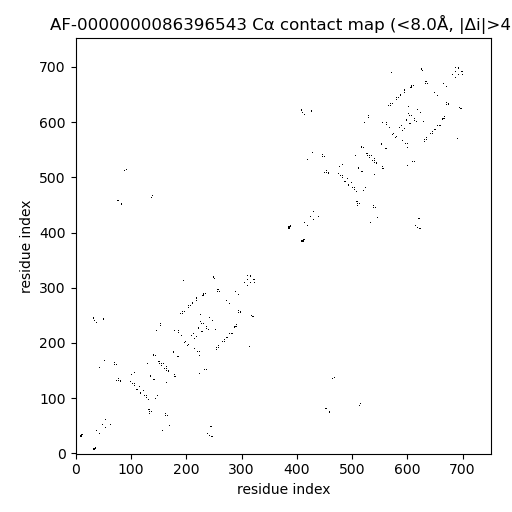B CA 1
ATOM 5533 C C . LEU B 1 285 ? -6.52 25.5 27.688 1 96.56 285 LEU B C 1
ATOM 5535 O O . LEU B 1 285 ? -6.82 26.625 27.25 1 96.56 285 LEU B O 1
ATOM 5539 N N . SER B 1 286 ? -6.918 24.438 27.125 1 96.31 286 SER B N 1
ATOM 5540 C CA . SER B 1 286 ? -7.664 24.422 25.875 1 96.31 286 SER B CA 1
ATOM 5541 C C . SER B 1 286 ? -8.898 25.312 25.953 1 96.31 286 SER B C 1
ATOM 5543 O O . SER B 1 286 ? -9.664 25.25 26.922 1 96.31 286 SER B O 1
ATOM 5545 N N . MET B 1 287 ? -9.078 26.25 25.078 1 95.94 287 MET B N 1
ATOM 5546 C CA . MET B 1 287 ? -10.227 27.125 24.875 1 95.94 287 MET B CA 1
ATOM 5547 C C . MET B 1 287 ? -10.258 28.219 25.938 1 95.94 287 MET B C 1
ATOM 5549 O O . MET B 1 287 ? -11.258 28.938 26.078 1 95.94 287 MET B O 1
ATOM 5553 N N . LYS B 1 288 ? -9.18 28.391 26.688 1 96.5 288 LYS B N 1
ATOM 5554 C CA . LYS B 1 288 ? -9.172 29.375 27.766 1 96.5 288 LYS B CA 1
ATOM 5555 C C . LYS B 1 288 ? -8.18 30.5 27.469 1 96.5 288 LYS B C 1
ATOM 5557 O O . LYS B 1 288 ? -8.18 31.531 28.156 1 96.5 288 LYS B O 1
ATOM 5562 N N . MET B 1 289 ? -7.473 30.359 26.484 1 96.06 289 MET B N 1
ATOM 5563 C CA . MET B 1 289 ? -6.43 31.328 26.188 1 96.06 289 MET B CA 1
ATOM 5564 C C . MET B 1 289 ? -6.934 32.375 25.188 1 96.06 289 MET B C 1
ATOM 5566 O O . MET B 1 289 ? -7.805 32.094 24.359 1 96.06 289 MET B O 1
ATOM 5570 N N . ASP B 1 290 ? -6.43 33.531 25.359 1 94.94 290 ASP B N 1
ATOM 5571 C CA . ASP B 1 290 ? -6.723 34.625 24.422 1 94.94 290 ASP B CA 1
ATOM 5572 C C . ASP B 1 290 ? -5.695 34.656 23.297 1 94.94 290 ASP B C 1
ATOM 5574 O O . ASP B 1 290 ? -4.52 34.938 23.516 1 94.94 290 ASP B O 1
ATOM 5578 N N . VAL B 1 291 ? -6.176 34.5 22.094 1 93.56 291 VAL B N 1
ATOM 5579 C CA . VAL B 1 291 ? -5.293 34.344 20.938 1 93.56 291 VAL B CA 1
ATOM 5580 C C . VAL B 1 291 ? -4.516 35.656 20.703 1 93.56 291 VAL B C 1
ATOM 5582 O O . VAL B 1 291 ? -3.336 35.625 20.359 1 93.56 291 VAL B O 1
ATOM 5585 N N . ASP B 1 292 ? -5.148 36.781 20.891 1 89.44 292 ASP B N 1
ATOM 5586 C CA . ASP B 1 292 ? -4.48 38.062 20.656 1 89.44 292 ASP B CA 1
ATOM 5587 C C . ASP B 1 292 ? -3.355 38.281 21.672 1 89.44 292 ASP B C 1
ATOM 5589 O O . ASP B 1 292 ? -2.293 38.781 21.328 1 89.44 292 ASP B O 1
ATOM 5593 N N . ASP B 1 293 ? -3.684 37.906 22.812 1 93.75 293 ASP B N 1
ATOM 5594 C CA . ASP B 1 293 ? -2.674 38.031 23.859 1 93.75 293 ASP B CA 1
ATOM 5595 C C . ASP B 1 293 ? -1.46 37.156 23.562 1 93.75 293 ASP B C 1
ATOM 5597 O O . ASP B 1 293 ? -0.318 37.594 23.688 1 93.75 293 ASP B O 1
ATOM 5601 N N . ILE B 1 294 ? -1.704 35.938 23.203 1 95.44 294 ILE B N 1
ATOM 5602 C CA . ILE B 1 294 ? -0.631 35 22.906 1 95.44 294 ILE B CA 1
ATOM 5603 C C . ILE B 1 294 ? 0.166 35.469 21.703 1 95.44 294 ILE B C 1
ATOM 5605 O O . ILE B 1 294 ? 1.397 35.375 21.688 1 95.44 294 ILE B O 1
ATOM 5609 N N . LEU B 1 295 ? -0.492 35.938 20.672 1 92.5 295 LEU B N 1
ATOM 5610 C CA . LEU B 1 295 ? 0.166 36.438 19.484 1 92.5 295 LEU B CA 1
ATOM 5611 C C . LEU B 1 295 ? 1.073 37.625 19.812 1 92.5 295 LEU B C 1
ATOM 5613 O O . LEU B 1 295 ? 2.205 37.688 19.328 1 92.5 295 LEU B O 1
ATOM 5617 N N . CYS B 1 296 ? 0.545 38.469 20.641 1 91.88 296 CYS B N 1
ATOM 5618 C CA . CYS B 1 296 ? 1.309 39.625 21.047 1 91.88 296 CYS B CA 1
ATOM 5619 C C . CYS B 1 296 ? 2.564 39.219 21.812 1 91.88 296 CYS B C 1
ATOM 5621 O O . CYS B 1 296 ? 3.646 39.75 21.562 1 91.88 296 CYS B O 1
ATOM 5623 N N . LYS B 1 297 ? 2.398 38.375 22.719 1 94.81 297 LYS B N 1
ATOM 5624 C CA . LYS B 1 297 ? 3.527 37.875 23.516 1 94.81 297 LYS B CA 1
ATOM 5625 C C . LYS B 1 297 ? 4.57 37.219 22.625 1 94.81 297 LYS B C 1
ATOM 5627 O O . LYS B 1 297 ? 5.773 37.406 22.828 1 94.81 297 LYS B O 1
ATOM 5632 N N . ALA B 1 298 ? 4.145 36.375 21.719 1 95.44 298 ALA B N 1
ATOM 5633 C CA . ALA B 1 298 ? 5.059 35.656 20.812 1 95.44 298 ALA B CA 1
ATOM 5634 C C . ALA B 1 298 ? 5.816 36.656 19.938 1 95.44 298 ALA B C 1
ATOM 5636 O O . ALA B 1 298 ? 7.008 36.469 19.672 1 95.44 298 ALA B O 1
ATOM 5637 N N . GLU B 1 299 ? 5.133 37.625 19.484 1 90.62 299 GLU B N 1
ATOM 5638 C CA . GLU B 1 299 ? 5.77 38.656 18.672 1 90.62 299 GLU B CA 1
ATOM 5639 C C . GLU B 1 299 ? 6.836 39.406 19.469 1 90.62 299 GLU B C 1
ATOM 5641 O O . GLU B 1 299 ? 7.895 39.75 18.938 1 90.62 299 GLU B O 1
ATOM 5646 N N . ALA B 1 300 ? 6.48 39.688 20.641 1 91.88 300 ALA B N 1
ATOM 5647 C CA . ALA B 1 300 ? 7.434 40.344 21.516 1 91.88 300 ALA B CA 1
ATOM 5648 C C . ALA B 1 300 ? 8.695 39.531 21.703 1 91.88 300 ALA B C 1
ATOM 5650 O O . ALA B 1 300 ? 9.812 40.062 21.703 1 91.88 300 ALA B O 1
ATOM 5651 N N . VAL B 1 301 ? 8.516 38.281 21.891 1 92.38 301 VAL B N 1
ATOM 5652 C CA . VAL B 1 301 ? 9.648 37.375 22.031 1 92.38 301 VAL B CA 1
ATOM 5653 C C . VAL B 1 301 ? 10.484 37.406 20.75 1 92.38 301 VAL B C 1
ATOM 5655 O O . VAL B 1 301 ? 11.711 37.406 20.812 1 92.38 301 VAL B O 1
ATOM 5658 N N . SER B 1 302 ? 9.852 37.312 19.672 1 90.75 302 SER B N 1
ATOM 5659 C CA . SER B 1 302 ? 10.531 37.344 18.391 1 90.75 302 SER B CA 1
ATOM 5660 C C . SER B 1 302 ? 11.375 38.625 18.234 1 90.75 302 SER B C 1
ATOM 5662 O O . SER B 1 302 ? 12.523 38.562 17.797 1 90.75 302 SER B O 1
ATOM 5664 N N . MET B 1 303 ? 10.789 39.688 18.672 1 87.06 303 MET B N 1
ATOM 5665 C CA . MET B 1 303 ? 11.484 40.969 18.578 1 87.06 303 MET B CA 1
ATOM 5666 C C . MET B 1 303 ? 12.695 41 19.5 1 87.06 303 MET B C 1
ATOM 5668 O O . MET B 1 303 ? 13.742 41.531 19.141 1 87.06 303 MET B O 1
ATOM 5672 N N . GLN B 1 304 ? 12.477 40.469 20.578 1 87.69 304 GLN B N 1
ATOM 5673 C CA . GLN B 1 304 ? 13.57 40.375 21.531 1 87.69 304 GLN B CA 1
ATOM 5674 C C . GLN B 1 304 ? 14.727 39.562 20.969 1 87.69 304 GLN B C 1
ATOM 5676 O O . GLN B 1 304 ? 15.891 39.906 21.156 1 87.69 304 GLN B O 1
ATOM 5681 N N . MET B 1 305 ? 14.422 38.5 20.406 1 87.06 305 MET B N 1
ATOM 5682 C CA . MET B 1 305 ? 15.445 37.625 19.844 1 87.06 305 MET B CA 1
ATOM 5683 C C . MET B 1 305 ? 16.156 38.312 18.672 1 87.06 305 MET B C 1
ATOM 5685 O O . MET B 1 305 ? 17.359 38.156 18.5 1 87.06 305 MET B O 1
ATOM 5689 N N . MET B 1 306 ? 15.461 39 17.938 1 83.31 306 MET B N 1
ATOM 5690 C CA . MET B 1 306 ? 16.016 39.688 16.766 1 83.31 306 MET B CA 1
ATOM 5691 C C . MET B 1 306 ? 16.953 40.812 17.188 1 83.31 306 MET B C 1
ATOM 5693 O O . MET B 1 306 ? 17.891 41.125 16.469 1 83.31 306 MET B O 1
ATOM 5697 N N . THR B 1 307 ? 16.656 41.375 18.344 1 82.06 307 THR B N 1
ATOM 5698 C CA . THR B 1 307 ? 17.438 42.5 18.797 1 82.06 307 THR B CA 1
ATOM 5699 C C . THR B 1 307 ? 18.609 42.031 19.656 1 82.06 307 THR B C 1
ATOM 5701 O O . THR B 1 307 ? 19.516 42.812 19.953 1 82.06 307 THR B O 1
ATOM 5704 N N . CYS B 1 308 ? 18.578 40.844 20.062 1 80.94 308 CYS B N 1
ATOM 5705 C CA . CYS B 1 308 ? 19.641 40.312 20.906 1 80.94 308 CYS B CA 1
ATOM 5706 C C . CYS B 1 308 ? 20.953 40.219 20.141 1 80.94 308 CYS B C 1
ATOM 5708 O O . CYS B 1 308 ? 21 39.688 19.031 1 80.94 308 CYS B O 1
ATOM 5710 N N . LYS B 1 309 ? 22.062 40.875 20.547 1 74.69 309 LYS B N 1
ATOM 5711 C CA . LYS B 1 309 ? 23.344 41 19.859 1 74.69 309 LYS B CA 1
ATOM 5712 C C . LYS B 1 309 ? 24.047 39.625 19.75 1 74.69 309 LYS B C 1
ATOM 5714 O O . LYS B 1 309 ? 24.734 39.344 18.766 1 74.69 309 LYS B O 1
ATOM 5719 N N . GLU B 1 310 ? 23.922 38.875 20.734 1 83.94 310 GLU B N 1
ATOM 5720 C CA . GLU B 1 310 ? 24.641 37.594 20.703 1 83.94 310 GLU B CA 1
ATOM 5721 C C . GLU B 1 310 ? 23.688 36.438 20.844 1 83.94 310 GLU B C 1
ATOM 5723 O O . GLU B 1 310 ? 23.578 35.812 21.906 1 83.94 310 GLU B O 1
ATOM 5728 N N . LEU B 1 311 ? 23.062 36.094 19.641 1 87 311 LEU B N 1
ATOM 5729 C CA . LEU B 1 311 ? 22.188 34.906 19.688 1 87 311 LEU B CA 1
ATOM 5730 C C . LEU B 1 311 ? 22.969 33.656 19.297 1 87 311 LEU B C 1
ATOM 5732 O O . LEU B 1 311 ? 23.75 33.656 18.359 1 87 311 LEU B O 1
ATOM 5736 N N . PRO B 1 312 ? 22.797 32.656 20.109 1 91.69 312 PRO B N 1
ATOM 5737 C CA . PRO B 1 312 ? 23.422 31.391 19.703 1 91.69 312 PRO B CA 1
ATOM 5738 C C . PRO B 1 312 ? 23.047 30.953 18.297 1 91.69 312 PRO B C 1
ATOM 5740 O O . PRO B 1 312 ? 21.906 31.156 17.859 1 91.69 312 PRO B O 1
ATOM 5743 N N . GLN B 1 313 ? 23.938 30.312 17.625 1 91.25 313 GLN B N 1
ATOM 5744 C CA . GLN B 1 313 ? 23.75 29.906 16.234 1 91.25 313 GLN B CA 1
ATOM 5745 C C . GLN B 1 313 ? 22.531 29 16.078 1 91.25 313 GLN B C 1
ATOM 5747 O O . GLN B 1 313 ? 21.828 29.078 15.078 1 91.25 313 GLN B O 1
ATOM 5752 N N . ALA B 1 314 ? 22.344 28.188 17.047 1 93.12 314 ALA B N 1
ATOM 5753 C CA . ALA B 1 314 ? 21.219 27.25 17 1 93.12 314 ALA B CA 1
ATOM 5754 C C . ALA B 1 314 ? 19.891 27.984 16.922 1 93.12 314 ALA B C 1
ATOM 5756 O O . ALA B 1 314 ? 18.969 27.562 16.219 1 93.12 314 ALA B O 1
ATOM 5757 N N . ILE B 1 315 ? 19.859 29.062 17.547 1 94.31 315 ILE B N 1
ATOM 5758 C CA . ILE B 1 315 ? 18.625 29.859 17.594 1 94.31 315 ILE B CA 1
ATOM 5759 C C . ILE B 1 315 ? 18.422 30.562 16.266 1 94.31 315 ILE B C 1
ATOM 5761 O O . ILE B 1 315 ? 17.297 30.625 15.75 1 94.31 315 ILE B O 1
ATOM 5765 N N . CYS B 1 316 ? 19.469 31 15.688 1 92.56 316 CYS B N 1
ATOM 5766 C CA . CYS B 1 316 ? 19.406 31.672 14.398 1 92.56 316 CYS B CA 1
ATOM 5767 C C . CYS B 1 316 ? 18.906 30.719 13.312 1 92.56 316 CYS B C 1
ATOM 5769 O O . CYS B 1 316 ? 18.109 31.094 12.461 1 92.56 316 CYS B O 1
ATOM 5771 N N . GLU B 1 317 ? 19.359 29.562 13.422 1 94.38 317 GLU B N 1
ATOM 5772 C CA . GLU B 1 317 ? 18.969 28.547 12.445 1 94.38 317 GLU B CA 1
ATOM 5773 C C . GLU B 1 317 ? 17.5 28.172 12.602 1 94.38 317 GLU B C 1
ATOM 5775 O O . GLU B 1 317 ? 16.797 27.969 11.609 1 94.38 317 GLU B O 1
ATOM 5780 N N . ILE B 1 318 ? 17.016 28.125 13.812 1 96 318 ILE B N 1
ATOM 5781 C CA . ILE B 1 318 ? 15.633 27.734 14.086 1 96 318 ILE B CA 1
ATOM 5782 C C . ILE B 1 318 ? 14.688 28.828 13.57 1 96 318 ILE B C 1
ATOM 5784 O O . ILE B 1 318 ? 13.672 28.516 12.945 1 96 318 ILE B O 1
ATOM 5788 N N . LEU B 1 319 ? 15.117 30.062 13.789 1 94.44 319 LEU B N 1
ATOM 5789 C CA . LEU B 1 319 ? 14.211 31.172 13.5 1 94.44 319 LEU B CA 1
ATOM 5790 C C . LEU B 1 319 ? 14.508 31.766 12.125 1 94.44 319 LEU B C 1
ATOM 5792 O O . LEU B 1 319 ? 13.812 32.688 11.68 1 94.44 319 LEU B O 1
ATOM 5796 N N . GLY B 1 320 ? 15.539 31.219 11.461 1 91.25 320 GLY B N 1
ATOM 5797 C CA . GLY B 1 320 ? 15.906 31.703 10.148 1 91.25 320 GLY B CA 1
ATOM 5798 C C . GLY B 1 320 ? 16.5 33.094 10.172 1 91.25 320 GLY B C 1
ATOM 5799 O O . GLY B 1 320 ? 16.234 33.906 9.289 1 91.25 320 GLY B O 1
ATOM 5800 N N . LEU B 1 321 ? 17.234 33.406 11.297 1 85.81 321 LEU B N 1
ATOM 5801 C CA . LEU B 1 321 ? 17.844 34.719 11.453 1 85.81 321 LEU B CA 1
ATOM 5802 C C . LEU B 1 321 ? 19.266 34.719 10.922 1 85.81 321 LEU B C 1
ATOM 5804 O O . LEU B 1 321 ? 19.969 33.719 11 1 85.81 321 LEU B O 1
ATOM 5808 N N . GLU B 1 322 ? 19.797 35.594 10.148 1 73.81 322 GLU B N 1
ATOM 5809 C CA . GLU B 1 322 ? 21.156 35.719 9.641 1 73.81 322 GLU B CA 1
ATOM 5810 C C . GLU B 1 322 ? 22.125 36.094 10.758 1 73.81 322 GLU B C 1
ATOM 5812 O O . GLU B 1 322 ? 21.812 36.906 11.617 1 73.81 322 GLU B O 1
ATOM 5817 N N . ASN B 1 323 ? 23.141 35.156 11.227 1 60.69 323 ASN B N 1
ATOM 5818 C CA . ASN B 1 323 ? 24.141 35.438 12.25 1 60.69 323 ASN B CA 1
ATOM 5819 C C . ASN B 1 323 ? 25.031 36.594 11.852 1 60.69 323 ASN B C 1
ATOM 5821 O O . ASN B 1 323 ? 25.656 36.594 10.781 1 60.69 323 ASN B O 1
ATOM 5825 N N . SER B 1 324 ? 25.016 37.688 12.43 1 47.91 324 SER B N 1
ATOM 5826 C CA . SER B 1 324 ? 25.969 38.781 12.203 1 47.91 324 SER B CA 1
ATOM 5827 C C . SER B 1 324 ? 27.344 38.438 12.758 1 47.91 324 SER B C 1
ATOM 5829 O O . SER B 1 324 ? 28.281 39.219 12.641 1 47.91 324 SER B O 1
ATOM 5831 N N . ALA B 1 325 ? 27.547 37.656 13.992 1 45.09 325 ALA B N 1
ATOM 5832 C CA . ALA B 1 325 ? 28.891 37.562 14.57 1 45.09 325 ALA B CA 1
ATOM 5833 C C . ALA B 1 325 ? 29.906 37.062 13.539 1 45.09 325 ALA B C 1
ATOM 5835 O O . ALA B 1 325 ? 31.094 37.375 13.648 1 45.09 325 ALA B O 1
ATOM 5836 N N . MET B 1 326 ? 29.719 35.969 12.938 1 40.88 326 MET B N 1
ATOM 5837 C CA . MET B 1 326 ? 30.938 35.219 12.617 1 40.88 326 MET B CA 1
ATOM 5838 C C . MET B 1 326 ? 31.766 35.969 11.57 1 40.88 326 MET B C 1
ATOM 5840 O O . MET B 1 326 ? 32.812 35.469 11.133 1 40.88 326 MET B O 1
ATOM 5844 N N . THR B 1 327 ? 31.25 36.781 10.727 1 40.56 327 THR B N 1
ATOM 5845 C CA . THR B 1 327 ? 32.219 37 9.656 1 40.56 327 THR B CA 1
ATOM 5846 C C . THR B 1 327 ? 33.281 38 10.07 1 40.56 327 THR B C 1
ATOM 5848 O O . THR B 1 327 ? 33.156 39.188 9.812 1 40.56 327 THR B O 1
ATOM 5851 N N . THR B 1 328 ? 33.875 37.938 11.453 1 36.16 328 THR B N 1
ATOM 5852 C CA . THR B 1 328 ? 35.062 38.75 11.43 1 36.16 328 THR B CA 1
ATOM 5853 C C . THR B 1 328 ? 36.094 38.188 10.43 1 36.16 328 THR B C 1
ATOM 5855 O O . THR B 1 328 ? 36.438 37.031 10.492 1 36.16 328 THR B O 1
ATOM 5858 N N . PRO B 1 329 ? 36.469 38.812 9.359 1 38.66 329 PRO B N 1
ATOM 5859 C CA . PRO B 1 329 ? 37.469 38.469 8.352 1 38.66 329 PRO B CA 1
ATOM 5860 C C . PRO B 1 329 ? 38.875 38.312 8.93 1 38.66 329 PRO B C 1
ATOM 5862 O O . PRO B 1 329 ? 39.406 39.281 9.5 1 38.66 329 PRO B O 1
ATOM 5865 N N . ASP B 1 330 ? 39.25 37.344 9.805 1 35.22 330 ASP B N 1
ATOM 5866 C CA . ASP B 1 330 ? 40.656 37.156 10.141 1 35.22 330 ASP B CA 1
ATOM 5867 C C . ASP B 1 330 ? 41.5 37.125 8.875 1 35.22 330 ASP B C 1
ATOM 5869 O O . ASP B 1 330 ? 41.312 36.25 8.008 1 35.22 330 ASP B O 1
ATOM 5873 N N . SER B 1 331 ? 42.062 38.188 8.414 1 31.78 331 SER B N 1
ATOM 5874 C CA . SER B 1 331 ? 43 38.406 7.316 1 31.78 331 SER B CA 1
ATOM 5875 C C . SER B 1 331 ? 44.219 37.5 7.43 1 31.78 331 SER B C 1
ATOM 5877 O O . SER B 1 331 ? 45.062 37.469 6.52 1 31.78 331 SER B O 1
ATOM 5879 N N . ASP B 1 332 ? 44.812 37.281 8.594 1 29.45 332 ASP B N 1
ATOM 5880 C CA . ASP B 1 332 ? 46.25 36.938 8.523 1 29.45 332 ASP B CA 1
ATOM 5881 C C . ASP B 1 332 ? 46.469 35.5 8.039 1 29.45 332 ASP B C 1
ATOM 5883 O O . ASP B 1 332 ? 46.438 34.562 8.828 1 29.45 332 ASP B O 1
ATOM 5887 N N . ALA B 1 333 ? 45.906 34.906 6.922 1 30.56 333 ALA B N 1
ATOM 5888 C CA . ALA B 1 333 ? 46.344 33.625 6.391 1 30.56 333 ALA B CA 1
ATOM 5889 C C . ALA B 1 333 ? 47.844 33.594 6.176 1 30.56 333 ALA B C 1
ATOM 5891 O O . ALA B 1 333 ? 48.344 34.25 5.258 1 30.56 333 ALA B O 1
ATOM 5892 N N . GLY B 1 334 ? 48.719 33.688 7.211 1 25.39 334 GLY B N 1
ATOM 5893 C CA . GLY B 1 334 ? 50.031 33.094 6.977 1 25.39 334 GLY B CA 1
ATOM 5894 C C . GLY B 1 334 ? 49.938 31.75 6.25 1 25.39 334 GLY B C 1
ATOM 5895 O O . GLY B 1 334 ? 48.844 31.172 6.148 1 25.39 334 GLY B O 1
ATOM 5896 N N . GLU B 1 335 ? 51.125 31.141 5.578 1 30.2 335 GLU B N 1
ATOM 5897 C CA . GLU B 1 335 ? 51.438 30.047 4.648 1 30.2 335 GLU B CA 1
ATOM 5898 C C . GLU B 1 335 ? 51.031 28.703 5.23 1 30.2 335 GLU B C 1
ATOM 5900 O O . GLU B 1 335 ? 51.031 27.688 4.535 1 30.2 335 GLU B O 1
ATOM 5905 N N . ASP B 1 336 ? 51 28.562 6.621 1 27.36 336 ASP B N 1
ATOM 5906 C CA . ASP B 1 336 ? 51.281 27.219 7.105 1 27.36 336 ASP B CA 1
ATOM 5907 C C . ASP B 1 336 ? 50.344 26.203 6.488 1 27.36 336 ASP B C 1
ATOM 5909 O O . ASP B 1 336 ? 49.25 26.547 6.031 1 27.36 336 ASP B O 1
ATOM 5913 N N . GLU B 1 337 ? 50.875 24.828 6.277 1 29.56 337 GLU B N 1
ATOM 5914 C CA . GLU B 1 337 ? 50.531 23.5 5.762 1 29.56 337 GLU B CA 1
ATOM 5915 C C . GLU B 1 337 ? 49.25 22.969 6.426 1 29.56 337 GLU B C 1
ATOM 5917 O O . GLU B 1 337 ? 48.906 21.797 6.254 1 29.56 337 GLU B O 1
ATOM 5922 N N . THR B 1 338 ? 48.406 23.844 6.848 1 24.02 338 THR B N 1
ATOM 5923 C CA . THR B 1 338 ? 47.438 23.531 7.906 1 24.02 338 THR B CA 1
ATOM 5924 C C . THR B 1 338 ? 46.562 22.375 7.492 1 24.02 338 THR B C 1
ATOM 5926 O O . THR B 1 338 ? 45.75 22.5 6.562 1 24.02 338 THR B O 1
ATOM 5929 N N . VAL B 1 339 ? 47.219 21.078 7.562 1 27 339 VAL B N 1
ATOM 5930 C CA . VAL B 1 339 ? 46.562 19.812 7.316 1 27 339 VAL B CA 1
ATOM 5931 C C . VAL B 1 339 ? 45.25 19.766 8.117 1 27 339 VAL B C 1
ATOM 5933 O O . VAL B 1 339 ? 45.281 19.781 9.352 1 27 339 VAL B O 1
ATOM 5936 N N . ASP B 1 340 ? 44.281 20.5 7.738 1 22.69 340 ASP B N 1
ATOM 5937 C CA . ASP B 1 340 ? 43 20.734 8.398 1 22.69 340 ASP B CA 1
ATOM 5938 C C . ASP B 1 340 ? 42.312 19.438 8.766 1 22.69 340 ASP B C 1
ATOM 5940 O O . ASP B 1 340 ? 41.781 18.734 7.887 1 22.69 340 ASP B O 1
ATOM 5944 N N . GLY B 1 341 ? 43.125 18.562 9.586 1 22.77 341 GLY B N 1
ATOM 5945 C CA . GLY B 1 341 ? 42.562 17.312 10.078 1 22.77 341 GLY B CA 1
ATOM 5946 C C . GLY B 1 341 ? 41.25 17.484 10.766 1 22.77 341 GLY B C 1
ATOM 5947 O O . GLY B 1 341 ? 41.156 17.984 11.891 1 22.77 341 GLY B O 1
ATOM 5948 N N . MET B 1 342 ? 40.281 18.094 10.188 1 21.48 342 MET B N 1
ATOM 5949 C CA . MET B 1 342 ? 39.031 18.391 10.883 1 21.48 342 MET B CA 1
ATOM 5950 C C . MET B 1 342 ? 38.438 17.125 11.492 1 21.48 342 MET B C 1
ATOM 5952 O O . MET B 1 342 ? 38.125 16.172 10.781 1 21.48 342 MET B O 1
ATOM 5956 N N . SER B 1 343 ? 39.094 16.859 12.664 1 22.45 343 SER B N 1
ATOM 5957 C CA . SER B 1 343 ? 38.625 15.828 13.586 1 22.45 343 SER B CA 1
ATOM 5958 C C . SER B 1 343 ? 37.125 15.945 13.82 1 22.45 343 SER B C 1
ATOM 5960 O O . SER B 1 343 ? 36.656 17 14.227 1 22.45 343 SER B O 1
ATOM 5962 N N . CYS B 1 344 ? 36.344 15.406 12.93 1 22.48 344 CYS B N 1
ATOM 5963 C CA . CYS B 1 344 ? 34.906 15.234 13.023 1 22.48 344 CYS B CA 1
ATOM 5964 C C . CYS B 1 344 ? 34.5 14.703 14.398 1 22.48 344 CYS B C 1
ATOM 5966 O O . CYS B 1 344 ? 34.938 13.617 14.797 1 22.48 344 CYS B O 1
ATOM 5968 N N . LEU B 1 345 ? 34.594 15.578 15.367 1 19.66 345 LEU B N 1
ATOM 5969 C CA . LEU B 1 345 ? 34.125 15.203 16.703 1 19.66 345 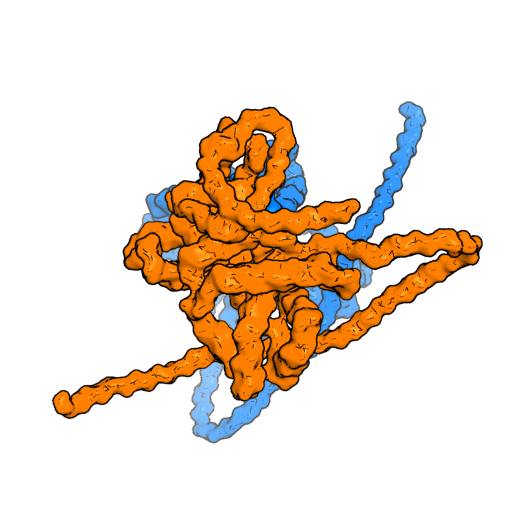LEU B CA 1
ATOM 5970 C C . LEU B 1 345 ? 32.781 14.477 16.609 1 19.66 345 LEU B C 1
ATOM 5972 O O . LEU B 1 345 ? 31.812 15.016 16.078 1 19.66 345 LEU B O 1
ATOM 5976 N N . ALA B 1 346 ? 32.812 13.172 16.469 1 23.03 346 ALA B N 1
ATOM 5977 C CA . ALA B 1 346 ? 31.766 12.164 16.656 1 23.03 346 ALA B CA 1
ATOM 5978 C C . ALA B 1 346 ? 31 12.406 17.969 1 23.03 346 ALA B C 1
ATOM 5980 O O . ALA B 1 346 ? 31.547 12.203 19.047 1 23.03 346 ALA B O 1
ATOM 5981 N N . SER B 1 347 ? 30.422 13.617 18.141 1 19.77 347 SER B N 1
ATOM 5982 C CA . SER B 1 347 ? 29.656 13.758 19.375 1 19.77 347 SER B CA 1
ATOM 5983 C C . SER B 1 347 ? 28.781 12.539 19.625 1 19.77 347 SER B C 1
ATOM 5985 O O . SER B 1 347 ? 28.031 12.109 18.734 1 19.77 347 SER B O 1
ATOM 5987 N N . THR B 1 348 ? 29.234 11.641 20.375 1 23.3 348 THR B N 1
ATOM 5988 C CA . THR B 1 348 ? 28.641 10.422 20.922 1 23.3 348 THR B CA 1
ATOM 5989 C C . THR B 1 348 ? 27.344 10.727 21.656 1 23.3 348 THR B C 1
ATOM 5991 O O . THR B 1 348 ? 27.359 11.266 22.766 1 23.3 348 THR B O 1
ATOM 5994 N N . TYR B 1 349 ? 26.422 11.461 21.156 1 20.75 349 TYR B N 1
ATOM 5995 C CA . TYR B 1 349 ? 25.234 11.609 22 1 20.75 349 TYR B CA 1
ATOM 5996 C C . TYR B 1 349 ? 24.688 10.25 22.406 1 20.75 349 TYR B C 1
ATOM 5998 O O . TYR B 1 349 ? 24.672 9.312 21.609 1 20.75 349 TYR B O 1
ATOM 6006 N N . PRO B 1 350 ? 24.875 9.891 23.656 1 25.3 350 PRO B N 1
ATOM 6007 C CA . PRO B 1 350 ? 24.344 8.625 24.172 1 25.3 350 PRO B CA 1
ATOM 6008 C C . PRO B 1 350 ? 22.875 8.422 23.812 1 25.3 350 PRO B C 1
ATOM 6010 O O . PRO B 1 350 ? 22.141 9.391 23.594 1 25.3 350 PRO B O 1
ATOM 6013 N N . ASN B 1 351 ? 22.578 7.402 23.031 1 25.27 351 ASN B N 1
ATOM 6014 C CA . ASN B 1 351 ? 21.297 6.816 22.625 1 25.27 351 ASN B CA 1
ATOM 6015 C C . ASN B 1 351 ? 20.344 6.68 23.797 1 25.27 351 ASN B C 1
ATOM 6017 O O . ASN B 1 351 ? 20.469 5.746 24.594 1 25.27 351 ASN B O 1
ATOM 6021 N N . VAL B 1 352 ? 20.062 7.797 24.516 1 26.7 352 VAL B N 1
ATOM 6022 C CA . VAL B 1 352 ? 19.094 7.555 25.578 1 26.7 352 VAL B CA 1
ATOM 6023 C C . VAL B 1 352 ? 17.828 6.918 25 1 26.7 352 VAL B C 1
ATOM 6025 O O . VAL B 1 352 ? 17.203 7.477 24.078 1 26.7 352 VAL B O 1
ATOM 6028 N N . SER B 1 353 ? 17.734 5.633 25.031 1 27.2 353 SER B N 1
ATOM 6029 C CA . SER B 1 353 ? 16.594 4.777 24.734 1 27.2 353 SER B CA 1
ATOM 6030 C C . SER B 1 353 ? 15.336 5.273 25.453 1 27.2 353 SER B C 1
ATOM 6032 O O . SER B 1 353 ? 15.258 5.242 26.672 1 27.2 353 SER B O 1
ATOM 6034 N N . LEU B 1 354 ? 14.852 6.391 25.094 1 25.12 354 LEU B N 1
ATOM 6035 C CA . LEU B 1 354 ? 13.594 6.73 25.75 1 25.12 354 LEU B CA 1
ATOM 6036 C C . LEU B 1 354 ? 12.594 5.586 25.641 1 25.12 354 LEU B C 1
ATOM 6038 O O . LEU B 1 354 ? 12.383 5.047 24.547 1 25.12 354 LEU B O 1
ATOM 6042 N N . PRO B 1 355 ? 12.375 4.809 26.766 1 28.83 355 PRO B N 1
ATOM 6043 C CA . PRO B 1 355 ? 11.398 3.719 26.797 1 28.83 355 PRO B CA 1
ATOM 6044 C C . PRO B 1 355 ? 10.008 4.156 26.344 1 28.83 355 PRO B C 1
ATOM 6046 O O . PRO B 1 355 ? 9.523 5.219 26.75 1 28.83 355 PRO B O 1
ATOM 6049 N N . VAL B 1 356 ? 9.711 4.051 25.172 1 26.64 356 VAL B N 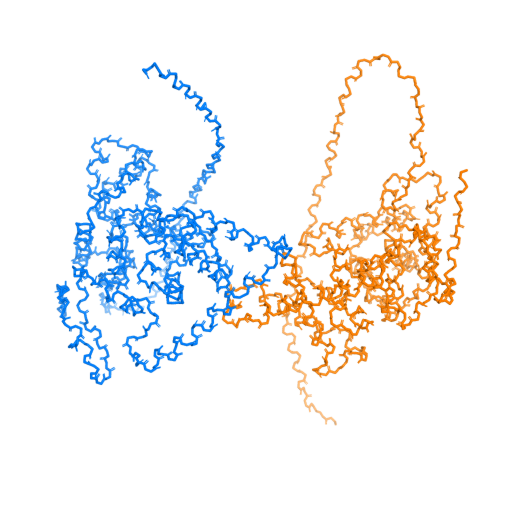1
ATOM 6050 C CA . VAL B 1 356 ? 8.367 4.289 24.641 1 26.64 356 VAL B CA 1
ATOM 6051 C C . VAL B 1 356 ? 7.359 3.447 25.422 1 26.64 356 VAL B C 1
ATOM 6053 O O . VAL B 1 356 ? 7.422 2.217 25.406 1 26.64 356 VAL B O 1
ATOM 6056 N N . ALA B 1 357 ? 6.891 3.896 26.578 1 25.8 357 ALA B N 1
ATOM 6057 C CA . ALA B 1 357 ? 5.801 3.268 27.312 1 25.8 357 ALA B CA 1
ATOM 6058 C C . ALA B 1 357 ? 4.621 2.959 26.406 1 25.8 357 ALA B C 1
ATOM 6060 O O . ALA B 1 357 ? 4.074 3.857 25.75 1 25.8 357 ALA B O 1
ATOM 6061 N N . VAL B 1 358 ? 4.59 1.79 25.812 1 24.52 358 VAL B N 1
ATOM 6062 C CA . VAL B 1 358 ? 3.422 1.24 25.141 1 24.52 358 VAL B CA 1
ATOM 6063 C C . VAL B 1 358 ? 2.227 1.242 26.094 1 24.52 358 VAL B C 1
ATOM 6065 O O . VAL B 1 358 ? 2.221 0.521 27.094 1 24.52 358 VAL B O 1
ATOM 6068 N N . VAL B 1 359 ? 1.607 2.404 26.469 1 22.72 359 VAL B N 1
ATOM 6069 C CA . VAL B 1 359 ? 0.357 2.461 27.219 1 22.72 359 VAL B CA 1
ATOM 6070 C C . VAL B 1 359 ? -0.704 1.612 26.531 1 22.72 359 VAL B C 1
ATOM 6072 O O . VAL B 1 359 ? -1.141 1.939 25.422 1 22.72 359 VAL B O 1
ATOM 6075 N N . ASN B 1 360 ? -0.597 0.261 26.516 1 20.86 360 ASN B N 1
ATOM 6076 C CA . ASN B 1 360 ? -1.701 -0.614 26.125 1 20.86 360 ASN B CA 1
ATOM 6077 C C . ASN B 1 360 ? -2.914 -0.405 27.031 1 20.86 360 ASN B C 1
ATOM 6079 O O . ASN B 1 360 ? -2.893 -0.775 28.203 1 20.86 360 ASN B O 1
ATOM 6083 N N . LYS B 1 361 ? -3.613 0.706 26.969 1 22.53 361 LYS B N 1
ATOM 6084 C CA . LYS B 1 361 ? -4.902 0.814 27.641 1 22.53 361 LYS B CA 1
ATOM 6085 C C . LYS B 1 361 ? -5.816 -0.349 27.281 1 22.53 361 LYS B C 1
ATOM 6087 O O . LYS B 1 361 ? -6.305 -0.429 26.141 1 22.53 361 LYS B O 1
ATOM 6092 N N . ARG B 1 362 ? -5.605 -1.562 27.656 1 20.64 362 ARG B N 1
ATOM 6093 C CA . ARG B 1 362 ? -6.684 -2.547 27.672 1 20.64 362 ARG B CA 1
ATOM 6094 C C . ARG B 1 362 ? -7.891 -2.025 28.438 1 20.64 362 ARG B C 1
ATOM 6096 O O . ARG B 1 362 ? -7.762 -1.606 29.594 1 20.64 362 ARG B O 1
ATOM 6103 N N . ASN B 1 363 ? -8.977 -1.491 27.797 1 20.19 363 ASN B N 1
ATOM 6104 C CA . ASN B 1 363 ? -10.344 -1.153 28.188 1 20.19 363 ASN B CA 1
ATOM 6105 C C . ASN B 1 363 ? -10.93 -2.184 29.141 1 20.19 363 ASN B C 1
ATOM 6107 O O . ASN B 1 363 ? -11.102 -3.35 28.781 1 20.19 363 ASN B O 1
ATOM 6111 N N . GLU B 1 364 ? -10.539 -2.262 30.391 1 21.38 364 GLU B N 1
ATOM 6112 C CA . GLU B 1 364 ? -11.32 -2.992 31.375 1 21.38 364 GLU B CA 1
ATOM 6113 C C . GLU B 1 364 ? -12.789 -2.594 31.344 1 21.38 364 GLU B C 1
ATOM 6115 O O . GLU B 1 364 ? -13.117 -1.425 31.125 1 21.38 364 GLU B O 1
ATOM 6120 N N . LYS B 1 365 ? -13.695 -3.645 31.094 1 23.16 365 LYS B N 1
ATOM 6121 C CA . LYS B 1 365 ? -15.148 -3.783 31.219 1 23.16 365 LYS B CA 1
ATOM 6122 C C . LYS B 1 365 ? -15.648 -3.207 32.531 1 23.16 365 LYS B C 1
ATOM 6124 O O . LYS B 1 365 ? -15.492 -3.832 33.594 1 23.16 365 LYS B O 1
ATOM 6129 N N . ILE B 1 366 ? -15.375 -1.951 32.938 1 19.14 366 ILE B N 1
ATOM 6130 C CA . ILE B 1 366 ? -16.125 -1.44 34.094 1 19.14 366 ILE B CA 1
ATOM 6131 C C . ILE B 1 366 ? -17.625 -1.588 33.812 1 19.14 366 ILE B C 1
ATOM 6133 O O . ILE B 1 366 ? -18.172 -0.961 32.906 1 19.14 366 ILE B O 1
ATOM 6137 N N . GLN B 1 367 ? -18.219 -2.865 33.875 1 20.91 367 GLN B N 1
ATOM 6138 C CA . GLN B 1 367 ? -19.609 -3.256 34 1 20.91 367 GLN B CA 1
ATOM 6139 C C . GLN B 1 367 ? -20.312 -2.469 35.094 1 20.91 367 GLN B C 1
ATOM 6141 O O . GLN B 1 367 ? -20.047 -2.688 36.281 1 20.91 367 GLN B O 1
ATOM 6146 N N . GLN B 1 368 ? -20.234 -1.17 35.156 1 19.22 368 GLN B N 1
ATOM 6147 C CA . GLN B 1 368 ? -21.109 -0.581 36.188 1 19.22 368 GLN B CA 1
ATOM 6148 C C . GLN B 1 368 ? -22.562 -0.999 35.969 1 19.22 368 GLN B C 1
ATOM 6150 O O . GLN B 1 368 ? -23.141 -0.739 34.906 1 19.22 368 GLN B O 1
ATOM 6155 N N . VAL B 1 369 ? -23.031 -2.197 36.5 1 23.75 369 VAL B N 1
ATOM 6156 C CA . VAL B 1 369 ? -24.359 -2.701 36.781 1 23.75 369 VAL B CA 1
ATOM 6157 C C . VAL B 1 369 ? -25.172 -1.629 37.5 1 23.75 369 VAL B C 1
ATOM 6159 O O . VAL B 1 369 ? -24.922 -1.347 38.688 1 23.75 369 VAL B O 1
ATOM 6162 N N . THR B 1 370 ? -25.344 -0.396 37 1 19.52 370 THR B N 1
ATOM 6163 C CA . THR B 1 370 ? -26.156 0.567 37.719 1 19.52 370 THR B CA 1
ATOM 6164 C C . THR B 1 370 ? -27.609 0.082 37.812 1 19.52 370 THR B C 1
ATOM 6166 O O . THR B 1 370 ? -28.484 0.807 38.281 1 19.52 370 THR B O 1
ATOM 6169 N N . HIS B 1 371 ? -28.016 -1.251 37.5 1 22.77 371 HIS B N 1
ATOM 6170 C CA . HIS B 1 371 ? -29.469 -1.278 37.406 1 22.77 371 HIS B CA 1
ATOM 6171 C C . HIS B 1 371 ? -30.141 -0.983 38.75 1 22.77 371 HIS B C 1
ATOM 6173 O O . HIS B 1 371 ? -31.344 -1.127 38.906 1 22.77 371 HIS B O 1
ATOM 6179 N N . THR B 1 372 ? -29.547 -0.66 39.906 1 21.59 372 THR B N 1
ATOM 6180 C CA . THR B 1 372 ? -30.469 -0.812 41.031 1 21.59 372 THR B CA 1
ATOM 6181 C C . THR B 1 372 ? -31.688 0.096 40.844 1 21.59 372 THR B C 1
ATOM 6183 O O . THR B 1 372 ? -31.547 1.311 40.688 1 21.59 372 THR B O 1
ATOM 6186 N N . ASP B 1 373 ? -32.938 -0.457 40.375 1 23.17 373 ASP B N 1
ATOM 6187 C CA . ASP B 1 373 ? -34.312 -0.027 40.438 1 23.17 373 ASP B CA 1
ATOM 6188 C C . ASP B 1 373 ? -34.719 0.376 41.844 1 23.17 373 ASP B C 1
ATOM 6190 O O . ASP B 1 373 ? -35.906 0.493 42.156 1 23.17 373 ASP B O 1
ATOM 6194 N N . SER B 1 374 ? -33.75 0.692 42.812 1 20.3 374 SER B N 1
ATOM 6195 C CA . SER B 1 374 ? -34.438 0.846 44.094 1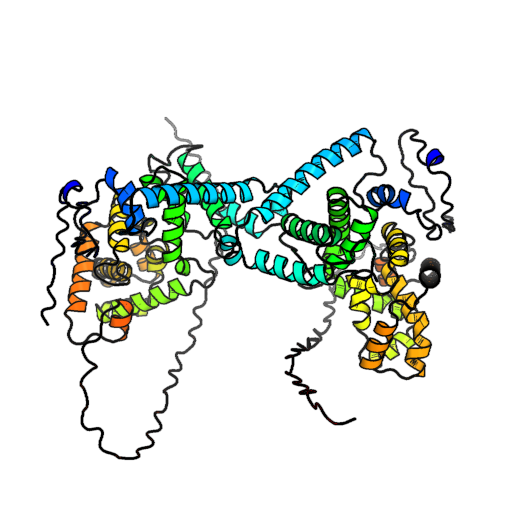 20.3 374 SER B CA 1
ATOM 6196 C C . SER B 1 374 ? -35.688 1.69 43.938 1 20.3 374 SER B C 1
ATOM 6198 O O . SER B 1 374 ? -35.875 2.377 42.938 1 20.3 374 SER B O 1
ATOM 6200 N N . THR B 1 375 ? -36.031 2.438 45.156 1 23.47 375 THR B N 1
ATOM 6201 C CA . THR B 1 375 ? -37.062 2.826 46.094 1 23.47 375 THR B CA 1
ATOM 6202 C C . THR B 1 375 ? -37.844 4.02 45.562 1 23.47 375 THR B C 1
ATOM 6204 O O . THR B 1 375 ? -39.094 4 45.531 1 23.47 375 THR B O 1
ATOM 6207 N N . ASN B 1 376 ? -37.406 5.312 45.906 1 21.7 376 ASN B N 1
ATOM 6208 C CA . ASN B 1 376 ? -38.406 6.336 46.25 1 21.7 376 ASN B CA 1
ATOM 6209 C C . ASN B 1 376 ? -39.062 6.926 45 1 21.7 376 ASN B C 1
ATOM 6211 O O . ASN B 1 376 ? -38.406 7.172 44 1 21.7 376 ASN B O 1
#

Solvent-accessible surface area (backbone atoms only — not comparable to full-atom values): 44157 Å² total; per-residue (Å²): 139,78,79,73,76,71,75,40,65,31,71,82,64,66,63,73,71,67,64,60,81,64,88,88,78,77,66,76,72,70,58,77,14,75,74,54,71,73,54,74,82,50,42,50,59,50,46,33,44,57,52,59,73,37,61,92,83,57,49,70,69,56,50,52,54,48,49,53,54,52,43,53,53,49,53,50,38,41,47,39,64,69,63,55,48,73,73,31,37,73,31,21,58,66,63,41,52,35,51,54,53,46,54,58,48,47,76,65,54,60,52,84,38,80,74,32,34,71,81,90,23,65,47,41,52,50,52,46,50,46,54,55,26,41,24,56,53,31,45,67,72,42,67,50,94,55,52,65,66,61,36,48,62,44,37,67,59,46,71,35,73,62,60,21,41,54,47,40,52,43,47,40,64,75,47,42,47,52,64,40,90,82,28,58,45,46,53,52,50,37,52,51,41,44,54,52,39,39,72,77,37,49,68,61,42,50,50,32,40,74,36,75,38,53,68,44,65,74,47,44,65,42,66,66,44,68,38,58,78,36,37,51,75,70,51,38,57,48,52,49,55,38,57,53,67,50,53,94,30,40,63,46,70,49,39,40,50,47,31,54,50,61,71,44,42,61,61,44,59,74,66,61,49,42,48,70,49,44,41,50,52,57,60,64,42,41,62,70,61,56,64,67,60,39,51,50,46,17,50,50,51,53,51,50,56,71,64,44,86,81,64,57,66,70,56,24,64,58,33,64,47,85,78,75,70,72,76,63,79,76,74,81,78,72,83,80,81,78,72,77,74,75,74,74,76,74,77,74,71,75,81,74,74,72,78,76,78,78,81,76,79,77,82,74,83,79,77,77,70,84,72,79,72,85,81,131,138,80,80,73,78,72,76,36,66,27,71,83,62,67,61,74,70,68,64,60,78,63,88,89,77,75,66,77,69,71,59,77,13,76,73,51,72,74,54,73,80,51,43,52,59,49,47,35,44,58,53,58,72,37,60,91,84,58,50,71,68,57,49,52,53,48,49,54,54,51,44,53,52,49,52,52,37,39,47,39,64,70,63,56,46,72,72,31,37,72,31,21,58,68,61,43,51,37,50,54,53,47,55,60,48,47,76,63,55,60,51,84,38,79,73,34,34,71,80,91,24,66,48,42,52,50,52,46,50,45,55,56,26,42,24,57,53,31,45,69,72,42,68,51,93,56,52,66,65,60,36,48,63,45,37,65,59,46,73,34,72,62,60,20,40,54,46,40,54,43,47,40,64,75,46,43,47,52,63,40,91,82,27,57,46,46,52,51,50,36,51,50,41,44,54,52,38,39,73,75,35,48,68,60,43,51,50,32,41,74,36,74,39,55,66,46,65,74,45,44,65,41,67,66,44,67,38,56,76,35,36,50,76,69,50,38,55,50,51,48,54,38,56,54,67,49,53,94,30,42,63,46,70,50,39,40,51,46,29,52,49,62,72,43,42,61,60,42,59,76,67,62,50,43,47,69,49,45,40,50,52,56,61,63,43,42,62,68,62,56,64,66,57,40,53,50,46,18,49,50,50,52,50,50,57,71,67,44,87,82,66,56,68,71,55,24,64,60,33,66,47,84,79,78,73,74,79,66,81,79,74,80,78,71,86,73,81,72,74,76,70,75,72,72,75,73,75,75,70,76,79,74,73,71,78,75,77,77,78,74,78,75,82,73,82,78,75,75,79,68,70,79,76,78,82,133

Nearest PDB structures (foldseek):
  5tuc-assembly1_A  TM=9.914E-01  e=3.293E-30  Sus scrofa
  5tub-assembly2_B  TM=9.947E-01  e=1.937E-28  Squalomorphii
  5tuc-assembly2_B  TM=9.835E-01  e=1.576E-28  Sus scrofa
  1fkm-assembly1_A  TM=8.483E-01  e=2.372E-09  Saccharomyces cerevisiae
  4hl4-assembly1_A  TM=8.332E-01  e=2.109E-06  Homo sapiens

Radius of gyration: 36.15 Å; Cα contacts (8 Å, |Δi|>4): 650; chains: 2; bounding box: 90×103×93 Å

Secondary structure (DSSP, 8-state):
--------------HHHH----SS---------TTS---HHHHHHHHHHHTTSS-TT--HHHHHHHHHHHHHHHHHHHHHHHT--HHHHHT-HHHHHHHHHHHHHHTTSSTTSTTT-STT-HHHHHHHHHHHHHHHHTTTT---TTHHHHHHHHHHHH--HHHHHHHHHHHHHHHHHHHSTT-HHHHHHHHHHHHHHHHH-HHHHHHHHHTT-TT-GGGHHHHHTTTTTTS-HHHHHHHHHHHHTT-SSTTHHHHHHHHHHHHHHHHHHHTT--HHHHHHHHHHTTTTS-HHHHHHHHHHHHHHHHH-SS--HHHHHHHT----SS--------------------------------------------------/--------------HHHH----SS---------TTS---HHHHHHHHHHHTTSS-TT--HHHHHHHHHHHHHHHHHHHHHHHT--HHHHHT-HHHHHHHHHHHHHHTTSSTTSTTT-STT-HHHHHHHHHHHHHHHHTTTT---TTHHHHHHHHHHHH--HHHHHHHHHHHHHHHHHHHSTT-HHHHHHHHHHHHHHHHH-HHHHHHHHHTT-TT-GGGHHHHHTTTTTTS-HHHHHHHHHHHHTT-SSTTHHHHHHHHHHHHHHHHHHHTT--HHHHHHHHHHTTTTS-HHHHHHHHHHHHHHHHH-SS--HHHHHHHT----SS--------------------------------------------------

Foldseek 3Di:
DDPPPLQLPQPPDDPVVVPPPDDDDPCCCHSNNLPDQPDLLCCLPVLCPLLPVDPPPDDPVRNVVSLVVLVVVLVVLLCVLVVQDPVNVVVVVLLVVLLVVQVVQLVVAPCVDPQNHDPPRVLSVLLSSLLSSVCSVPVVLRDDPLLSLQLNLLCVSNVDSSSSNVSSNSVCVVLVLCRDDVSVVLQVLLVLLLVLLCVVPVPLLVLCVVLVCNSVCLCSSCSSNVCSQQADSSLVSSSVSSVSNCPPFHPLSSLLVSLVCVVCSCVCVVVVDHPVRVSVVSVVNGHVDDSVSSVVSSVVSVVVQLPDLDDDPSNCVRGVNDNPPPPPPPPPPDDDPPPPPPPPPPPPPDPPPPPPPPPPPPPDPPPPPPPPPDDD/DDPPPLQLPPPPDDPVVVPPPDDDDPCPCHSNNLPDQPDLLCCLPVLCPLLPVDPPNDDPVRNVVSLVVLVVVLVVLLCVLVVQDPVNVVVVVLLVVLLVVQVVQLVPAPCVDPQNHDPPRVLSVLLSSLLSSVCSVPVVLRDDPLLSLQLNLLCVSNVDSSSSNVSSNSVCVVLVLCRDDVSVVLQVLLVLLLVLLCVVCVPLLVLCVVLVCNSVCLCSSCSSNVCSQQADSSLVSSSVSSVSNCPPFHPLSSLLVSLVCVVCSCVCVVVVDHPVRVSVVSVVNGHVDDSVSSVVSSVVSVVVQLPDLDDDPSNCVRGVNDNPPPPPPPPPPDPDPPPPPVPPPPPCPDPPVPPPPPPPPPPPPPVPPPPPPDDD

=== Feature glossary ===
Reading guide. The protein is described through the following features:

Foldseek 3Di. A 3Di character summarizes, for each residue, the relative orientation of the Cα frame of its nearest spatial neighbor. Because it encodes fold topology rather than chemistry, 3Di alignments detect remote structural similarity that sequence alignment misses.

Contact-map, Ramachandran, and PAE plots. Plot images: a contact map (which residues are close in 3D, as an N×N binary image), a Ramachandran scatter (backbone torsion angles, revealing secondary-structure composition at a glance), and — for AlphaFold structures — a PAE heatmap (pairwise prediction confidence).

Radius of gyration, Cα contacts, bounding box. Radius of gyration (Rg) is the root-mean-square distance of Cα atoms from their centroid — a single number for overall size and compactness. A globular domain of N residues has Rg ≈ 2.2·N^0.38 Å; an extended or disordered chain has a much larger Rg. The Cα contact count is the number of residue pairs whose Cα atoms are within 8 Å and are more than four positions apart in sequence — a standard proxy for tertiary packing density. The bounding box is the smallest axis-aligned box enclosing all Cα atoms.

Secondary structure (8-state, DSSP). Eight-state secondary structure (DSSP): H is the canonical α-helix, G the tighter 3₁₀-helix, I the wider π-helix; E/B are β-structure, T and S are turns and bends, and '-' is everything else. DSSP derives these from the pattern of main-chain N–H···O=C hydrogen bonds, not from the sequence.

B-factor. B-factor (Debye–Waller factor) reflects atomic displacement in the crystal lattice. It is an experimental observable (units Å²), not a prediction; low values mean the atom is pinned down, high values mean it moves or is heterogeneous across the crystal.

pLDDT. pLDDT is the predicted lDDT-Cα score: AlphaFold's confidence that the local environment of each residue (all inter-atomic distances within 15 Å) is correctly placed. It is a per-residue number between 0 and 100, with higher meaning more reliable.

Nearest PDB structures. Nearest PDB neighbors are the top structural matches found by Foldseek when searching this structure against the entire Protein Data Bank. Each hit reports a TM-score (0 to 1; >0.5 almost always implies the same fold) and an E-value. These are *structural* homologs — they may share no detectable sequence similarity.

Solvent-accessible surface area. Accessible surface area quantifies burial. A residue with SASA near zero is packed into the hydrophobic core; one with SASA >100 Å² sits on the surface. Computed here via the Shrake–Rupley numerical algorithm with a 1.4 Å probe.

Rendered structure images. Structure images are PyMOL renders from six orthogonal camera directions. Cartoon representation draws helices as coils and strands as arrows; sticks shows the backbone as bonds; surface shows the solvent-excluded envelope. Rainbow coloring maps sequence position to hue (blue→red, N→C); chain coloring assigns a distinct color per polypeptide.

Backbone torsions (φ/ψ). φ (phi) and ψ (psi) are the two rotatable backbone dihedrals per residue: φ is the C(i-1)–N–Cα–C torsion, ψ is the N–Cα–C–N(i+1) torsion, both in degrees on (−180°, 180°]. α-helical residues cluster near (−60°, −45°); β-strand residues near (−120°, +130°). A Ramachandran plot is simply a scatter of (φ, ψ) for every residue.

Predicted aligned error. Predicted Aligned Error (PAE) is an AlphaFold confidence matrix: entry (i, j) is the expected error in the position of residue j, in ångströms, when the prediction is superimposed on the true structure at residue i. Low PAE within a block of residues means that block is internally rigid and well-predicted; high PAE between two blocks means their relative placement is uncertain even if each block individually is confident.

mmCIF coordinates. Structure coordinates are given as an mmCIF _atom_site loop: one row per atom with element, residue name, chain id, sequence number, and x/y/z position in Å. Only the four main-chain atoms per residue are included here; side chains are omitted to keep the record compact.

InterPro / GO / CATH / organism. Database cross-references. InterPro integrates a dozen domain/family signature databases into unified entries with residue-range hits. GO terms attach function/process/location labels with evidence codes. CATH codes position the fold in a four-level structural taxonomy. Organism is the NCBI-taxonomy species name.

Secondary structure (3-state, P-SEA). SS3 is a coarse helix/strand/coil call (letters a/b/c) made by the P-SEA algorithm from inter-Cα distances and dihedrals. It is less detailed than DSSP but needs only Cα positions.

Sequence. Sequence gives the chain of amino acids in standard one-letter code (A=alanine, C=cysteine, …, Y=tyrosine), read N→C. It is the only feature that is directly encoded by the gene; all structural features are derived from the folded form of this sequence.